Protein AF-0000000075100095 (afdb_homodimer)

Nearest PDB structures (foldseek):
  2hsz-assembly2_B  TM=7.706E-01  e=5.942E-11  Histophilus somni 129PT
  7ocp-assembly1_A  TM=7.260E-01  e=8.546E-11  Acinetobacter baumannii ATCC 19606 = CIP 70.34 = JCM 6841
  7ocs-assembly1_D  TM=7.547E-01  e=2.871E-10  Acinetobacter baumannii ATCC 19606 = CIP 70.34 = JCM 6841
  4rn3-assembly1_A  TM=6.891E-01  e=2.120E-10  Geobacter sulfurreducens PCA
  1z4o-assembly1_A  TM=7.631E-01  e=2.119E-08  Lactococcus lactis

Foldseek 3Di:
DPPPQAFAQEEEEEPDLAFKDDVQALVVLLQVLLVVLPHGDDSVNLVVVQLVDPCQAPLVVSVVRNVVVVRDDDSVSSVVSSCCQQPHDPVGHHSLVVMDTFADPVLLVQLQQLHNLAYAYEGAADPVSVVVVCVVNVNCVRHVYYQYNPNDDHFLALVSVVVRCVVSVHQQSNYEYEEAGLRRLNSSVVSVHAYEHEHGPVQVVVCVVVVHDRPSFVSSVVSPHPYYYYTNRSCVPVRNDHDPPPPPPPPPPPPPVPPPDDFPFDWDWDDDPFWTKTWTWRDDVPRDTDIDIDIDTD/DPPPQAFAQEEEEEPDLAFKDDVQALVVLLQVLLVVLPHGDDSVNLVVVQLVDPCQAPLVVSVVRNVVVVRDDDSVSSVVSSCCQQPHDPVGHHSLVVMDTFADPVLLVQLQQLHNLAYAYEGAADPVSVVVVCVVNVNCVRHVYYQYNPNDDHFVALVSVVVRCVVSVHQQSNYEYEEAGLRRLNSSVVSVHAYEHEHGPVQVVVCVVVVHDRPSFVSSVVSPHPYYYYTNRSCVPVRNDHDPPPPPPPPPVPPPVCPPPDQPFDWDWDDDPFWTKTWTWRDDVPRDTDIDIDIDTD

Sequence (596 aa):
MSTTKTSLKALLWDMDGVLAEVSRSYRSAIIDTAASFGVTVTHVDIDTAKLAGNANNDWVLTHRLISASAVEVTLEQVTVAFEEIYQGTDSTPGLYRLETLLPSKGLLEELNRRLPNGMAVVTGRPKKDCVKFLKDFNLEALFPVTICMEDGPPKPSPVPIILALNALGVTADEAAMIGDTVDDIVAAVRANVTAYGVLTPQVHAMSILENTSPALTPILLASGAVQVLRPGCDELLDVITAPSVAGPAKEDDTSHYFTGANARVSCVTRKTKETSIQVQLNLDGSGLCEVRGRVTGYMSTTKTSLKALLWDMDGVLAEVSRSYRSAIIDTAASFGVTVTHVDIDTAKLAGNANNDWVLTHRLISASAVEVTLEQVTVAFEEIYQGTDSTPGLYRLETLLPSKGLLEELNRRLPNGMAVVTGRPKKDCVKFLKDFNLEALFPVTICMEDGPPKPSPVPIILALNALGVTADEAAMIGDTVDDIVAAVRANVTAYGVLTPQVHAMSILENTSPALTPILLASGAVQVLRPGCDELLDVITAPSVAGPAKEDDTSHYFTGANARVSCVTRKTKETSIQVQLNLDGSGLCEVRGRVTGY

Organism: Aphanomyces astaci (NCBI:txid112090)

Structure (mmCIF, N/CA/C/O backbone):
data_AF-0000000075100095-model_v1
#
loop_
_entity.id
_entity.type
_entity.pdbx_description
1 polymer 'Uncharacterized protein'
#
loop_
_atom_site.group_PDB
_atom_site.id
_atom_site.type_symbol
_atom_site.label_atom_id
_atom_site.label_alt_id
_atom_site.label_comp_id
_atom_site.label_asym_id
_atom_site.label_entity_id
_atom_site.label_seq_id
_atom_site.pdbx_PDB_ins_code
_atom_site.Cartn_x
_atom_site.Cartn_y
_atom_site.Cartn_z
_atom_site.occupancy
_atom_site.B_iso_or_equiv
_atom_site.auth_seq_id
_atom_site.auth_comp_id
_atom_site.auth_asym_id
_atom_site.auth_atom_id
_atom_site.pdbx_PDB_model_num
ATOM 1 N N . MET A 1 1 ? -24.984 2.172 -27.422 1 27.23 1 MET A N 1
ATOM 2 C CA . MET A 1 1 ? -25.203 1.076 -26.484 1 27.23 1 MET A CA 1
ATOM 3 C C . MET A 1 1 ? -24.375 1.255 -25.234 1 27.23 1 MET A C 1
ATOM 5 O O . MET A 1 1 ? -23.156 1.379 -25.297 1 27.23 1 MET A O 1
ATOM 9 N N . SER A 1 2 ? -24.812 1.896 -24.25 1 33.81 2 SER A N 1
ATOM 10 C CA . SER A 1 2 ? -24.141 2.162 -22.984 1 33.81 2 SER A CA 1
ATOM 11 C C . SER A 1 2 ? -23.516 0.894 -22.406 1 33.81 2 SER A C 1
ATOM 13 O O . SER A 1 2 ? -24.219 -0.081 -22.125 1 33.81 2 SER A O 1
ATOM 15 N N . THR A 1 3 ? -22.531 0.356 -22.953 1 38.75 3 THR A N 1
ATOM 16 C CA . THR A 1 3 ? -21.922 -0.878 -22.469 1 38.75 3 THR A CA 1
ATOM 17 C C . THR A 1 3 ? -21.953 -0.933 -20.938 1 38.75 3 THR A C 1
ATOM 19 O O . THR A 1 3 ? -21.281 -0.139 -20.266 1 38.75 3 THR A O 1
ATOM 22 N N . THR A 1 4 ? -23.031 -1.136 -20.438 1 42.44 4 THR A N 1
ATOM 23 C CA . THR A 1 4 ? -23.234 -1.334 -19 1 42.44 4 THR A CA 1
ATOM 24 C C . THR A 1 4 ? -22.078 -2.125 -18.391 1 42.44 4 THR A C 1
ATOM 26 O O . THR A 1 4 ? -21.844 -3.277 -18.766 1 42.44 4 THR A O 1
ATOM 29 N N . LYS A 1 5 ? -21.109 -1.519 -18.125 1 51.03 5 LYS A N 1
ATOM 30 C CA . LYS A 1 5 ? -19.969 -2.199 -17.516 1 51.03 5 LYS A CA 1
ATOM 31 C C . LYS A 1 5 ? -20.422 -3.211 -16.469 1 51.03 5 LYS A C 1
ATOM 33 O O . LYS A 1 5 ? -21.047 -2.842 -15.469 1 51.03 5 LYS A O 1
ATOM 38 N N . THR A 1 6 ? -20.625 -4.523 -16.844 1 65 6 THR A N 1
ATOM 39 C CA . THR A 1 6 ? -21.016 -5.609 -15.953 1 65 6 THR A CA 1
ATOM 40 C C . THR A 1 6 ? -20.219 -5.57 -14.656 1 65 6 THR A C 1
ATOM 42 O O . THR A 1 6 ? -19 -5.344 -14.68 1 65 6 THR A O 1
ATOM 45 N N . SER A 1 7 ? -20.859 -5.523 -13.484 1 86.06 7 SER A N 1
ATOM 46 C CA . SER A 1 7 ? -20.281 -5.504 -12.148 1 86.06 7 SER A CA 1
ATOM 47 C C . SER A 1 7 ? -19.531 -6.797 -11.852 1 86.06 7 SER A C 1
ATOM 49 O O . SER A 1 7 ? -20 -7.887 -12.172 1 86.06 7 SER A O 1
ATOM 51 N N . LEU A 1 8 ? -18.344 -6.754 -11.555 1 95.5 8 LEU A N 1
ATOM 52 C CA . LEU A 1 8 ? -17.531 -7.906 -11.203 1 95.5 8 LEU A CA 1
ATOM 53 C C . LEU A 1 8 ? -18.203 -8.734 -10.109 1 95.5 8 LEU A C 1
ATOM 55 O O . LEU A 1 8 ? -18.766 -8.188 -9.164 1 95.5 8 LEU A O 1
ATOM 59 N N . LYS A 1 9 ? -18.141 -10.055 -10.328 1 97.38 9 LYS A N 1
ATOM 60 C CA . LYS A 1 9 ? -18.734 -10.969 -9.352 1 97.38 9 LYS A CA 1
ATOM 61 C C . LYS A 1 9 ? -17.656 -11.805 -8.664 1 97.38 9 LYS A C 1
ATOM 63 O O . LYS A 1 9 ? -17.906 -12.422 -7.629 1 97.38 9 LYS A O 1
ATOM 68 N N . ALA A 1 10 ? -16.484 -11.844 -9.227 1 98.5 10 ALA A N 1
ATOM 69 C CA . ALA A 1 10 ? -15.414 -12.664 -8.68 1 98.5 10 ALA A CA 1
ATOM 70 C C . ALA A 1 10 ? -14.047 -12.07 -8.992 1 98.5 10 ALA A C 1
ATOM 72 O O . ALA A 1 10 ? -13.891 -11.32 -9.961 1 98.5 10 ALA A O 1
ATOM 73 N N . LEU A 1 11 ? -13.102 -12.391 -8.156 1 98.88 11 LEU A N 1
ATOM 74 C CA . LEU A 1 11 ? -11.703 -12.031 -8.375 1 98.88 11 LEU A CA 1
ATOM 75 C C . LEU A 1 11 ? -10.82 -13.273 -8.352 1 98.88 11 LEU A C 1
ATOM 77 O O . LEU A 1 11 ? -10.969 -14.133 -7.48 1 98.88 11 LEU A O 1
ATOM 81 N N . LEU A 1 12 ? -9.984 -13.391 -9.305 1 98.94 12 LEU A N 1
ATOM 82 C CA . LEU A 1 12 ? -8.945 -14.414 -9.367 1 98.94 12 LEU A CA 1
ATOM 83 C C . LEU A 1 12 ? -7.582 -13.82 -9.016 1 98.94 12 LEU A C 1
ATOM 85 O O . LEU A 1 12 ? -7.148 -12.844 -9.641 1 98.94 12 LEU A O 1
ATOM 89 N N . TRP A 1 13 ? -6.918 -14.398 -8.023 1 98.94 13 TRP A N 1
ATOM 90 C CA . TRP A 1 13 ? -5.672 -13.836 -7.5 1 98.94 13 TRP A CA 1
ATOM 91 C C . TRP A 1 13 ? -4.492 -14.75 -7.82 1 98.94 13 TRP A C 1
ATOM 93 O O . TRP A 1 13 ? -4.512 -15.938 -7.5 1 98.94 13 TRP A O 1
ATOM 103 N N . ASP A 1 14 ? -3.449 -14.195 -8.461 1 98.56 14 ASP A N 1
ATOM 104 C CA . ASP A 1 14 ? -2.146 -14.836 -8.328 1 98.56 14 ASP A CA 1
ATOM 105 C C . ASP A 1 14 ? -1.648 -14.781 -6.887 1 98.56 14 ASP A C 1
ATOM 107 O O . ASP A 1 14 ? -2.123 -13.969 -6.09 1 98.56 14 ASP A O 1
ATOM 111 N N . MET A 1 15 ? -0.725 -15.656 -6.582 1 98.38 15 MET A N 1
ATOM 112 C CA . MET A 1 15 ? -0.28 -15.68 -5.191 1 98.38 15 MET A CA 1
ATOM 113 C C . MET A 1 15 ? 1.056 -14.961 -5.035 1 98.38 15 MET A C 1
ATOM 115 O O . MET A 1 15 ? 1.141 -13.938 -4.352 1 98.38 15 MET A O 1
ATOM 119 N N . ASP A 1 16 ? 2.15 -15.43 -5.703 1 96.62 16 ASP A N 1
ATOM 120 C CA . ASP A 1 16 ? 3.5 -14.906 -5.504 1 96.62 16 ASP A CA 1
ATOM 121 C C . ASP A 1 16 ? 3.633 -13.5 -6.086 1 96.62 16 ASP A C 1
ATOM 123 O O . ASP A 1 16 ? 3.453 -13.305 -7.289 1 96.62 16 ASP A O 1
ATOM 127 N N . GLY A 1 17 ? 3.939 -12.547 -5.199 1 96.25 17 GLY A N 1
ATOM 128 C CA . GLY A 1 17 ? 4.098 -11.172 -5.629 1 96.25 17 GLY A CA 1
ATOM 129 C C . GLY A 1 17 ? 2.805 -10.375 -5.574 1 96.25 17 GLY A C 1
ATOM 130 O O . GLY A 1 17 ? 2.809 -9.156 -5.77 1 96.25 17 GLY A O 1
ATOM 131 N N . VAL A 1 18 ? 1.704 -11.086 -5.293 1 98.38 18 VAL A N 1
ATOM 132 C CA . VAL A 1 18 ? 0.39 -10.453 -5.254 1 98.38 18 VAL A CA 1
ATOM 133 C C . VAL A 1 18 ? -0.228 -10.633 -3.867 1 98.38 18 VAL A C 1
ATOM 135 O O . VAL A 1 18 ? -0.362 -9.664 -3.113 1 98.38 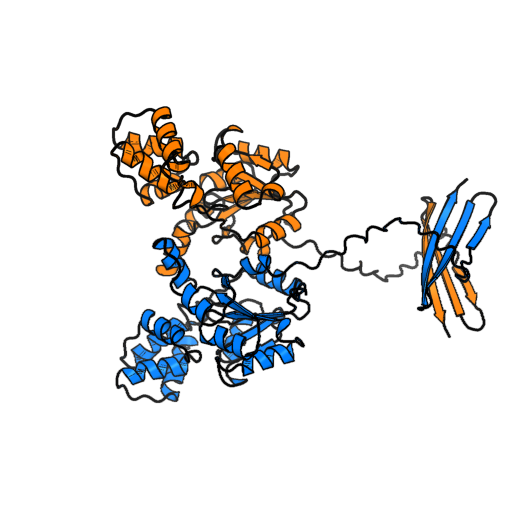18 VAL A O 1
ATOM 138 N N . LEU A 1 19 ? -0.506 -11.875 -3.471 1 98.75 19 LEU A N 1
ATOM 139 C CA . LEU A 1 19 ? -0.948 -12.156 -2.107 1 98.75 19 LEU A CA 1
ATOM 140 C C . LEU A 1 19 ? 0.243 -12.273 -1.163 1 98.75 19 LEU A C 1
ATOM 142 O O . LEU A 1 19 ? 0.195 -11.781 -0.033 1 98.75 19 LEU A O 1
ATOM 146 N N . ALA A 1 20 ? 1.264 -12.891 -1.666 1 98.5 20 ALA A N 1
ATOM 147 C CA . ALA A 1 20 ? 2.422 -13.234 -0.844 1 98.5 20 ALA A CA 1
ATOM 148 C C . ALA A 1 20 ? 3.645 -12.422 -1.257 1 98.5 20 ALA A C 1
ATOM 150 O O . ALA A 1 20 ? 3.984 -12.352 -2.441 1 98.5 20 ALA A O 1
ATOM 151 N N . GLU A 1 21 ? 4.219 -11.789 -0.316 1 97.69 21 GLU A N 1
ATOM 152 C CA . GLU A 1 21 ? 5.562 -11.266 -0.535 1 97.69 21 GLU A CA 1
ATOM 153 C C . GLU A 1 21 ? 6.605 -12.383 -0.5 1 97.69 21 GLU A C 1
ATOM 155 O O . GLU A 1 21 ? 6.809 -13.016 0.538 1 97.69 21 GLU A O 1
ATOM 160 N N . VAL A 1 22 ? 7.344 -12.578 -1.637 1 96.12 22 VAL A N 1
ATOM 161 C CA . VAL A 1 22 ? 8.117 -13.812 -1.743 1 96.12 22 VAL A CA 1
ATOM 162 C C . VAL A 1 22 ? 9.57 -13.484 -2.09 1 96.12 22 VAL A C 1
ATOM 164 O O . VAL A 1 22 ? 10.336 -14.367 -2.465 1 96.12 22 VAL A O 1
ATOM 167 N N . SER A 1 23 ? 9.984 -12.227 -1.988 1 94.94 23 SER A N 1
ATOM 168 C CA . SER A 1 23 ? 11.352 -11.859 -2.346 1 94.94 23 SER A CA 1
ATOM 169 C C . SER A 1 23 ? 12.367 -12.625 -1.509 1 94.94 23 SER A C 1
ATOM 171 O O . SER A 1 23 ? 13.445 -12.984 -2 1 94.94 23 SER A O 1
ATOM 173 N N . ARG A 1 24 ? 11.992 -12.992 -0.318 1 95.5 24 ARG A N 1
ATOM 174 C CA . ARG A 1 24 ? 12.93 -13.656 0.583 1 95.5 24 ARG A CA 1
ATOM 175 C C . ARG A 1 24 ? 12.602 -15.133 0.73 1 95.5 24 ARG A C 1
ATOM 177 O O . ARG A 1 24 ? 13.227 -15.836 1.53 1 95.5 24 ARG A O 1
ATOM 184 N N . SER A 1 25 ? 11.641 -15.555 0.042 1 96.19 25 SER A N 1
ATOM 185 C CA . SER A 1 25 ? 11.273 -16.969 0.112 1 96.19 25 SER A CA 1
ATOM 186 C C . SER A 1 25 ? 11.453 -17.656 -1.238 1 96.19 25 SER A C 1
ATOM 188 O O . SER A 1 25 ? 12.555 -18.094 -1.578 1 96.19 25 SER A O 1
ATOM 190 N N . TYR A 1 26 ? 10.43 -17.547 -2.123 1 94.12 26 TYR A N 1
ATOM 191 C CA . TYR A 1 26 ? 10.508 -18.234 -3.404 1 94.12 26 TYR A CA 1
ATOM 192 C C . TYR A 1 26 ? 11.625 -17.656 -4.27 1 94.12 26 TYR A C 1
ATOM 194 O O . TYR A 1 26 ? 12.391 -18.406 -4.883 1 94.12 26 TYR A O 1
ATOM 202 N N . ARG A 1 27 ? 11.711 -16.406 -4.324 1 94.56 27 ARG A N 1
ATOM 203 C CA . ARG A 1 27 ? 12.742 -15.797 -5.168 1 94.56 27 ARG A CA 1
ATOM 204 C C . ARG A 1 27 ? 14.133 -16.109 -4.637 1 94.56 27 ARG A C 1
ATOM 206 O O . ARG A 1 27 ? 15.047 -16.422 -5.406 1 94.56 27 ARG A O 1
ATOM 213 N N . SER A 1 28 ? 14.281 -16.016 -3.373 1 95.88 28 SER A N 1
ATOM 214 C CA . SER A 1 28 ? 15.562 -16.359 -2.764 1 95.88 28 SER A CA 1
ATOM 215 C C . SER A 1 28 ? 15.883 -17.844 -2.941 1 95.88 28 SER A C 1
ATOM 217 O O . SER A 1 28 ? 17.047 -18.219 -3.064 1 95.88 28 SER A O 1
ATOM 219 N N . ALA A 1 29 ? 14.875 -18.656 -2.934 1 97.31 29 ALA A N 1
ATOM 220 C CA . ALA A 1 29 ? 15.086 -20.078 -3.16 1 97.31 29 ALA A CA 1
ATOM 221 C C . ALA A 1 29 ? 15.664 -20.344 -4.547 1 97.31 29 ALA A C 1
ATOM 223 O O . ALA A 1 29 ? 16.484 -21.234 -4.727 1 97.31 29 ALA A O 1
ATOM 224 N N . ILE A 1 30 ? 15.211 -19.594 -5.527 1 97.5 30 ILE A N 1
ATOM 225 C CA . ILE A 1 30 ? 15.789 -19.688 -6.863 1 97.5 30 ILE A CA 1
ATOM 226 C C . ILE A 1 30 ? 17.281 -19.391 -6.801 1 97.5 30 ILE A C 1
ATOM 228 O O . ILE A 1 30 ? 18.109 -20.172 -7.293 1 97.5 30 ILE A O 1
ATOM 232 N N . ILE A 1 31 ? 17.641 -18.312 -6.152 1 97.69 31 ILE A N 1
ATOM 233 C CA . ILE A 1 31 ? 19.031 -17.844 -6.055 1 97.69 31 ILE A CA 1
ATOM 234 C C . ILE A 1 31 ? 19.875 -18.859 -5.289 1 97.69 31 ILE A C 1
ATOM 236 O O . ILE A 1 31 ? 20.922 -19.266 -5.766 1 97.69 31 ILE A O 1
ATOM 240 N N . ASP A 1 32 ? 19.391 -19.281 -4.168 1 97.88 32 ASP A N 1
ATOM 241 C CA . ASP A 1 32 ? 20.141 -20.172 -3.305 1 97.88 32 ASP A CA 1
ATOM 242 C C . ASP A 1 32 ? 20.297 -21.547 -3.957 1 97.88 32 ASP A C 1
ATOM 244 O O . ASP A 1 32 ? 21.328 -22.203 -3.791 1 97.88 32 ASP A O 1
ATOM 248 N N . THR A 1 33 ? 19.281 -22.016 -4.617 1 98.25 33 THR A N 1
ATOM 249 C CA . THR A 1 33 ? 19.375 -23.281 -5.328 1 98.25 33 THR A CA 1
ATOM 250 C C . THR A 1 33 ? 20.438 -23.203 -6.422 1 98.25 33 THR A C 1
ATOM 252 O O . THR A 1 33 ? 21.281 -24.094 -6.531 1 98.25 33 THR A O 1
ATOM 255 N N . ALA A 1 34 ? 20.375 -22.172 -7.238 1 98.31 34 ALA A N 1
ATOM 256 C CA . ALA A 1 34 ? 21.391 -22 -8.273 1 98.31 34 ALA A CA 1
ATOM 257 C C . ALA A 1 34 ? 22.797 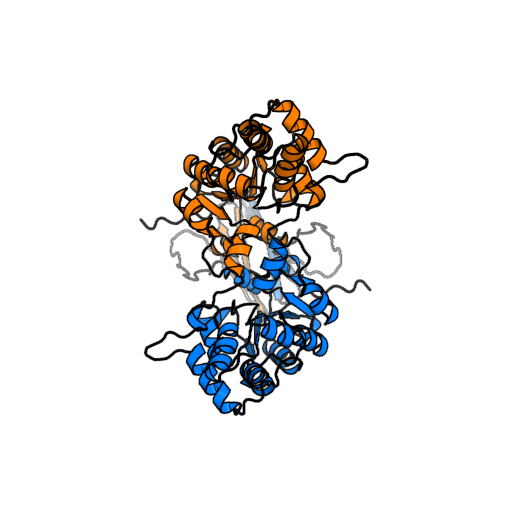-21.984 -7.672 1 98.31 34 ALA A C 1
ATOM 259 O O . ALA A 1 34 ? 23.703 -22.641 -8.195 1 98.31 34 ALA A O 1
ATOM 260 N N . ALA A 1 35 ? 22.938 -21.297 -6.559 1 98.06 35 ALA A N 1
ATOM 261 C CA . ALA A 1 35 ? 24.219 -21.203 -5.875 1 98.06 35 ALA A CA 1
ATOM 262 C C . ALA A 1 35 ? 24.719 -22.562 -5.426 1 98.06 35 ALA A C 1
ATOM 264 O O . ALA A 1 35 ? 25.922 -22.844 -5.461 1 98.06 35 ALA A O 1
ATOM 265 N N . SER A 1 36 ? 23.828 -23.406 -5 1 97.44 36 SER A N 1
ATOM 266 C CA . SER A 1 36 ? 24.203 -24.734 -4.539 1 97.44 36 SER A CA 1
ATOM 267 C C . SER A 1 36 ? 24.781 -25.578 -5.672 1 97.44 36 SER A C 1
ATOM 269 O O . SER A 1 36 ? 25.453 -26.578 -5.43 1 97.44 36 SER A O 1
ATOM 271 N N . PHE A 1 37 ? 24.547 -25.188 -6.867 1 97.56 37 PHE A N 1
ATOM 272 C CA . PHE A 1 37 ? 25.109 -25.859 -8.023 1 97.56 37 PHE A CA 1
ATOM 273 C C . PHE A 1 37 ? 26.25 -25.047 -8.633 1 97.56 37 PHE A C 1
ATOM 275 O O . PHE A 1 37 ? 26.688 -25.328 -9.758 1 97.56 37 PHE A O 1
ATOM 282 N N . GLY A 1 38 ? 26.578 -23.969 -7.945 1 97.19 38 GLY A N 1
ATOM 283 C CA . GLY A 1 38 ? 27.734 -23.188 -8.352 1 97.19 38 GLY A CA 1
ATOM 284 C C . GLY A 1 38 ? 27.406 -22.078 -9.336 1 97.19 38 GLY A C 1
ATOM 285 O O . GLY A 1 38 ? 28.297 -21.547 -10 1 97.19 38 GLY A O 1
ATOM 286 N N . VAL A 1 39 ? 26.156 -21.75 -9.492 1 97.75 39 VAL A N 1
ATOM 287 C CA . VAL A 1 39 ? 25.734 -20.734 -10.445 1 97.75 39 VAL A CA 1
ATOM 288 C C . VAL A 1 39 ? 25.25 -19.5 -9.703 1 97.75 39 VAL A C 1
ATOM 290 O O . VAL A 1 39 ? 24.469 -19.594 -8.758 1 97.75 39 VAL A O 1
ATOM 293 N N . THR A 1 40 ? 25.734 -18.328 -10.133 1 97.56 40 THR A N 1
ATOM 294 C CA . THR A 1 40 ? 25.281 -17.078 -9.539 1 97.56 40 THR A CA 1
ATOM 295 C C . THR A 1 40 ? 24.078 -16.516 -10.289 1 97.56 40 THR A C 1
ATOM 297 O O . THR A 1 40 ? 24.156 -16.266 -11.492 1 97.56 40 THR A O 1
ATOM 300 N N . VAL A 1 41 ? 23.016 -16.391 -9.586 1 96.56 41 VAL A N 1
ATOM 301 C CA . VAL A 1 41 ? 21.766 -15.797 -10.078 1 96.56 41 VAL A CA 1
ATOM 302 C C . VAL A 1 41 ? 21.375 -14.602 -9.203 1 96.56 41 VAL A C 1
ATOM 304 O O . VAL A 1 41 ? 21.516 -14.656 -7.98 1 96.56 41 VAL A O 1
ATOM 307 N N . THR A 1 42 ? 20.922 -13.531 -9.836 1 94.25 42 THR A N 1
ATOM 308 C CA . THR A 1 42 ? 20.516 -12.344 -9.109 1 94.25 42 THR A CA 1
ATOM 309 C C . THR A 1 42 ? 19 -12.141 -9.219 1 94.25 42 THR A C 1
ATOM 311 O O . THR A 1 42 ? 18.344 -12.781 -10.039 1 94.25 42 THR A O 1
ATOM 314 N N . HIS A 1 43 ? 18.5 -11.242 -8.398 1 91.12 43 HIS A N 1
ATOM 315 C CA . HIS A 1 43 ? 17.094 -10.875 -8.492 1 91.12 43 HIS A CA 1
ATOM 316 C C . HIS A 1 43 ? 16.766 -10.273 -9.852 1 91.12 43 HIS A C 1
ATOM 318 O O . HIS A 1 43 ? 15.672 -10.484 -10.383 1 91.12 43 HIS A O 1
ATOM 324 N N . VAL A 1 44 ? 17.641 -9.586 -10.398 1 89.44 44 VAL A N 1
ATOM 325 C CA . VAL A 1 44 ? 17.453 -8.953 -11.703 1 89.44 44 VAL A CA 1
ATOM 326 C C . VAL A 1 44 ? 17.281 -10.031 -12.773 1 89.44 44 VAL A C 1
ATOM 328 O O . VAL A 1 44 ? 16.453 -9.891 -13.672 1 89.44 44 VAL A O 1
ATOM 331 N N . ASP A 1 45 ? 18.078 -11.086 -12.672 1 93.69 45 ASP A N 1
ATOM 332 C CA . ASP A 1 45 ? 17.938 -12.211 -13.594 1 93.69 45 ASP A CA 1
ATOM 333 C C . ASP A 1 45 ? 16.531 -12.797 -13.547 1 93.69 45 ASP A C 1
ATOM 335 O O . ASP A 1 45 ? 15.945 -13.086 -14.586 1 93.69 45 ASP A O 1
ATOM 339 N N . ILE A 1 46 ? 16.094 -12.953 -12.375 1 93.25 46 ILE A N 1
ATOM 340 C CA . ILE A 1 46 ? 14.773 -13.555 -12.156 1 93.25 46 ILE A CA 1
ATOM 341 C C . ILE A 1 46 ? 13.688 -12.633 -12.719 1 93.25 46 ILE A C 1
ATOM 343 O O . ILE A 1 46 ? 12.812 -13.086 -13.453 1 93.25 46 ILE A O 1
ATOM 347 N N . ASP A 1 47 ? 13.758 -11.359 -12.414 1 88.81 47 ASP A N 1
ATOM 348 C CA . ASP A 1 47 ? 12.781 -10.383 -12.891 1 88.81 47 ASP A CA 1
ATOM 349 C C . ASP A 1 47 ? 12.758 -10.328 -14.414 1 88.81 47 ASP A C 1
ATOM 351 O O . ASP A 1 47 ? 11.688 -10.266 -15.023 1 88.81 47 ASP A O 1
ATOM 355 N N . THR A 1 48 ? 13.93 -10.359 -14.969 1 89.81 48 THR A N 1
ATOM 356 C CA . THR A 1 48 ? 14.039 -10.344 -16.422 1 89.81 48 THR A CA 1
ATOM 357 C C . THR A 1 48 ? 13.352 -11.562 -17.031 1 89.81 48 THR A C 1
ATOM 359 O O . THR A 1 48 ? 12.617 -11.438 -18.016 1 89.81 48 THR A O 1
ATOM 362 N N . ALA A 1 49 ? 13.594 -12.68 -16.469 1 90.44 49 ALA A N 1
ATOM 363 C CA . ALA A 1 49 ? 12.977 -13.914 -16.953 1 90.44 49 ALA A CA 1
ATOM 364 C C . ALA A 1 49 ? 11.461 -13.859 -16.828 1 90.44 49 ALA A C 1
ATOM 366 O O . ALA A 1 49 ? 10.734 -14.258 -17.734 1 90.44 49 ALA A O 1
ATOM 367 N N . LYS A 1 50 ? 11.031 -13.406 -15.727 1 87.75 50 LYS A N 1
ATOM 368 C CA . LYS A 1 50 ? 9.594 -13.336 -15.469 1 87.75 50 LYS A CA 1
ATOM 369 C C . LYS A 1 50 ? 8.922 -12.336 -16.406 1 87.75 50 LYS A C 1
ATOM 371 O O . LYS A 1 50 ? 7.789 -12.562 -16.844 1 87.75 50 LYS A O 1
ATOM 376 N N . LEU A 1 51 ? 9.523 -11.273 -16.734 1 86.56 51 LEU A N 1
ATOM 377 C CA . LEU A 1 51 ? 8.992 -10.25 -17.641 1 86.56 51 LEU A CA 1
ATOM 378 C C . LEU A 1 51 ? 8.961 -10.766 -19.078 1 86.56 51 LEU A C 1
ATOM 380 O O . LEU A 1 51 ? 8.125 -10.336 -19.875 1 86.56 51 LEU A O 1
ATOM 384 N N . ALA A 1 52 ? 9.891 -11.648 -19.328 1 87.25 52 ALA A N 1
ATOM 385 C CA . ALA A 1 52 ? 9.938 -12.227 -20.672 1 87.25 52 ALA A CA 1
ATOM 386 C C . ALA A 1 52 ? 8.836 -13.258 -20.875 1 87.25 52 ALA A C 1
ATOM 388 O O . ALA A 1 52 ? 8.453 -13.555 -22 1 87.25 52 ALA A O 1
ATOM 389 N N . GLY A 1 53 ? 8.414 -13.812 -19.812 1 86.19 53 GLY A N 1
ATOM 390 C CA . GLY A 1 53 ? 7.352 -14.797 -19.891 1 86.19 53 GLY A CA 1
ATOM 391 C C . GLY A 1 53 ? 7.852 -16.219 -19.797 1 86.19 53 GLY A C 1
ATOM 392 O O . GLY A 1 53 ? 9.062 -16.469 -19.734 1 86.19 53 GLY A O 1
ATOM 393 N N . ASN A 1 54 ? 6.891 -17.125 -19.594 1 88.19 54 ASN A N 1
ATOM 394 C CA . ASN A 1 54 ? 7.152 -18.562 -19.484 1 88.19 54 ASN A CA 1
ATOM 395 C C . ASN A 1 54 ? 8.031 -18.875 -18.266 1 88.19 54 ASN A C 1
ATOM 397 O O . ASN A 1 54 ? 8.984 -19.656 -18.375 1 88.19 54 ASN A O 1
ATOM 401 N N . ALA A 1 55 ? 7.797 -18.234 -17.234 1 87.56 55 ALA A N 1
ATOM 402 C CA . ALA A 1 55 ? 8.609 -18.375 -16.031 1 87.56 55 ALA A CA 1
ATOM 403 C C . ALA A 1 55 ? 7.73 -18.531 -14.789 1 87.56 55 ALA A C 1
ATOM 405 O O . ALA A 1 55 ? 8.109 -18.094 -13.695 1 87.56 55 ALA A O 1
ATOM 406 N N . ASN A 1 56 ? 6.629 -19.109 -14.977 1 87.25 56 ASN A N 1
ATOM 407 C CA . ASN A 1 56 ? 5.668 -19.219 -13.883 1 87.25 56 ASN A CA 1
ATOM 408 C C . ASN A 1 56 ? 5.965 -20.422 -12.984 1 87.25 56 ASN A C 1
ATOM 410 O O . ASN A 1 56 ? 5.492 -20.484 -11.852 1 87.25 56 ASN A O 1
ATOM 414 N N . ASN A 1 57 ? 6.637 -21.344 -13.516 1 88.38 57 ASN A N 1
ATOM 415 C CA . ASN A 1 57 ? 7.148 -22.453 -12.711 1 88.38 57 ASN A CA 1
ATOM 416 C C . ASN A 1 57 ? 8.57 -22.188 -12.227 1 88.38 57 ASN A C 1
ATOM 418 O O . ASN A 1 57 ? 9.523 -22.281 -13.008 1 88.38 57 ASN A O 1
ATOM 422 N N . ASP A 1 58 ? 8.703 -22.047 -10.945 1 93.19 58 ASP A N 1
ATOM 423 C CA . ASP A 1 58 ? 9.977 -21.562 -10.422 1 93.19 58 ASP A CA 1
ATOM 424 C C . ASP A 1 58 ? 11.031 -22.672 -10.445 1 93.19 58 ASP A C 1
ATOM 426 O O . ASP A 1 58 ? 12.234 -22.391 -10.5 1 93.19 58 ASP A O 1
ATOM 430 N N . TRP A 1 59 ? 10.625 -23.953 -10.406 1 95.56 59 TRP A N 1
ATOM 431 C CA . TRP A 1 59 ? 11.578 -25.047 -10.57 1 95.56 59 TRP A CA 1
ATOM 432 C C . TRP A 1 59 ? 12.172 -25.047 -11.977 1 95.56 59 TRP A C 1
ATOM 434 O O . TRP A 1 59 ? 13.391 -25.172 -12.133 1 95.56 59 TRP A O 1
ATOM 444 N N . VAL A 1 60 ? 11.305 -24.844 -12.883 1 94.12 60 VAL A N 1
ATOM 445 C CA . VAL A 1 60 ? 11.727 -24.844 -14.281 1 94.12 60 VAL A CA 1
ATOM 446 C C . VAL A 1 60 ? 12.578 -23.609 -14.555 1 94.12 60 VAL A C 1
ATOM 448 O O . VAL A 1 60 ? 13.594 -23.688 -15.25 1 94.12 60 VAL A O 1
ATOM 451 N N . LEU A 1 61 ? 12.148 -22.516 -14.023 1 94.44 61 LEU A N 1
ATOM 452 C CA . LEU A 1 61 ? 12.93 -21.297 -14.188 1 94.44 61 LEU A CA 1
ATOM 453 C C . LEU A 1 61 ? 14.328 -21.469 -13.594 1 94.44 61 LEU A C 1
ATOM 455 O O . LEU A 1 61 ? 15.32 -21.094 -14.219 1 94.44 61 LEU A O 1
ATOM 459 N N . THR A 1 62 ? 14.383 -22.047 -12.422 1 97.12 62 THR A N 1
ATOM 460 C CA . THR A 1 62 ? 15.664 -22.281 -11.781 1 97.12 62 THR A CA 1
ATOM 461 C C . THR A 1 62 ? 16.547 -23.172 -12.641 1 97.12 62 THR A C 1
ATOM 463 O O . THR A 1 62 ? 17.719 -22.875 -12.859 1 97.12 62 THR A O 1
ATOM 466 N N . HIS A 1 63 ? 15.984 -24.203 -13.117 1 97.56 63 HIS A N 1
ATOM 467 C CA . HIS A 1 63 ? 16.703 -25.141 -13.984 1 97.56 63 HIS A CA 1
ATOM 468 C C . HIS A 1 63 ? 17.25 -24.422 -15.219 1 97.56 63 HIS A C 1
ATOM 470 O O . HIS A 1 63 ? 18.391 -24.625 -15.609 1 97.56 63 HIS A O 1
ATOM 476 N N . ARG A 1 64 ? 16.422 -23.609 -15.797 1 96.44 64 ARG A N 1
ATOM 477 C CA . ARG A 1 64 ? 16.797 -22.844 -16.984 1 96.44 64 ARG A CA 1
ATOM 478 C C . ARG A 1 64 ? 17.969 -21.922 -16.703 1 96.44 64 ARG A C 1
ATOM 480 O O . ARG A 1 64 ? 18.906 -21.844 -17.484 1 96.44 64 ARG A O 1
ATOM 487 N N . LEU A 1 65 ? 17.906 -21.266 -15.602 1 96 65 LEU A N 1
ATOM 488 C CA . LEU A 1 65 ? 18.953 -20.312 -15.227 1 96 65 LEU A CA 1
ATOM 489 C C . LEU A 1 65 ? 20.266 -21.047 -14.961 1 96 65 LEU A C 1
ATOM 491 O O . LEU A 1 65 ? 21.328 -20.562 -15.344 1 96 65 LEU A O 1
ATOM 495 N N . ILE A 1 66 ? 20.203 -22.188 -14.383 1 96.81 66 ILE A N 1
ATOM 496 C CA . ILE A 1 66 ? 21.391 -23 -14.109 1 96.81 66 ILE A CA 1
ATOM 497 C C . ILE A 1 66 ? 21.953 -23.547 -15.422 1 96.81 66 ILE A C 1
ATOM 499 O O . ILE A 1 66 ? 23.156 -23.438 -15.672 1 96.81 66 ILE A O 1
ATOM 503 N N . SER A 1 67 ? 21.109 -24.047 -16.234 1 96.06 67 SER A N 1
ATOM 504 C CA . SER A 1 67 ? 21.516 -24.656 -17.5 1 96.06 67 SER A CA 1
ATOM 505 C C . SER A 1 67 ? 22.141 -23.609 -18.422 1 96.06 67 SER A C 1
ATOM 507 O O . SER A 1 67 ? 23.047 -23.938 -19.203 1 96.06 67 SER A O 1
ATOM 509 N N . ALA A 1 68 ? 21.672 -22.453 -18.359 1 94.19 68 ALA A N 1
ATOM 510 C CA . ALA A 1 68 ? 22.203 -21.375 -19.172 1 94.19 68 ALA A CA 1
ATOM 511 C C . ALA A 1 68 ? 23.672 -21.109 -18.828 1 94.19 68 ALA A C 1
ATOM 513 O O . ALA A 1 68 ? 24.406 -20.516 -19.625 1 94.19 68 ALA A O 1
ATOM 514 N N . SER A 1 69 ? 24.094 -21.562 -17.688 1 92.88 69 SER A N 1
ATOM 515 C CA . SER A 1 69 ? 25.484 -21.406 -17.266 1 92.88 69 SER A CA 1
ATOM 516 C C . SER A 1 69 ? 26.297 -22.656 -17.562 1 92.88 69 SER A C 1
ATOM 518 O O . SER A 1 69 ? 27.391 -22.844 -17.016 1 92.88 69 SER A O 1
ATOM 520 N N . ALA A 1 70 ? 25.797 -23.641 -18.297 1 91.69 70 ALA A N 1
ATOM 521 C CA . ALA A 1 70 ? 26.469 -24.828 -18.797 1 91.69 70 ALA A CA 1
ATOM 522 C C . ALA A 1 70 ? 26.703 -25.844 -17.672 1 91.69 70 ALA A C 1
ATOM 524 O O . ALA A 1 70 ? 27.703 -26.578 -17.688 1 91.69 70 ALA A O 1
ATOM 525 N N . VAL A 1 71 ? 25.922 -25.672 -16.719 1 94.25 71 VAL A N 1
ATOM 526 C CA . VAL A 1 71 ? 25.922 -26.672 -15.664 1 94.25 71 VAL A CA 1
ATOM 527 C C . VAL A 1 71 ? 24.859 -27.734 -15.953 1 94.25 71 VAL A C 1
ATOM 529 O O . VAL A 1 71 ? 23.703 -27.391 -16.203 1 94.25 71 VAL A O 1
ATOM 532 N N . GLU A 1 72 ? 25.312 -29 -15.938 1 94 72 GLU A N 1
ATOM 533 C CA . GLU A 1 72 ? 24.391 -30.094 -16.25 1 94 72 GLU A CA 1
ATOM 534 C C . GLU A 1 72 ? 23.719 -30.625 -14.992 1 94 72 GLU A C 1
ATOM 536 O O . GLU A 1 72 ? 24.375 -31.266 -14.164 1 94 72 GLU A O 1
ATOM 541 N N . VAL A 1 73 ? 22.5 -30.312 -14.852 1 96.75 73 VAL A N 1
ATOM 542 C CA . VAL A 1 73 ? 21.672 -30.828 -13.766 1 96.75 73 VAL A CA 1
ATOM 543 C C . VAL A 1 73 ? 20.281 -31.156 -14.297 1 96.75 73 VAL A C 1
ATOM 545 O O . VAL A 1 73 ? 19.844 -30.594 -15.305 1 96.75 73 VAL A O 1
ATOM 548 N N . THR A 1 74 ? 19.641 -32.156 -13.656 1 97.56 74 THR A N 1
ATOM 549 C CA . THR A 1 74 ? 18.281 -32.5 -14.062 1 97.56 74 THR A CA 1
ATOM 550 C C . THR A 1 74 ? 17.266 -31.609 -13.336 1 97.56 74 THR A C 1
ATOM 552 O O . THR A 1 74 ? 17.562 -31.047 -12.281 1 97.56 74 THR A O 1
ATOM 555 N N . LEU A 1 75 ? 16.125 -31.469 -13.93 1 97.38 75 LEU A N 1
ATOM 556 C CA . LEU A 1 75 ? 15.031 -30.75 -13.281 1 97.38 75 LEU A CA 1
ATOM 557 C C . LEU A 1 75 ? 14.711 -31.359 -11.914 1 97.38 75 LEU A C 1
ATOM 559 O O . LEU A 1 75 ? 14.406 -30.641 -10.961 1 97.38 75 LEU A O 1
ATOM 563 N N . GLU A 1 76 ? 14.82 -32.656 -11.836 1 97.75 76 GLU A N 1
ATOM 564 C CA . GLU A 1 76 ? 14.562 -33.344 -10.578 1 97.75 76 GLU A CA 1
ATOM 565 C C . GLU A 1 76 ? 15.547 -32.938 -9.492 1 97.75 76 GLU A C 1
ATOM 567 O O . GLU A 1 76 ? 15.156 -32.688 -8.352 1 97.75 76 GLU A O 1
ATOM 572 N N . GLN A 1 77 ? 16.766 -32.875 -9.859 1 97.81 77 GLN A N 1
ATOM 573 C CA . GLN A 1 77 ? 17.797 -32.438 -8.914 1 97.81 77 GLN A CA 1
ATOM 574 C C . GLN A 1 77 ? 17.547 -31.016 -8.438 1 97.81 77 GLN A C 1
ATOM 576 O O . GLN A 1 77 ? 17.672 -30.734 -7.246 1 97.81 77 GLN A O 1
ATOM 581 N N . VAL A 1 78 ? 17.219 -30.188 -9.352 1 98 78 VAL A N 1
ATOM 582 C CA . VAL A 1 78 ? 16.938 -28.781 -9.047 1 98 78 VAL A CA 1
ATOM 583 C C . VAL A 1 78 ? 15.742 -28.688 -8.109 1 98 78 VAL A C 1
ATOM 585 O O . VAL A 1 78 ? 15.773 -27.969 -7.121 1 98 78 VAL A O 1
ATOM 588 N N . THR A 1 79 ? 14.758 -29.438 -8.406 1 97.69 79 THR A N 1
ATOM 589 C CA . THR A 1 79 ? 13.523 -29.406 -7.621 1 97.69 79 THR A CA 1
ATOM 590 C C . THR A 1 79 ? 13.789 -29.859 -6.188 1 97.69 79 THR A C 1
ATOM 592 O O . THR A 1 79 ? 13.305 -29.234 -5.238 1 97.69 79 THR A O 1
ATOM 595 N N . VAL A 1 80 ? 14.555 -30.859 -6.023 1 97.44 80 VAL A N 1
ATOM 596 C CA . VAL A 1 80 ? 14.883 -31.391 -4.703 1 97.44 80 VAL A CA 1
ATOM 597 C C . VAL A 1 80 ? 15.641 -30.328 -3.902 1 97.44 80 VAL A C 1
ATOM 599 O O . VAL A 1 80 ? 15.305 -30.062 -2.744 1 97.44 80 VAL A O 1
ATOM 602 N N . ALA A 1 81 ? 16.625 -29.766 -4.531 1 97.62 81 ALA A N 1
ATOM 603 C CA . ALA A 1 81 ? 17.422 -28.734 -3.863 1 97.62 81 ALA A CA 1
ATOM 604 C C . ALA A 1 81 ? 16.562 -27.531 -3.496 1 97.62 81 ALA A C 1
ATOM 606 O O . ALA A 1 81 ? 16.688 -26.984 -2.396 1 97.62 81 ALA A O 1
ATOM 607 N N . PHE A 1 82 ? 15.727 -27.156 -4.441 1 97.88 82 PHE A N 1
ATOM 608 C CA . PHE A 1 82 ? 14.812 -26.031 -4.23 1 97.88 82 PHE A CA 1
ATOM 609 C C . PHE A 1 82 ? 13.906 -26.297 -3.031 1 97.88 82 PHE A C 1
ATOM 611 O O . PHE A 1 82 ? 13.781 -25.453 -2.143 1 97.88 82 PHE A O 1
ATOM 618 N N . GLU A 1 83 ? 13.367 -27.422 -2.988 1 96.88 83 GLU A N 1
ATOM 619 C CA . GLU A 1 83 ? 12.414 -27.781 -1.938 1 96.88 83 GLU A CA 1
ATOM 620 C C . GLU A 1 83 ? 13.102 -27.844 -0.577 1 96.88 83 GLU A C 1
ATOM 622 O O . GLU A 1 83 ? 12.516 -27.484 0.442 1 96.88 83 GLU A O 1
ATOM 627 N N . GLU A 1 84 ? 14.266 -28.359 -0.543 1 97.12 84 GLU A N 1
ATOM 628 C CA . GLU A 1 84 ? 15.023 -28.406 0.708 1 97.12 84 GLU A CA 1
ATOM 629 C C . GLU A 1 84 ? 15.234 -27 1.278 1 97.12 84 GLU A C 1
ATOM 631 O O . GLU A 1 84 ? 15.102 -26.797 2.486 1 97.12 84 GLU A O 1
ATOM 636 N N . ILE A 1 85 ? 15.523 -26.125 0.425 1 97.44 85 ILE A N 1
ATOM 637 C CA . ILE A 1 85 ? 15.797 -24.75 0.821 1 97.44 85 ILE A CA 1
ATOM 638 C C . ILE A 1 85 ? 14.5 -24.062 1.22 1 97.44 85 ILE A C 1
ATOM 640 O O . ILE A 1 85 ? 14.43 -23.406 2.266 1 97.44 85 ILE A O 1
ATOM 644 N N . TYR A 1 86 ? 13.523 -24.25 0.474 1 97.88 86 TYR A N 1
ATOM 645 C CA . TYR A 1 86 ? 12.242 -23.562 0.686 1 97.88 86 TYR A CA 1
ATOM 646 C C . TYR A 1 86 ? 11.531 -24.125 1.91 1 97.88 86 TYR A C 1
ATOM 648 O O . TYR A 1 86 ? 11.039 -23.359 2.748 1 97.88 86 TYR A O 1
ATOM 656 N N . GLN A 1 87 ? 11.531 -25.391 2.041 1 96.94 87 GLN A N 1
ATOM 657 C CA . GLN A 1 87 ? 10.812 -26.047 3.129 1 96.94 87 GLN A CA 1
ATOM 658 C C . GLN A 1 87 ? 11.648 -26.094 4.398 1 96.94 87 GLN A C 1
ATOM 660 O O . GLN A 1 87 ? 11.109 -26.125 5.508 1 96.94 87 GLN A O 1
ATOM 665 N N . GLY A 1 88 ? 12.852 -26.094 4.234 1 96.12 88 GLY A N 1
ATOM 666 C CA . GLY A 1 88 ? 13.758 -26.266 5.359 1 96.12 88 GLY A CA 1
ATOM 667 C C . GLY A 1 88 ? 14.07 -27.719 5.66 1 96.12 88 GLY A C 1
ATOM 668 O O . GLY A 1 88 ? 13.641 -28.609 4.93 1 96.12 88 GLY A O 1
ATOM 669 N N . THR A 1 89 ? 15.016 -27.797 6.559 1 93.5 89 THR A N 1
ATOM 670 C CA . THR A 1 89 ? 15.398 -29.078 7.109 1 93.5 89 THR A CA 1
ATOM 671 C C . THR A 1 89 ? 15.172 -29.125 8.617 1 93.5 89 THR A C 1
ATOM 673 O O . THR A 1 89 ? 14.625 -28.172 9.195 1 93.5 89 THR A O 1
ATOM 676 N N . ASP A 1 90 ? 15.508 -30.234 9.203 1 91.81 90 ASP A N 1
ATOM 677 C CA . ASP A 1 90 ? 15.359 -30.359 10.656 1 91.81 90 ASP A CA 1
ATOM 678 C C . ASP A 1 90 ? 16.172 -29.312 11.383 1 91.81 90 ASP A C 1
ATOM 680 O O . ASP A 1 90 ? 15.797 -28.859 12.469 1 91.81 90 ASP A O 1
ATOM 684 N N . SER A 1 91 ? 17.203 -28.875 10.859 1 93.25 91 SER A N 1
ATOM 685 C CA . SER A 1 91 ? 18.141 -27.984 11.547 1 93.25 91 SER A CA 1
ATOM 686 C C . SER A 1 91 ? 18.031 -26.562 11.016 1 93.25 91 SER A C 1
ATOM 688 O O . SER A 1 91 ? 18.562 -25.625 11.625 1 93.25 91 SER A O 1
ATOM 690 N N . THR A 1 92 ? 17.391 -26.422 9.836 1 94.38 92 THR A N 1
ATOM 691 C CA . THR A 1 92 ? 17.328 -25.109 9.211 1 94.38 92 THR A CA 1
ATOM 692 C C . THR A 1 92 ? 15.898 -24.734 8.852 1 94.38 92 THR A C 1
ATOM 694 O O . THR A 1 92 ? 15.25 -25.438 8.07 1 94.38 92 THR A O 1
ATOM 697 N N . PRO A 1 93 ? 15.406 -23.641 9.375 1 96.25 93 PRO A N 1
ATOM 698 C CA . PRO A 1 93 ? 14.047 -23.234 9.016 1 96.25 93 PRO A CA 1
ATOM 699 C C . PRO A 1 93 ? 13.891 -22.922 7.527 1 96.25 93 PRO A C 1
ATOM 701 O O . PRO A 1 93 ? 14.812 -22.391 6.906 1 96.25 93 PRO A O 1
ATOM 704 N N . GLY A 1 94 ? 12.805 -23.297 6.973 1 97.44 94 GLY A N 1
ATOM 705 C CA . GLY A 1 94 ? 12.523 -23.047 5.57 1 97.44 94 GLY A CA 1
ATOM 706 C C . GLY A 1 94 ? 12.289 -21.578 5.266 1 97.44 94 GLY A C 1
ATOM 707 O O . GLY A 1 94 ? 11.82 -20.828 6.125 1 97.44 94 GLY A O 1
ATOM 708 N N . LEU A 1 95 ? 12.516 -21.234 4.02 1 97.75 95 LEU A N 1
ATOM 709 C CA . LEU A 1 95 ? 12.383 -19.859 3.592 1 97.75 95 LEU A CA 1
ATOM 710 C C . LEU A 1 95 ? 10.922 -19.438 3.541 1 97.75 95 LEU A C 1
ATOM 712 O O . LEU A 1 95 ? 10.609 -18.25 3.559 1 97.75 95 LEU A O 1
ATOM 716 N N . TYR A 1 96 ? 10.008 -20.438 3.461 1 97.44 96 TYR A N 1
ATOM 717 C CA . TYR A 1 96 ? 8.586 -20.109 3.412 1 97.44 96 TYR A CA 1
ATOM 718 C C . TYR A 1 96 ? 8.164 -19.328 4.648 1 97.44 96 TYR A C 1
ATOM 720 O O . TYR A 1 96 ? 7.195 -18.562 4.605 1 97.44 96 TYR A O 1
ATOM 728 N N . ARG A 1 97 ? 8.898 -19.391 5.754 1 96.88 97 ARG A N 1
ATOM 729 C CA . ARG A 1 97 ? 8.57 -18.75 7.02 1 96.88 97 ARG A CA 1
ATOM 730 C C . ARG A 1 97 ? 8.766 -17.234 6.926 1 96.88 97 ARG A C 1
ATOM 732 O O . ARG A 1 97 ? 8.289 -16.484 7.781 1 96.88 97 ARG A O 1
ATOM 739 N N . LEU A 1 98 ? 9.445 -16.828 5.906 1 96.69 98 LEU A N 1
ATOM 740 C CA . LEU A 1 98 ? 9.766 -15.406 5.762 1 96.69 98 LEU A CA 1
ATOM 741 C C . LEU A 1 98 ? 8.711 -14.695 4.918 1 96.69 98 LEU A C 1
ATOM 743 O O . LEU A 1 98 ? 8.781 -13.477 4.727 1 96.69 98 LEU A O 1
ATOM 747 N N . GLU A 1 99 ? 7.719 -15.406 4.473 1 97.5 99 GLU A N 1
ATOM 748 C CA . GLU A 1 99 ? 6.672 -14.812 3.648 1 97.5 99 GLU A CA 1
ATOM 749 C C . GLU A 1 99 ? 5.723 -13.969 4.488 1 97.5 99 GLU A C 1
ATOM 751 O O . GLU A 1 99 ? 5.469 -14.281 5.656 1 97.5 99 GLU A O 1
ATOM 756 N N . THR A 1 100 ? 5.254 -12.867 3.879 1 97.12 100 THR A N 1
ATOM 757 C CA . THR A 1 100 ? 4.254 -12.016 4.508 1 97.12 100 THR A CA 1
ATOM 758 C C . THR A 1 100 ? 3.094 -11.75 3.553 1 97.12 100 THR A C 1
ATOM 760 O O . THR A 1 100 ? 3.225 -11.93 2.342 1 97.12 100 THR A O 1
ATOM 763 N N . LEU A 1 101 ? 1.991 -11.438 4.109 1 98.44 101 LEU A N 1
ATOM 764 C CA . LEU A 1 101 ? 0.797 -11.117 3.336 1 98.44 101 LEU A CA 1
ATOM 765 C C . LEU A 1 101 ? 0.843 -9.672 2.84 1 98.44 101 LEU A C 1
ATOM 767 O O . LEU A 1 101 ? 1.078 -8.75 3.623 1 98.44 101 LEU A O 1
ATOM 771 N N . LEU A 1 102 ? 0.584 -9.5 1.568 1 98.5 102 LEU A N 1
ATOM 772 C CA . LEU A 1 102 ? 0.711 -8.172 0.988 1 98.5 102 LEU A CA 1
ATOM 773 C C . LEU A 1 102 ? -0.569 -7.367 1.188 1 98.5 102 LEU A C 1
ATOM 775 O O . LEU A 1 102 ? -0.532 -6.25 1.713 1 98.5 102 LEU A O 1
ATOM 779 N N . PRO A 1 103 ? -1.754 -7.816 0.761 1 98.56 103 PRO A N 1
ATOM 780 C CA . PRO A 1 103 ? -2.971 -7.102 1.156 1 98.56 103 PRO A CA 1
ATOM 781 C C . PRO A 1 103 ? -3.332 -7.32 2.623 1 98.56 103 PRO A C 1
ATOM 783 O O . PRO A 1 103 ? -3.066 -8.391 3.176 1 98.56 103 PRO A O 1
ATOM 786 N N . SER A 1 104 ? -3.908 -6.324 3.248 1 97.88 104 SER A N 1
ATOM 787 C CA . SER A 1 104 ? -4.41 -6.594 4.59 1 97.88 104 SER A CA 1
ATOM 788 C C . SER A 1 104 ? -5.551 -7.605 4.562 1 97.88 104 SER A C 1
ATOM 790 O O . SER A 1 104 ? -6.254 -7.73 3.557 1 97.88 104 SER A O 1
ATOM 792 N N . LYS A 1 105 ? -5.645 -8.344 5.652 1 97.62 105 LYS A N 1
ATOM 793 C CA . LYS A 1 105 ? -6.746 -9.297 5.742 1 97.62 105 LYS A CA 1
ATOM 794 C C . LYS A 1 105 ? -8.094 -8.586 5.652 1 97.62 105 LYS A C 1
ATOM 796 O O . LYS A 1 105 ? -9.023 -9.078 5.004 1 97.62 105 LYS A O 1
ATOM 801 N N . GLY A 1 106 ? -8.195 -7.422 6.266 1 97.19 106 GLY A N 1
ATOM 802 C CA . GLY A 1 106 ? -9.414 -6.641 6.215 1 97.19 106 GLY A CA 1
ATOM 803 C C . GLY A 1 106 ? -9.812 -6.254 4.801 1 97.19 106 GLY A C 1
ATOM 804 O O . GLY A 1 106 ? -11 -6.23 4.473 1 97.19 106 GLY A O 1
ATOM 805 N N . LEU A 1 107 ? -8.852 -5.969 4.008 1 97.94 107 LEU A N 1
ATOM 806 C CA . LEU A 1 107 ? -9.141 -5.645 2.617 1 97.94 107 LEU A CA 1
ATOM 807 C C . LEU A 1 107 ? -9.703 -6.855 1.88 1 97.94 107 LEU A C 1
ATOM 809 O O . LEU A 1 107 ? -10.695 -6.738 1.153 1 97.94 107 LEU A O 1
ATOM 813 N N . LEU A 1 108 ? -9.047 -7.996 2.061 1 98.56 108 LEU A N 1
ATOM 814 C CA . LEU A 1 108 ? -9.5 -9.211 1.399 1 98.56 108 LEU A CA 1
ATOM 815 C C . LEU A 1 108 ? -10.914 -9.57 1.838 1 98.56 108 LEU A C 1
ATOM 817 O O . LEU A 1 108 ? -11.742 -9.977 1.015 1 98.56 108 LEU A O 1
ATOM 821 N N . GLU A 1 109 ? -11.164 -9.391 3.102 1 97.25 109 GLU A N 1
ATOM 822 C CA . GLU A 1 109 ? -12.5 -9.672 3.621 1 97.25 109 GLU A CA 1
ATOM 823 C C . GLU A 1 109 ? -13.531 -8.727 3.014 1 97.25 109 GLU A C 1
ATOM 825 O O . GLU A 1 109 ? -14.633 -9.148 2.654 1 97.25 109 GLU A O 1
ATOM 830 N N . GLU A 1 110 ? -13.18 -7.492 2.912 1 96.75 110 GLU A N 1
ATOM 831 C CA . GLU A 1 110 ? -14.094 -6.516 2.324 1 96.75 110 GLU A CA 1
ATOM 832 C C . GLU A 1 110 ? -14.367 -6.824 0.855 1 96.75 110 GLU A C 1
ATOM 834 O O . GLU A 1 110 ? -15.508 -6.77 0.403 1 96.75 110 GLU A O 1
ATOM 839 N N . LEU A 1 111 ? -13.336 -7.168 0.115 1 97.56 111 LEU A N 1
ATOM 840 C CA . LEU A 1 111 ? -13.508 -7.52 -1.29 1 97.56 111 LEU A CA 1
ATOM 841 C C . LEU A 1 111 ? -14.398 -8.75 -1.435 1 97.56 111 LEU A C 1
ATOM 843 O O . LEU A 1 111 ? -15.281 -8.789 -2.291 1 97.56 111 LEU A O 1
ATOM 847 N N . ASN A 1 112 ? -14.117 -9.703 -0.625 1 97.31 112 ASN A N 1
ATOM 848 C CA . ASN A 1 112 ? -14.945 -10.906 -0.653 1 97.31 112 ASN A CA 1
ATOM 849 C C . ASN A 1 112 ? -16.406 -10.586 -0.385 1 97.31 112 ASN A C 1
ATOM 851 O O . ASN A 1 112 ? -17.297 -11.148 -1.027 1 97.31 112 ASN A O 1
ATOM 855 N N . ARG A 1 113 ? -16.672 -9.688 0.545 1 94.94 113 ARG A N 1
ATOM 856 C CA . ARG A 1 113 ? -18.031 -9.273 0.885 1 94.94 113 ARG A CA 1
ATOM 857 C C . ARG A 1 113 ? -18.719 -8.625 -0.308 1 94.94 113 ARG A C 1
ATOM 859 O O . ARG A 1 113 ? -19.922 -8.773 -0.49 1 94.94 113 ARG A O 1
ATOM 866 N N . ARG A 1 114 ? -17.984 -8.008 -1.14 1 95.06 114 ARG A N 1
ATOM 867 C CA . ARG A 1 114 ? -18.547 -7.262 -2.262 1 95.06 114 ARG A CA 1
ATOM 868 C C . ARG A 1 114 ? -18.766 -8.164 -3.469 1 95.06 114 ARG A C 1
ATOM 870 O O . ARG A 1 114 ? -19.453 -7.781 -4.422 1 95.06 114 ARG A O 1
ATOM 877 N N . LEU A 1 115 ? -18.25 -9.383 -3.445 1 97.12 115 LEU A N 1
ATOM 878 C CA . LEU A 1 115 ? -18.25 -10.266 -4.605 1 97.12 115 LEU A CA 1
ATOM 879 C C . LEU A 1 115 ? -19.203 -11.438 -4.387 1 97.12 115 LEU A C 1
ATOM 881 O O . LEU A 1 115 ? -18.875 -12.367 -3.645 1 97.12 115 LEU A O 1
ATOM 885 N N . PRO A 1 116 ? -20.281 -11.508 -5.172 1 96.38 116 PRO A N 1
ATOM 886 C CA . PRO A 1 116 ? -21.266 -12.555 -4.938 1 96.38 116 PRO A CA 1
ATOM 887 C C . PRO A 1 116 ? -20.719 -13.961 -5.168 1 96.38 116 PRO A C 1
ATOM 889 O O . PRO A 1 116 ? -21.172 -14.922 -4.543 1 96.38 116 PRO A O 1
ATOM 892 N N . ASN A 1 117 ? -19.75 -14.07 -6.066 1 97.88 117 ASN A N 1
ATOM 893 C CA . ASN A 1 117 ? -19.219 -15.398 -6.367 1 97.88 117 ASN A CA 1
ATOM 894 C C . ASN A 1 117 ? -17.844 -15.609 -5.738 1 97.88 117 ASN A C 1
ATOM 896 O O . ASN A 1 117 ? -17.203 -16.641 -5.965 1 97.88 117 ASN A O 1
ATOM 900 N N . GLY A 1 118 ? -17.391 -14.625 -5.012 1 98.06 118 GLY A N 1
ATOM 901 C CA . GLY A 1 118 ? -16.219 -14.773 -4.156 1 98.06 118 GLY A CA 1
ATOM 902 C C . GLY A 1 118 ? -14.906 -14.664 -4.91 1 98.06 118 GLY A C 1
ATOM 903 O O . GLY A 1 118 ? -14.797 -13.898 -5.871 1 98.06 118 GLY A O 1
ATOM 904 N N . MET A 1 119 ? -13.852 -15.367 -4.34 1 98.88 119 MET A N 1
ATOM 905 C CA . MET A 1 119 ? -12.484 -15.219 -4.828 1 98.88 119 MET A CA 1
ATOM 906 C C . MET A 1 119 ? -11.82 -16.578 -4.992 1 98.88 119 MET A C 1
ATOM 908 O O . MET A 1 119 ? -12.211 -17.547 -4.344 1 98.88 119 MET A O 1
ATOM 912 N N . ALA A 1 120 ? -10.836 -16.656 -5.887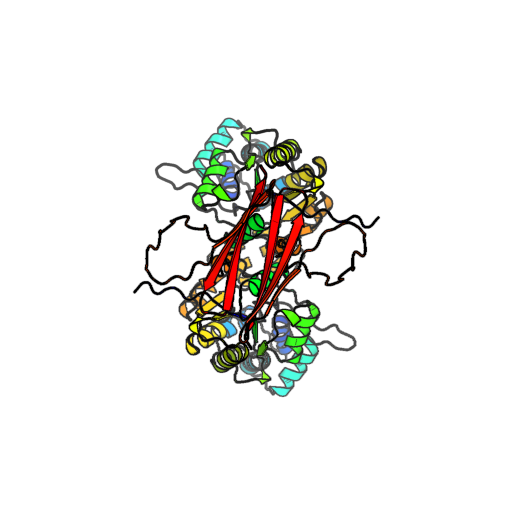 1 98.94 120 ALA A N 1
ATOM 913 C CA . ALA A 1 120 ? -10.031 -17.859 -6.125 1 98.94 120 ALA A CA 1
ATOM 914 C C . ALA A 1 120 ? -8.547 -17.5 -6.254 1 98.94 120 ALA A C 1
ATOM 916 O O . ALA A 1 120 ? -8.203 -16.344 -6.555 1 98.94 120 ALA A O 1
ATOM 917 N N . VAL A 1 121 ? -7.73 -18.484 -5.961 1 98.94 121 VAL A N 1
ATOM 918 C CA . VAL A 1 121 ? -6.305 -18.375 -6.246 1 98.94 121 VAL A CA 1
ATOM 919 C C . VAL A 1 121 ? -5.977 -19.125 -7.539 1 98.94 121 VAL A C 1
ATOM 921 O O . VAL A 1 121 ? -6.469 -20.234 -7.762 1 98.94 121 VAL A O 1
ATOM 924 N N . VAL A 1 122 ? -5.246 -18.484 -8.43 1 98.81 122 VAL A N 1
ATOM 925 C CA . VAL A 1 122 ? -4.668 -19.109 -9.617 1 98.81 122 VAL A CA 1
ATOM 926 C C . VAL A 1 122 ? -3.154 -18.922 -9.617 1 98.81 122 VAL A C 1
ATOM 928 O O . VAL A 1 122 ? -2.656 -17.844 -9.914 1 98.81 122 VAL A O 1
ATOM 931 N N . THR A 1 123 ? -2.436 -19.984 -9.289 1 98.12 123 THR A N 1
ATOM 932 C CA . THR A 1 123 ? -1.013 -19.828 -9.008 1 98.12 123 THR A CA 1
ATOM 933 C C . THR A 1 123 ? -0.21 -20.969 -9.609 1 98.12 123 THR A C 1
ATOM 935 O O . THR A 1 123 ? -0.747 -22.062 -9.836 1 98.12 123 THR A O 1
ATOM 938 N N . GLY A 1 124 ? 1.034 -20.656 -9.898 1 94.81 124 GLY A N 1
ATOM 939 C CA . GLY A 1 124 ? 1.956 -21.703 -10.336 1 94.81 124 GLY A CA 1
ATOM 940 C C . GLY A 1 124 ? 2.576 -22.469 -9.188 1 94.81 124 GLY A C 1
ATOM 941 O O . GLY A 1 124 ? 3.387 -23.375 -9.398 1 94.81 124 GLY A O 1
ATOM 942 N N . ARG A 1 125 ? 2.166 -22.203 -7.984 1 95.25 125 ARG A N 1
ATOM 943 C CA . ARG A 1 125 ? 2.645 -22.922 -6.809 1 95.25 125 ARG A CA 1
ATOM 944 C C . ARG A 1 125 ? 2.08 -24.344 -6.766 1 95.25 125 ARG A C 1
ATOM 946 O O . ARG A 1 125 ? 0.947 -24.578 -7.188 1 95.25 125 ARG A O 1
ATOM 953 N N . PRO A 1 126 ? 2.963 -25.266 -6.184 1 96.12 126 PRO A N 1
ATOM 954 C CA . PRO A 1 126 ? 2.352 -26.547 -5.824 1 96.12 126 PRO A CA 1
ATOM 955 C C . PRO A 1 126 ? 1.2 -26.391 -4.832 1 96.12 126 PRO A C 1
ATOM 957 O O . PRO A 1 126 ? 1.242 -25.516 -3.959 1 96.12 126 PRO A O 1
ATOM 960 N N . LYS A 1 127 ? 0.251 -27.281 -4.93 1 97.75 127 LYS A N 1
ATOM 961 C CA . LYS A 1 127 ? -0.949 -27.234 -4.098 1 97.75 127 LYS A CA 1
ATOM 962 C C . LYS A 1 127 ? -0.591 -27.203 -2.615 1 97.75 127 LYS A C 1
ATOM 964 O O . LYS A 1 127 ? -1.164 -26.422 -1.848 1 97.75 127 LYS A O 1
ATOM 969 N N . LYS A 1 128 ? 0.339 -27.953 -2.213 1 97 128 LYS A N 1
ATOM 970 C CA . LYS A 1 128 ? 0.732 -28.031 -0.809 1 97 128 LYS A CA 1
ATOM 971 C C . LYS A 1 128 ? 1.208 -26.688 -0.297 1 97 128 LYS A C 1
ATOM 973 O O . LYS A 1 128 ? 0.877 -26.281 0.822 1 97 128 LYS A O 1
ATOM 978 N N . ASP A 1 129 ? 1.971 -25.953 -1.088 1 97.44 129 ASP A N 1
ATOM 979 C CA . ASP A 1 129 ? 2.516 -24.672 -0.682 1 97.44 129 ASP A CA 1
ATOM 980 C C . ASP A 1 129 ? 1.435 -23.594 -0.68 1 97.44 129 ASP A C 1
ATOM 982 O O . ASP A 1 129 ? 1.431 -22.703 0.18 1 97.44 129 ASP A O 1
ATOM 986 N N . CYS A 1 130 ? 0.561 -23.703 -1.672 1 98.19 130 CYS A N 1
ATOM 987 C CA . CYS A 1 130 ? -0.574 -22.781 -1.732 1 98.19 130 CYS A CA 1
ATOM 988 C C . CYS A 1 130 ? -1.441 -22.906 -0.485 1 98.19 130 CYS A C 1
ATOM 990 O O . CYS A 1 130 ? -1.711 -21.922 0.191 1 98.19 130 CYS A O 1
ATOM 992 N N . VAL A 1 131 ? -1.787 -24.109 -0.151 1 98.12 131 VAL A N 1
ATOM 993 C CA . VAL A 1 131 ? -2.652 -24.391 0.989 1 98.12 131 VAL A CA 1
ATOM 994 C C . VAL A 1 131 ? -1.956 -23.969 2.283 1 98.12 131 VAL A C 1
ATOM 996 O O . VAL A 1 131 ? -2.58 -23.391 3.168 1 98.12 131 VAL A O 1
ATOM 999 N N . LYS A 1 132 ? -0.704 -24.234 2.393 1 97.62 132 LYS A N 1
ATOM 1000 C CA . LYS A 1 132 ? 0.057 -23.859 3.582 1 97.62 132 LYS A CA 1
ATOM 1001 C C . LYS A 1 132 ? 0.044 -22.359 3.799 1 97.62 132 LYS A C 1
ATOM 1003 O O . LYS A 1 132 ? -0.168 -21.891 4.918 1 97.62 132 LYS A O 1
ATOM 1008 N N . PHE A 1 133 ? 0.261 -21.656 2.744 1 98.5 133 PHE A N 1
ATOM 1009 C CA . PHE A 1 133 ? 0.26 -20.203 2.852 1 98.5 133 PHE A CA 1
ATOM 1010 C C . PHE A 1 133 ? -1.096 -19.703 3.328 1 98.5 133 PHE A C 1
ATOM 1012 O O . PHE A 1 133 ? -1.171 -18.875 4.242 1 98.5 133 PHE A O 1
ATOM 1019 N N . LEU A 1 134 ? -2.148 -20.156 2.693 1 98.75 134 LEU A N 1
ATOM 1020 C CA . LEU A 1 134 ? -3.494 -19.719 3.064 1 98.75 134 LEU A CA 1
ATOM 1021 C C . LEU A 1 134 ? -3.783 -20.047 4.527 1 98.75 134 LEU A C 1
ATOM 1023 O O . LEU A 1 134 ? -4.391 -19.25 5.238 1 98.75 134 LEU A O 1
ATOM 1027 N N . LYS A 1 135 ? -3.354 -21.188 4.969 1 98.31 135 LYS A N 1
ATOM 1028 C CA . LYS A 1 135 ? -3.539 -21.594 6.355 1 98.31 135 LYS A CA 1
ATOM 1029 C C . LYS A 1 135 ? -2.742 -20.703 7.301 1 98.31 135 LYS A C 1
ATOM 1031 O O . LYS A 1 135 ? -3.268 -20.234 8.312 1 98.31 135 LYS A O 1
ATOM 1036 N N . ASP A 1 136 ? -1.487 -20.453 6.984 1 97.69 136 ASP A N 1
ATOM 1037 C CA . ASP A 1 136 ? -0.596 -19.672 7.832 1 97.69 136 ASP A CA 1
ATOM 1038 C C . ASP A 1 136 ? -1.161 -18.266 8.078 1 97.69 136 ASP A C 1
ATOM 1040 O O . ASP A 1 136 ? -0.935 -17.688 9.133 1 97.69 136 ASP A O 1
ATOM 1044 N N . PHE A 1 137 ? -1.928 -17.75 7.141 1 98.12 137 PHE A N 1
ATOM 1045 C CA . PHE A 1 137 ? -2.438 -16.391 7.258 1 98.12 137 PHE A CA 1
ATOM 1046 C C . PHE A 1 137 ? -3.945 -16.391 7.48 1 98.12 137 PHE A C 1
ATOM 1048 O O . PHE A 1 137 ? -4.598 -15.359 7.359 1 98.12 137 PHE A O 1
ATOM 1055 N N . ASN A 1 138 ? -4.52 -17.578 7.738 1 97.88 138 ASN A N 1
ATOM 1056 C CA . ASN A 1 138 ? -5.938 -17.75 8.039 1 97.88 138 ASN A CA 1
ATOM 1057 C C . ASN A 1 138 ? -6.816 -17.188 6.926 1 97.88 138 ASN A C 1
ATOM 1059 O O . ASN A 1 138 ? -7.758 -16.438 7.191 1 97.88 138 ASN A O 1
ATOM 1063 N N . LEU A 1 139 ? -6.539 -17.641 5.668 1 98.56 139 LEU A N 1
ATOM 1064 C CA . LEU A 1 139 ? -7.234 -17.109 4.504 1 98.56 139 LEU A CA 1
ATOM 1065 C C . LEU A 1 139 ? -8.062 -18.188 3.82 1 98.56 139 LEU A C 1
ATOM 1067 O O . LEU A 1 139 ? -8.703 -17.922 2.801 1 98.56 139 LEU A O 1
ATOM 1071 N N . GLU A 1 140 ? -8.133 -19.344 4.34 1 98.12 140 GLU A N 1
ATOM 1072 C CA . GLU A 1 140 ? -8.742 -20.5 3.676 1 98.12 140 GLU A CA 1
ATOM 1073 C C . GLU A 1 140 ? -10.203 -20.219 3.314 1 98.12 140 GLU A C 1
ATOM 1075 O O . GLU A 1 140 ? -10.648 -20.562 2.221 1 98.12 140 GLU A O 1
ATOM 1080 N N . ALA A 1 141 ? -10.898 -19.547 4.184 1 97.81 141 ALA A N 1
ATOM 1081 C CA . ALA A 1 141 ? -12.328 -19.281 3.984 1 97.81 141 ALA A CA 1
ATOM 1082 C C . ALA A 1 141 ? -12.555 -18.281 2.855 1 97.81 141 ALA A C 1
ATOM 1084 O O . ALA A 1 141 ? -13.602 -18.297 2.213 1 97.81 141 ALA A O 1
ATOM 1085 N N . LEU A 1 142 ? -11.586 -17.469 2.574 1 98.56 142 LEU A N 1
ATOM 1086 C CA . LEU A 1 142 ? -11.711 -16.438 1.558 1 98.56 142 LEU A CA 1
ATOM 1087 C C . LEU A 1 142 ? -11.414 -17 0.17 1 98.56 142 LEU A C 1
ATOM 1089 O O . LEU A 1 142 ? -11.758 -16.375 -0.839 1 98.56 142 LEU A O 1
ATOM 1093 N N . PHE A 1 143 ? -10.766 -18.172 0.157 1 98.81 143 PHE A N 1
ATOM 1094 C CA . PHE A 1 143 ? -10.344 -18.75 -1.115 1 98.81 143 PHE A CA 1
ATOM 1095 C C . PHE A 1 143 ? -10.727 -20.219 -1.19 1 98.81 143 PHE A C 1
ATOM 1097 O O . PHE A 1 143 ? -9.859 -21.094 -1.259 1 98.81 143 PHE A O 1
ATOM 1104 N N . PRO A 1 144 ? -11.969 -20.453 -1.374 1 98.19 144 PRO A N 1
ATOM 1105 C CA . PRO A 1 144 ? -12.422 -21.844 -1.445 1 98.19 144 PRO A CA 1
ATOM 1106 C C . PRO A 1 144 ? -11.953 -22.547 -2.717 1 98.19 144 PRO A C 1
ATOM 1108 O O . PRO A 1 144 ? -11.984 -23.781 -2.791 1 98.19 144 PRO A O 1
ATOM 1111 N N . VAL A 1 145 ? -11.594 -21.828 -3.709 1 98.75 145 VAL A N 1
ATOM 1112 C CA . VAL A 1 145 ? -11.125 -22.375 -4.977 1 98.75 145 VAL A CA 1
ATOM 1113 C C . VAL A 1 145 ? -9.648 -22.016 -5.176 1 98.75 145 VAL A C 1
ATOM 1115 O O . VAL A 1 145 ? -9.281 -20.844 -5.109 1 98.75 145 VAL A O 1
ATOM 1118 N N . THR A 1 146 ? -8.867 -23.016 -5.355 1 98.88 146 THR A N 1
ATOM 1119 C CA . THR A 1 146 ? -7.457 -22.828 -5.668 1 98.88 146 THR A CA 1
ATOM 1120 C C . THR A 1 146 ? -7.059 -23.672 -6.879 1 98.88 146 THR A C 1
ATOM 1122 O O . THR A 1 146 ? -7.289 -24.875 -6.906 1 98.88 146 THR A O 1
ATOM 1125 N N . ILE A 1 147 ? -6.551 -23 -7.914 1 98.88 147 ILE A N 1
ATOM 1126 C CA . ILE A 1 147 ? -5.961 -23.672 -9.07 1 98.88 147 ILE A CA 1
ATOM 1127 C C . ILE A 1 147 ? -4.438 -23.578 -9 1 98.88 147 ILE A C 1
ATOM 1129 O O . ILE A 1 147 ? -3.875 -22.484 -9.047 1 98.88 147 ILE A O 1
ATOM 1133 N N . CYS A 1 148 ? -3.812 -24.75 -8.875 1 98.31 148 CYS A N 1
ATOM 1134 C CA . CYS A 1 148 ? -2.381 -24.812 -8.602 1 98.31 148 CYS A CA 1
ATOM 1135 C C . CYS A 1 148 ? -1.645 -25.562 -9.711 1 98.31 148 CYS A C 1
ATOM 1137 O O . CYS A 1 148 ? -2.223 -25.844 -10.758 1 98.31 148 CYS A O 1
ATOM 1139 N N . MET A 1 149 ? -0.378 -25.781 -9.492 1 96.38 149 MET A N 1
ATOM 1140 C CA . MET A 1 149 ? 0.545 -26.344 -10.477 1 96.38 149 MET A CA 1
ATOM 1141 C C . MET A 1 149 ? 0.022 -27.672 -11.023 1 96.38 149 MET A C 1
ATOM 1143 O O . MET A 1 149 ? 0.132 -27.938 -12.219 1 96.38 149 MET A O 1
ATOM 1147 N N . GLU A 1 150 ? -0.621 -28.422 -10.227 1 96.38 150 GLU A N 1
ATOM 1148 C CA . GLU A 1 150 ? -1.011 -29.781 -10.57 1 96.38 150 GLU A CA 1
ATOM 1149 C C . GLU A 1 150 ? -2.311 -29.797 -11.367 1 96.38 150 GLU A C 1
ATOM 1151 O O . GLU A 1 150 ? -2.676 -30.828 -11.953 1 96.38 150 GLU A O 1
ATOM 1156 N N . ASP A 1 151 ? -2.955 -28.688 -11.445 1 97.38 151 ASP A N 1
ATOM 1157 C CA . ASP A 1 151 ? -4.328 -28.688 -11.938 1 97.38 151 ASP A CA 1
ATOM 1158 C C . ASP A 1 151 ? -4.371 -28.453 -13.445 1 97.38 151 ASP A C 1
ATOM 1160 O O . ASP A 1 151 ? -5.402 -28.672 -14.086 1 97.38 151 ASP A O 1
ATOM 1164 N N . GLY A 1 152 ? -3.262 -28.062 -14.047 1 94.81 152 GLY A N 1
ATOM 1165 C CA . GLY A 1 152 ? -3.248 -27.797 -15.477 1 94.81 152 GLY A CA 1
ATOM 1166 C C . GLY A 1 152 ? -1.953 -27.156 -15.953 1 94.81 152 GLY A C 1
ATOM 1167 O O . GLY A 1 152 ? -1.003 -27.016 -15.18 1 94.81 152 GLY A O 1
ATOM 1168 N N . PRO A 1 153 ? -1.936 -26.938 -17.297 1 95.81 153 PRO A N 1
ATOM 1169 C CA . PRO A 1 153 ? -0.749 -26.234 -17.797 1 95.81 153 PRO A CA 1
ATOM 1170 C C . PRO A 1 153 ? -0.565 -24.859 -17.141 1 95.81 153 PRO A C 1
ATOM 1172 O O . PRO A 1 153 ? -1.545 -24.219 -16.75 1 95.81 153 PRO A O 1
ATOM 1175 N N . PRO A 1 154 ? 0.622 -24.469 -17.047 1 94.81 154 PRO A N 1
ATOM 1176 C CA . PRO A 1 154 ? 0.885 -23.172 -16.391 1 94.81 154 PRO A CA 1
ATOM 1177 C C . PRO A 1 154 ? 0.47 -21.984 -17.25 1 94.81 154 PRO A C 1
ATOM 1179 O O . PRO A 1 154 ? 0.412 -22.094 -18.469 1 94.81 154 PRO A O 1
ATOM 1182 N N . LYS A 1 155 ? 0.181 -20.938 -16.453 1 96.5 155 LYS A N 1
ATOM 1183 C CA . LYS A 1 155 ? 0.117 -19.656 -17.172 1 96.5 155 LYS A CA 1
ATOM 1184 C C . LYS A 1 155 ? 1.393 -19.406 -17.969 1 96.5 155 LYS A C 1
ATOM 1186 O O . LYS A 1 155 ? 2.486 -19.766 -17.531 1 96.5 155 LYS A O 1
ATOM 1191 N N . PRO A 1 156 ? 1.163 -19 -19.328 1 96.44 156 PRO A N 1
ATOM 1192 C CA . PRO A 1 156 ? 0.095 -18.141 -19.859 1 96.44 156 PRO A CA 1
ATOM 1193 C C . PRO A 1 156 ? -1.037 -18.953 -20.5 1 96.44 156 PRO A C 1
ATOM 1195 O O . PRO A 1 156 ? -1.87 -18.391 -21.219 1 96.44 156 PRO A O 1
ATOM 1198 N N . SER A 1 157 ? -0.998 -20.25 -20.359 1 97.88 157 SER A N 1
ATOM 1199 C CA . SER A 1 157 ? -2.207 -20.984 -20.734 1 97.88 157 SER A CA 1
ATOM 1200 C C . SER A 1 157 ? -3.436 -20.406 -20.031 1 97.88 157 SER A C 1
ATOM 1202 O O . SER A 1 157 ? -3.385 -20.078 -18.844 1 97.88 157 SER A O 1
ATOM 1204 N N . PRO A 1 158 ? -4.508 -20.281 -20.719 1 98.62 158 PRO A N 1
ATOM 1205 C CA . PRO A 1 158 ? -5.723 -19.766 -20.094 1 98.62 158 PRO A CA 1
ATOM 1206 C C . PRO A 1 158 ? -6.441 -20.812 -19.25 1 98.62 158 PRO A C 1
ATOM 1208 O O . PRO A 1 158 ? -7.367 -20.484 -18.5 1 98.62 158 PRO A O 1
ATOM 1211 N N . VAL A 1 159 ? -6.023 -22.016 -19.297 1 98.69 159 VAL A N 1
ATOM 1212 C CA . VAL A 1 159 ? -6.738 -23.156 -18.734 1 98.69 159 VAL A CA 1
ATOM 1213 C C . VAL A 1 159 ? -6.93 -22.953 -17.234 1 98.69 159 VAL A C 1
ATOM 1215 O O . VAL A 1 159 ? -8.039 -23.109 -16.719 1 98.69 159 VAL A O 1
ATOM 1218 N N . PRO A 1 160 ? -5.887 -22.531 -16.547 1 98.62 160 PRO A N 1
ATOM 1219 C CA . PRO A 1 160 ? -6.094 -22.375 -15.102 1 98.62 160 PRO A CA 1
ATOM 1220 C C . PRO A 1 160 ? -7.16 -21.328 -14.781 1 98.62 160 PRO A C 1
ATOM 1222 O O . PRO A 1 160 ? -7.91 -21.484 -13.812 1 98.62 160 PRO A O 1
ATOM 1225 N N . ILE A 1 161 ? -7.199 -20.312 -15.555 1 98.88 161 ILE A N 1
ATOM 1226 C CA . ILE A 1 161 ? -8.195 -19.266 -15.344 1 98.88 161 ILE A CA 1
ATOM 1227 C C . ILE A 1 161 ? -9.586 -19.797 -15.672 1 98.88 161 ILE A C 1
ATOM 1229 O O . ILE A 1 161 ? -10.539 -19.578 -14.914 1 98.88 161 ILE A O 1
ATOM 1233 N N . ILE A 1 162 ? -9.703 -20.547 -16.734 1 98.88 162 ILE A N 1
ATOM 1234 C CA . ILE A 1 162 ? -10.977 -21.141 -17.141 1 98.88 162 ILE A CA 1
ATOM 1235 C C . ILE A 1 162 ? -11.469 -22.094 -16.062 1 98.88 162 ILE A C 1
ATOM 1237 O O . ILE A 1 162 ? -12.656 -22.109 -15.719 1 98.88 162 ILE A O 1
ATOM 1241 N N . LEU A 1 163 ? -10.555 -22.844 -15.484 1 98.88 163 LEU A N 1
ATOM 1242 C CA . LEU A 1 163 ? -10.906 -23.75 -14.398 1 98.88 163 LEU A CA 1
ATOM 1243 C C . LEU A 1 163 ? -11.453 -22.984 -13.195 1 98.88 163 LEU A C 1
ATOM 1245 O O . LEU A 1 163 ? -12.438 -23.406 -12.586 1 98.88 163 LEU A O 1
ATOM 1249 N N . ALA A 1 164 ? -10.867 -21.875 -12.875 1 98.88 164 ALA A N 1
ATOM 1250 C CA . ALA A 1 164 ? -11.312 -21.062 -11.75 1 98.88 164 ALA A CA 1
ATOM 1251 C C . ALA A 1 164 ? -12.695 -20.469 -12.008 1 98.88 164 ALA A C 1
ATOM 1253 O O . ALA A 1 164 ? -13.547 -20.453 -11.125 1 98.88 164 ALA A O 1
ATOM 1254 N N . LEU A 1 165 ? -12.914 -20 -13.234 1 98.81 165 LEU A N 1
ATOM 1255 C CA . LEU A 1 165 ? -14.211 -19.469 -13.617 1 98.81 165 LEU A CA 1
ATOM 1256 C C . LEU A 1 165 ? -15.312 -20.516 -13.438 1 98.81 165 LEU A C 1
ATOM 1258 O O . LEU A 1 165 ? -16.359 -20.219 -12.844 1 98.81 165 LEU A O 1
ATOM 1262 N N . ASN A 1 166 ? -15.023 -21.672 -13.922 1 98.81 166 ASN A N 1
ATOM 1263 C CA . ASN A 1 166 ? -15.984 -22.766 -13.828 1 98.81 166 ASN A CA 1
ATOM 1264 C C . ASN A 1 166 ? -16.281 -23.125 -12.375 1 98.81 166 ASN A C 1
ATOM 1266 O O . ASN A 1 166 ? -17.438 -23.312 -12 1 98.81 166 ASN A O 1
ATOM 1270 N N . ALA A 1 167 ? -15.297 -23.172 -11.586 1 98.81 167 ALA A N 1
ATOM 1271 C CA . ALA A 1 167 ? -15.445 -23.547 -10.18 1 98.81 167 ALA A CA 1
ATOM 1272 C C . ALA A 1 167 ? -16.25 -22.516 -9.406 1 98.81 167 ALA A C 1
ATOM 1274 O O . ALA A 1 167 ? -17.016 -22.859 -8.508 1 98.81 167 ALA A O 1
ATOM 1275 N N . LEU A 1 168 ? -16.078 -21.25 -9.789 1 98.56 168 LEU A N 1
ATOM 1276 C CA . LEU A 1 168 ? -16.781 -20.172 -9.094 1 98.56 168 LEU A CA 1
ATOM 1277 C C . LEU A 1 168 ? -18.156 -19.938 -9.688 1 98.56 168 LEU A C 1
ATOM 1279 O O . LEU A 1 168 ? -18.969 -19.219 -9.109 1 98.56 168 LEU A O 1
ATOM 1283 N N . GLY A 1 169 ? -18.391 -20.438 -10.828 1 98.5 169 GLY A N 1
ATOM 1284 C CA . GLY A 1 169 ? -19.688 -20.297 -11.484 1 98.5 169 GLY A CA 1
ATOM 1285 C C . GLY A 1 169 ? -19.906 -18.922 -12.086 1 98.5 169 GLY A C 1
ATOM 1286 O O . GLY A 1 169 ? -20.984 -18.359 -11.969 1 98.5 169 GLY A O 1
ATOM 1287 N N . VAL A 1 170 ? -18.844 -18.391 -12.727 1 98.31 170 VAL A N 1
ATOM 1288 C CA . VAL A 1 170 ? -18.969 -17.062 -13.328 1 98.31 170 VAL A CA 1
ATOM 1289 C C . VAL A 1 170 ? -18.484 -17.109 -14.781 1 98.31 170 VAL A C 1
ATOM 1291 O O . VAL A 1 170 ? -17.703 -18 -15.148 1 98.31 170 VAL A O 1
ATOM 1294 N N . THR A 1 171 ? -18.953 -16.172 -15.57 1 98.19 171 THR A N 1
ATOM 1295 C CA . THR A 1 171 ? -18.469 -15.992 -16.938 1 98.19 171 THR A CA 1
ATOM 1296 C C . THR A 1 171 ? -17.25 -15.07 -16.953 1 98.19 171 THR A C 1
ATOM 1298 O O . THR A 1 171 ? -16.938 -14.414 -15.961 1 98.19 171 THR A O 1
ATOM 1301 N N . ALA A 1 172 ? -16.562 -15.086 -18.047 1 98.5 172 ALA A N 1
ATOM 1302 C CA . ALA A 1 172 ? -15.328 -14.328 -18.172 1 98.5 172 ALA A CA 1
ATOM 1303 C C . ALA A 1 172 ? -15.562 -12.844 -17.922 1 98.5 172 ALA A C 1
ATOM 1305 O O . ALA A 1 172 ? -14.734 -12.18 -17.281 1 98.5 172 ALA A O 1
ATOM 1306 N N . ASP A 1 173 ? -16.641 -12.297 -18.312 1 97.25 173 ASP A N 1
ATOM 1307 C CA . ASP A 1 173 ? -16.906 -10.867 -18.219 1 97.25 173 ASP A CA 1
ATOM 1308 C C . ASP A 1 173 ? -17.312 -10.477 -16.797 1 97.25 173 ASP A C 1
ATOM 1310 O O . ASP A 1 173 ? -17.359 -9.297 -16.453 1 97.25 173 ASP A O 1
ATOM 1314 N N . GLU A 1 174 ? -17.453 -11.492 -15.938 1 97.38 174 GLU A N 1
ATOM 1315 C CA . GLU A 1 174 ? -17.891 -11.266 -14.555 1 97.38 174 GLU A CA 1
ATOM 1316 C C . GLU A 1 174 ? -16.719 -11.383 -13.586 1 97.38 174 GLU A C 1
ATOM 1318 O O . GLU A 1 174 ? -16.891 -11.234 -12.375 1 97.38 174 GLU A O 1
ATOM 1323 N N . ALA A 1 175 ? -15.516 -11.602 -14.109 1 98.38 175 ALA A N 1
ATOM 1324 C CA . ALA A 1 175 ? -14.359 -11.836 -13.242 1 98.38 175 ALA A CA 1
ATOM 1325 C C . ALA A 1 175 ? -13.164 -10.992 -13.695 1 98.38 175 ALA A C 1
ATOM 1327 O O . ALA A 1 175 ? -13.141 -10.484 -14.82 1 98.38 175 ALA A O 1
ATOM 1328 N N . ALA A 1 176 ? -12.266 -10.805 -12.781 1 98.75 176 ALA A N 1
ATOM 1329 C CA . ALA A 1 176 ? -10.977 -10.188 -13.094 1 98.75 176 ALA A CA 1
ATOM 1330 C C . ALA A 1 176 ? -9.82 -10.984 -12.5 1 98.75 176 ALA A C 1
ATOM 1332 O O . ALA A 1 176 ? -9.961 -11.578 -11.43 1 98.75 176 ALA A O 1
ATOM 1333 N N . MET A 1 177 ? -8.773 -11 -13.211 1 98.88 177 MET A N 1
ATOM 1334 C CA . MET A 1 177 ? -7.527 -11.617 -12.773 1 98.88 177 MET A CA 1
ATOM 1335 C C . MET A 1 177 ? -6.551 -10.555 -12.266 1 98.88 177 MET A C 1
ATOM 1337 O O . MET A 1 177 ? -6.336 -9.539 -12.922 1 98.88 177 MET A O 1
ATOM 1341 N N . ILE A 1 178 ? -6.004 -10.758 -11.062 1 98.88 178 ILE A N 1
ATOM 1342 C CA . ILE A 1 178 ? -4.977 -9.898 -10.484 1 98.88 178 ILE A CA 1
ATOM 1343 C C . ILE A 1 178 ? -3.625 -10.609 -10.531 1 98.88 178 ILE A C 1
ATOM 1345 O O . ILE A 1 178 ? -3.445 -11.664 -9.93 1 98.88 178 ILE A O 1
ATOM 1349 N N . GLY A 1 179 ? -2.645 -10.031 -11.234 1 98.19 179 GLY A N 1
ATOM 1350 C CA . GLY A 1 179 ? -1.354 -10.68 -11.375 1 98.19 179 GLY A CA 1
ATOM 1351 C C . GLY A 1 179 ? -0.209 -9.703 -11.555 1 98.19 179 GLY A C 1
ATOM 1352 O O . GLY A 1 179 ? -0.423 -8.555 -11.945 1 98.19 179 GLY A O 1
ATOM 1353 N N . ASP A 1 180 ? 1.071 -10.203 -11.312 1 96.62 180 ASP A N 1
ATOM 1354 C CA . ASP A 1 180 ? 2.225 -9.312 -11.375 1 96.62 180 ASP A CA 1
ATOM 1355 C C . ASP A 1 180 ? 3.184 -9.727 -12.484 1 96.62 180 ASP A C 1
ATOM 1357 O O . ASP A 1 180 ? 4.309 -9.234 -12.562 1 96.62 180 ASP A O 1
ATOM 1361 N N . THR A 1 181 ? 2.76 -10.695 -13.336 1 95.5 181 THR A N 1
ATOM 1362 C CA . THR A 1 181 ? 3.633 -11.133 -14.422 1 95.5 181 THR A CA 1
ATOM 1363 C C . THR A 1 181 ? 2.92 -11.039 -15.766 1 95.5 181 THR A C 1
ATOM 1365 O O . THR A 1 181 ? 1.69 -10.977 -15.82 1 95.5 181 THR A O 1
ATOM 1368 N N . VAL A 1 182 ? 3.725 -11.039 -16.844 1 96.56 182 VAL A N 1
ATOM 1369 C CA . VAL A 1 182 ? 3.209 -11.078 -18.203 1 96.56 182 VAL A CA 1
ATOM 1370 C C . VAL A 1 182 ? 2.35 -12.32 -18.406 1 96.56 182 VAL A C 1
ATOM 1372 O O . VAL A 1 182 ? 1.275 -12.258 -19 1 96.56 182 VAL A O 1
ATOM 1375 N N . ASP A 1 183 ? 2.752 -13.422 -17.812 1 97.06 183 ASP A N 1
ATOM 1376 C CA . ASP A 1 183 ? 2.023 -14.68 -17.953 1 97.06 183 ASP A CA 1
ATOM 1377 C C . ASP A 1 183 ? 0.632 -14.578 -17.344 1 97.06 183 ASP A C 1
ATOM 1379 O O . ASP A 1 183 ? -0.333 -15.125 -17.875 1 97.06 183 ASP A O 1
ATOM 1383 N N . ASP A 1 184 ? 0.526 -13.898 -16.219 1 97.88 184 ASP A N 1
ATOM 1384 C CA . ASP A 1 184 ? -0.774 -13.688 -15.586 1 97.88 184 ASP A CA 1
ATOM 1385 C C . ASP A 1 184 ? -1.717 -12.922 -16.516 1 97.88 184 ASP A C 1
ATOM 1387 O O . ASP A 1 184 ? -2.869 -13.32 -16.703 1 97.88 184 ASP A O 1
ATOM 1391 N N . ILE A 1 185 ? -1.218 -11.82 -17.062 1 98.5 185 ILE A N 1
ATOM 1392 C CA . ILE A 1 185 ? -2.027 -10.906 -17.859 1 98.5 185 ILE A CA 1
ATOM 1393 C C . ILE A 1 185 ? -2.416 -11.578 -19.188 1 98.5 185 ILE A C 1
ATOM 1395 O O . ILE A 1 185 ? -3.586 -11.57 -19.562 1 98.5 185 ILE A O 1
ATOM 1399 N N . VAL A 1 186 ? -1.491 -12.258 -19.812 1 98.31 186 VAL A N 1
ATOM 1400 C CA . VAL A 1 186 ? -1.741 -12.914 -21.094 1 98.31 186 VAL A CA 1
ATOM 1401 C C . VAL A 1 186 ? -2.742 -14.055 -20.906 1 98.31 186 VAL A C 1
ATOM 1403 O O . VAL A 1 186 ? -3.641 -14.242 -21.719 1 98.31 186 VAL A O 1
ATOM 1406 N N . ALA A 1 187 ? -2.582 -14.797 -19.844 1 98.62 187 ALA A N 1
ATOM 1407 C CA . ALA A 1 187 ? -3.537 -15.859 -19.547 1 98.62 187 ALA A CA 1
ATOM 1408 C C . ALA A 1 187 ? -4.953 -15.305 -19.406 1 98.62 187 ALA A C 1
ATOM 1410 O O . ALA A 1 187 ? -5.91 -15.898 -19.906 1 98.62 187 ALA A O 1
ATOM 1411 N N . ALA A 1 188 ? -5.066 -14.195 -18.734 1 98.88 188 ALA A N 1
ATOM 1412 C CA . ALA A 1 188 ? -6.367 -13.547 -18.547 1 98.88 188 ALA A CA 1
ATOM 1413 C C . ALA A 1 188 ? -6.941 -13.102 -19.891 1 98.88 188 ALA A C 1
ATOM 1415 O O . ALA A 1 188 ? -8.109 -13.352 -20.188 1 98.88 188 ALA A O 1
ATOM 1416 N N . VAL A 1 189 ? -6.137 -12.492 -20.703 1 98.69 189 VAL A N 1
ATOM 1417 C CA . VAL A 1 189 ? -6.555 -12.008 -22.016 1 98.69 189 VAL A CA 1
ATOM 1418 C C . VAL A 1 189 ? -7.02 -13.18 -22.875 1 98.69 189 VAL A C 1
ATOM 1420 O O . VAL A 1 189 ? -8.078 -13.109 -23.5 1 98.69 189 VAL A O 1
ATOM 1423 N N . ARG A 1 190 ? -6.258 -14.234 -22.812 1 98.69 190 ARG A N 1
ATOM 1424 C CA . ARG A 1 190 ? -6.586 -15.422 -23.594 1 98.69 190 ARG A CA 1
ATOM 1425 C C . ARG A 1 190 ? -7.883 -16.062 -23.109 1 98.69 190 ARG A C 1
ATOM 1427 O O . ARG A 1 190 ? -8.602 -16.688 -23.891 1 98.69 190 ARG A O 1
ATOM 1434 N N . ALA A 1 191 ? -8.195 -15.898 -21.891 1 98.81 191 ALA A N 1
ATOM 1435 C CA . ALA A 1 191 ? -9.422 -16.438 -21.297 1 98.81 191 ALA A CA 1
ATOM 1436 C C . ALA A 1 191 ? -10.57 -15.43 -21.422 1 98.81 191 ALA A C 1
ATOM 1438 O O . ALA A 1 191 ? -11.672 -15.68 -20.938 1 98.81 191 ALA A O 1
ATOM 1439 N N . ASN A 1 192 ? -10.258 -14.211 -22.016 1 98.5 192 ASN A N 1
ATOM 1440 C CA . ASN A 1 192 ? -11.203 -13.117 -22.172 1 98.5 192 ASN A CA 1
ATOM 1441 C C . ASN A 1 192 ? -11.633 -12.547 -20.812 1 98.5 192 ASN A C 1
ATOM 1443 O O . ASN A 1 192 ? -12.797 -12.18 -20.625 1 98.5 192 ASN A O 1
ATOM 1447 N N . VAL A 1 193 ? -10.797 -12.609 -19.844 1 98.69 193 VAL A N 1
ATOM 1448 C CA . VAL A 1 193 ? -11.016 -12.086 -18.5 1 98.69 193 VAL A CA 1
ATOM 1449 C C . VAL A 1 193 ? -10.273 -10.758 -18.328 1 98.69 193 VAL A C 1
ATOM 1451 O O . VAL A 1 193 ? -9.148 -10.602 -18.812 1 98.69 193 VAL A O 1
ATOM 1454 N N . THR A 1 194 ? -10.93 -9.75 -17.703 1 98.44 194 THR A N 1
ATOM 1455 C CA . THR A 1 194 ? -10.25 -8.5 -17.375 1 98.44 194 THR A CA 1
ATOM 1456 C C . THR A 1 194 ? -9.023 -8.758 -16.516 1 98.44 194 THR A C 1
ATOM 1458 O O . THR A 1 194 ? -9.062 -9.562 -15.586 1 98.44 194 THR A O 1
ATOM 1461 N N . ALA A 1 195 ? -7.93 -8.086 -16.891 1 98.81 195 ALA A N 1
ATOM 1462 C CA . ALA A 1 195 ? -6.691 -8.273 -16.141 1 98.81 195 ALA A CA 1
ATOM 1463 C C . ALA A 1 195 ? -6.27 -6.98 -15.445 1 98.81 195 ALA A C 1
ATOM 1465 O O . ALA A 1 195 ? -6.223 -5.922 -16.062 1 98.81 195 ALA A O 1
ATOM 1466 N N . TYR A 1 196 ? -6.023 -7.055 -14.164 1 98.81 196 TYR A N 1
ATOM 1467 C CA . TYR A 1 196 ? -5.344 -6.008 -13.414 1 98.81 196 TYR A CA 1
ATOM 1468 C C . TYR A 1 196 ? -3.916 -6.422 -13.078 1 98.81 196 TYR A C 1
ATOM 1470 O O . TYR A 1 196 ? -3.695 -7.48 -12.484 1 98.81 196 TYR A O 1
ATOM 1478 N N . GLY A 1 197 ? -2.979 -5.605 -13.516 1 98.62 197 GLY A N 1
ATOM 1479 C CA . GLY A 1 197 ? -1.604 -5.812 -13.086 1 98.62 197 GLY A CA 1
ATOM 1480 C C . GLY A 1 197 ? -1.335 -5.305 -11.68 1 98.62 197 GLY A C 1
ATOM 1481 O O . GLY A 1 197 ? -2.055 -4.438 -11.18 1 98.62 197 GLY A O 1
ATOM 1482 N N . VAL A 1 198 ? -0.3 -5.844 -11.055 1 98.38 198 VAL A N 1
ATOM 1483 C CA . VAL A 1 198 ? 0.123 -5.379 -9.742 1 98.38 198 VAL A CA 1
ATOM 1484 C C . VAL A 1 198 ? 1.643 -5.23 -9.703 1 98.38 198 VAL A C 1
ATOM 1486 O O . VAL A 1 198 ? 2.367 -6.086 -10.219 1 98.38 198 VAL A O 1
ATOM 1489 N N . LEU A 1 199 ? 2.035 -4.125 -9.109 1 97.81 199 LEU A N 1
ATOM 1490 C CA . LEU A 1 199 ? 3.467 -3.945 -8.898 1 97.81 199 LEU A CA 1
ATOM 1491 C C . LEU A 1 199 ? 3.959 -4.828 -7.75 1 97.81 199 LEU A C 1
ATOM 1493 O O . LEU A 1 199 ? 3.27 -4.98 -6.742 1 97.81 199 LEU A O 1
ATOM 1497 N N . THR A 1 200 ? 5.121 -5.383 -7.941 1 95.5 200 THR A N 1
ATOM 1498 C CA . THR A 1 200 ? 5.754 -6.008 -6.781 1 95.5 200 THR A CA 1
ATOM 1499 C C . THR A 1 200 ? 6.242 -4.945 -5.801 1 95.5 200 THR A C 1
ATOM 1501 O O . THR A 1 200 ? 6.496 -3.805 -6.188 1 95.5 200 THR A O 1
ATOM 1504 N N . PRO A 1 201 ? 6.395 -5.348 -4.543 1 96.88 201 PRO A N 1
ATOM 1505 C CA . PRO A 1 201 ? 6.883 -4.379 -3.561 1 96.88 201 PRO A CA 1
ATOM 1506 C C . PRO A 1 201 ? 8.234 -3.779 -3.943 1 96.88 201 PRO A C 1
ATOM 1508 O O . PRO A 1 201 ? 8.445 -2.574 -3.781 1 96.88 201 PRO A O 1
ATOM 1511 N N . GLN A 1 202 ? 9.117 -4.543 -4.516 1 95.62 202 GLN A N 1
ATOM 1512 C CA . GLN A 1 202 ? 10.461 -4.078 -4.848 1 95.62 202 GLN A CA 1
ATOM 1513 C C . GLN A 1 202 ? 10.43 -3.064 -5.984 1 95.62 202 GLN A C 1
ATOM 1515 O O . GLN A 1 202 ? 11.078 -2.02 -5.914 1 95.62 202 GLN A O 1
ATOM 1520 N N . VAL A 1 203 ? 9.68 -3.385 -7.008 1 95.44 203 VAL A N 1
ATOM 1521 C CA . VAL A 1 203 ? 9.586 -2.496 -8.164 1 95.44 203 VAL A CA 1
ATOM 1522 C C . VAL A 1 203 ? 8.93 -1.18 -7.746 1 95.44 203 VAL A C 1
ATOM 1524 O O . VAL A 1 203 ? 9.383 -0.104 -8.141 1 95.44 203 VAL A O 1
ATOM 1527 N N . HIS A 1 204 ? 7.914 -1.289 -6.953 1 97.75 204 HIS A N 1
ATOM 1528 C CA . HIS A 1 204 ? 7.25 -0.091 -6.453 1 97.75 204 HIS A CA 1
ATOM 1529 C C . HIS A 1 204 ? 8.188 0.734 -5.578 1 97.75 204 HIS A C 1
ATOM 1531 O O . HIS A 1 204 ? 8.266 1.956 -5.727 1 97.75 204 HIS A O 1
ATOM 1537 N N . ALA A 1 205 ? 8.883 0.086 -4.691 1 97.62 205 ALA A N 1
ATOM 1538 C CA . ALA A 1 205 ? 9.82 0.761 -3.797 1 97.62 205 ALA A CA 1
ATOM 1539 C C . ALA A 1 205 ? 10.891 1.511 -4.586 1 97.62 205 ALA A C 1
ATOM 1541 O O . ALA A 1 205 ? 11.211 2.66 -4.277 1 97.62 205 ALA A O 1
ATOM 1542 N N . MET A 1 206 ? 11.398 0.876 -5.57 1 96.38 206 MET A N 1
ATOM 1543 C CA . MET A 1 206 ? 12.414 1.512 -6.406 1 96.38 206 MET A CA 1
ATOM 1544 C C . MET A 1 206 ? 11.852 2.76 -7.082 1 96.38 206 MET A C 1
ATOM 1546 O O . MET A 1 206 ? 12.523 3.795 -7.133 1 96.38 206 MET A O 1
ATOM 1550 N N . SER A 1 207 ? 10.656 2.646 -7.582 1 97.31 207 SER A N 1
ATOM 1551 C CA . SER A 1 207 ? 10.047 3.777 -8.273 1 97.31 207 SER A CA 1
ATOM 1552 C C . SER A 1 207 ? 9.844 4.957 -7.328 1 97.31 207 SER A C 1
ATOM 1554 O O . SER A 1 207 ? 9.969 6.113 -7.734 1 97.31 207 SER A O 1
ATOM 1556 N N . ILE A 1 208 ? 9.5 4.688 -6.082 1 96.94 208 ILE A N 1
ATOM 1557 C CA . ILE A 1 208 ? 9.312 5.727 -5.074 1 96.94 208 ILE A CA 1
ATOM 1558 C C . ILE A 1 208 ? 10.641 6.438 -4.812 1 96.94 208 ILE A C 1
ATOM 1560 O O . ILE A 1 208 ? 10.711 7.668 -4.836 1 96.94 208 ILE A O 1
ATOM 1564 N N . LEU A 1 209 ? 11.695 5.691 -4.594 1 94.81 209 LEU A N 1
ATOM 1565 C CA . LEU A 1 209 ? 12.977 6.254 -4.203 1 94.81 209 LEU A CA 1
ATOM 1566 C C . LEU A 1 209 ? 13.625 6.988 -5.375 1 94.81 209 LEU A C 1
ATOM 1568 O O . LEU A 1 209 ? 14.336 7.98 -5.176 1 94.81 209 LEU A O 1
ATOM 1572 N N . GLU A 1 210 ? 13.312 6.523 -6.574 1 95.19 210 GLU A N 1
ATOM 1573 C CA . GLU A 1 210 ? 13.914 7.129 -7.758 1 95.19 210 GLU A CA 1
ATOM 1574 C C . GLU A 1 210 ? 13.008 8.211 -8.344 1 95.19 210 GLU A C 1
ATOM 1576 O O . GLU A 1 210 ? 13.406 8.922 -9.273 1 95.19 210 GLU A O 1
ATOM 1581 N N . ASN A 1 211 ? 11.828 8.367 -7.836 1 92.5 211 ASN A N 1
ATOM 1582 C CA . ASN A 1 211 ? 10.836 9.305 -8.352 1 92.5 211 ASN A CA 1
ATOM 1583 C C . ASN A 1 211 ? 10.609 9.109 -9.852 1 92.5 211 ASN A C 1
ATOM 1585 O O . ASN A 1 211 ? 10.68 10.062 -10.625 1 92.5 211 ASN A O 1
ATOM 1589 N N . THR A 1 212 ? 10.375 7.832 -10.227 1 94.69 212 THR A N 1
ATOM 1590 C CA . THR A 1 212 ? 10.117 7.461 -11.617 1 94.69 212 THR A CA 1
ATOM 1591 C C . THR A 1 212 ? 8.891 6.555 -11.711 1 94.69 212 THR A C 1
ATOM 1593 O O . THR A 1 212 ? 8.414 6.039 -10.695 1 94.69 212 THR A O 1
ATOM 1596 N N . SER A 1 213 ? 8.367 6.453 -12.898 1 94.94 213 SER A N 1
ATOM 1597 C CA . SER A 1 213 ? 7.312 5.469 -13.133 1 94.94 213 SER A CA 1
ATOM 1598 C C . SER A 1 213 ? 7.852 4.047 -13.008 1 94.94 213 SER A C 1
ATOM 1600 O O . SER A 1 213 ? 8.961 3.756 -13.469 1 94.94 213 SER A O 1
ATOM 1602 N N . PRO A 1 214 ? 7.059 3.215 -12.406 1 95.94 214 PRO A N 1
ATOM 1603 C CA . PRO A 1 214 ? 7.535 1.835 -12.289 1 95.94 214 PRO A CA 1
ATOM 1604 C C . PRO A 1 214 ? 7.766 1.174 -13.648 1 95.94 214 PRO A C 1
ATOM 1606 O O . PRO A 1 214 ? 6.902 1.234 -14.523 1 95.94 214 PRO A O 1
ATOM 1609 N N . ALA A 1 215 ? 8.875 0.431 -13.766 1 91.62 215 ALA A N 1
ATOM 1610 C CA . ALA A 1 215 ? 9.273 -0.176 -15.039 1 91.62 215 ALA A CA 1
ATOM 1611 C C . ALA A 1 215 ? 8.297 -1.271 -15.453 1 91.62 215 ALA A C 1
ATOM 1613 O O . ALA A 1 215 ? 8.125 -1.535 -16.641 1 91.62 215 ALA A O 1
ATOM 1614 N N . LEU A 1 216 ? 7.641 -1.844 -14.523 1 94.88 216 LEU A N 1
ATOM 1615 C CA . LEU A 1 216 ? 6.742 -2.969 -14.758 1 94.88 216 LEU A CA 1
ATOM 1616 C C . LEU A 1 216 ? 5.422 -2.492 -15.359 1 94.88 216 LEU A C 1
ATOM 1618 O O . LEU A 1 216 ? 4.746 -3.248 -16.062 1 94.88 216 LEU A O 1
ATOM 1622 N N . THR A 1 217 ? 5.078 -1.267 -15.211 1 97.62 217 THR A N 1
ATOM 1623 C CA . THR A 1 217 ? 3.766 -0.745 -15.578 1 97.62 217 THR A CA 1
ATOM 1624 C C . THR A 1 217 ? 3.543 -0.833 -17.078 1 97.62 217 THR A C 1
ATOM 1626 O O . THR A 1 217 ? 2.586 -1.461 -17.547 1 97.62 217 THR A O 1
ATOM 1629 N N . PRO A 1 218 ? 4.441 -0.272 -17.906 1 97.44 218 PRO A N 1
ATOM 1630 C CA . PRO A 1 218 ? 4.195 -0.34 -19.344 1 97.44 218 PRO A CA 1
ATOM 1631 C C . PRO A 1 218 ? 4.184 -1.772 -19.875 1 97.44 218 PRO A C 1
ATOM 1633 O O . PRO A 1 218 ? 3.475 -2.072 -20.844 1 97.44 218 PRO A O 1
ATOM 1636 N N . ILE A 1 219 ? 4.895 -2.641 -19.25 1 96.44 219 ILE A N 1
ATOM 1637 C CA . ILE A 1 219 ? 4.988 -4.027 -19.688 1 96.44 219 ILE A CA 1
ATOM 1638 C C . ILE A 1 219 ? 3.658 -4.738 -19.453 1 96.44 219 ILE A C 1
ATOM 1640 O O . ILE A 1 219 ? 3.135 -5.398 -20.359 1 96.44 219 ILE A O 1
ATOM 1644 N N . LEU A 1 220 ? 3.113 -4.566 -18.297 1 97.75 220 LEU A N 1
ATOM 1645 C CA . LEU A 1 220 ? 1.853 -5.227 -17.984 1 97.75 220 LEU A CA 1
ATOM 1646 C C . LEU A 1 220 ? 0.707 -4.625 -18.781 1 97.75 220 LEU A C 1
ATOM 1648 O O . LEU A 1 220 ? -0.182 -5.348 -19.25 1 97.75 220 LEU A O 1
ATOM 1652 N N . LEU A 1 221 ? 0.723 -3.322 -19 1 98.56 221 LEU A N 1
ATOM 1653 C CA . LEU A 1 221 ? -0.288 -2.684 -19.828 1 98.56 221 LEU A CA 1
ATOM 1654 C C . LEU A 1 221 ? -0.209 -3.193 -21.266 1 98.56 221 LEU A C 1
ATOM 1656 O O . LEU A 1 221 ? -1.233 -3.508 -21.875 1 98.56 221 LEU A O 1
ATOM 1660 N N . ALA A 1 222 ? 0.992 -3.318 -21.75 1 97.94 222 ALA A N 1
ATOM 1661 C CA . ALA A 1 222 ? 1.199 -3.795 -23.125 1 97.94 222 ALA A CA 1
ATOM 1662 C C . ALA A 1 222 ? 0.742 -5.242 -23.266 1 97.94 222 ALA A C 1
ATOM 1664 O O . ALA A 1 222 ? 0.383 -5.676 -24.375 1 97.94 222 ALA A O 1
ATOM 1665 N N . SER A 1 223 ? 0.75 -5.98 -22.156 1 97.5 223 SER A N 1
ATOM 1666 C CA . SER A 1 223 ? 0.34 -7.379 -22.188 1 97.5 223 SER A CA 1
ATOM 1667 C C . SER A 1 223 ? -1.177 -7.512 -22.094 1 97.5 223 SER A C 1
ATOM 1669 O O . SER A 1 223 ? -1.718 -8.609 -22.234 1 97.5 223 SER A O 1
ATOM 1671 N N . GLY A 1 224 ? -1.858 -6.41 -21.75 1 98.56 224 GLY A N 1
ATOM 1672 C CA . GLY A 1 224 ? -3.311 -6.453 -21.797 1 98.56 224 GLY A CA 1
ATOM 1673 C C . GLY A 1 224 ? -3.969 -6.035 -20.5 1 98.56 224 GLY A C 1
ATOM 1674 O O . GLY A 1 224 ? -5.199 -6.016 -20.391 1 98.56 224 GLY A O 1
ATOM 1675 N N . ALA A 1 225 ? -3.197 -5.668 -19.484 1 98.75 225 ALA A N 1
ATOM 1676 C CA . ALA A 1 225 ? -3.793 -5.195 -18.25 1 98.75 225 ALA A CA 1
ATOM 1677 C C . ALA A 1 225 ? -4.539 -3.883 -18.453 1 98.75 225 ALA A C 1
ATOM 1679 O O . ALA A 1 225 ? -4.062 -3 -19.172 1 98.75 225 ALA A O 1
ATOM 1680 N N . VAL A 1 226 ? -5.672 -3.695 -17.766 1 98.56 226 VAL A N 1
ATOM 1681 C CA . VAL A 1 226 ? -6.461 -2.482 -17.953 1 98.56 226 VAL A CA 1
ATOM 1682 C C . VAL A 1 226 ? -5.965 -1.398 -17 1 98.56 226 VAL A C 1
ATOM 1684 O O . VAL A 1 226 ? -6.215 -0.211 -17.203 1 98.56 226 VAL A O 1
ATOM 1687 N N . GLN A 1 227 ? -5.316 -1.811 -15.953 1 98.5 227 GLN A N 1
ATOM 1688 C CA . GLN A 1 227 ? -4.738 -0.96 -14.914 1 98.5 227 GLN A CA 1
ATOM 1689 C C . GLN A 1 227 ? -3.648 -1.697 -14.141 1 98.5 227 GLN A C 1
ATOM 1691 O O . GLN A 1 227 ? -3.684 -2.924 -14.031 1 98.5 227 GLN A O 1
ATOM 1696 N N . VAL A 1 228 ? -2.66 -0.995 -13.727 1 98.75 228 VAL A N 1
ATOM 1697 C CA . VAL A 1 228 ? -1.634 -1.568 -12.859 1 98.75 228 VAL A CA 1
ATOM 1698 C C . VAL A 1 228 ? -1.753 -0.979 -11.453 1 98.75 228 VAL A C 1
ATOM 1700 O O . VAL A 1 228 ? -1.686 0.24 -11.281 1 98.75 228 VAL A O 1
ATOM 1703 N N . LEU A 1 229 ? -1.916 -1.828 -10.5 1 98.56 229 LEU A N 1
ATOM 1704 C CA . LEU A 1 229 ? -2.178 -1.45 -9.109 1 98.56 229 LEU A CA 1
ATOM 1705 C C . LEU A 1 229 ? -0.884 -1.415 -8.305 1 98.56 229 LEU A C 1
ATOM 1707 O O . LEU A 1 229 ? 0.114 -2.023 -8.695 1 98.56 229 LEU A O 1
ATOM 1711 N N . ARG A 1 230 ? -0.981 -0.691 -7.207 1 98.06 230 ARG A N 1
ATOM 1712 C CA . ARG A 1 230 ? 0.094 -0.729 -6.219 1 98.06 230 ARG A CA 1
ATOM 1713 C C . ARG A 1 230 ? 0.059 -2.027 -5.422 1 98.06 230 ARG A C 1
ATOM 1715 O O . ARG A 1 230 ? -0.975 -2.695 -5.359 1 98.06 230 ARG A O 1
ATOM 1722 N N . PRO A 1 231 ? 1.232 -2.371 -4.793 1 98.25 231 PRO A N 1
ATOM 1723 C CA . PRO A 1 231 ? 1.201 -3.547 -3.918 1 98.25 231 PRO A CA 1
ATOM 1724 C C . PRO A 1 231 ? 0.121 -3.453 -2.842 1 98.25 231 PRO A C 1
ATOM 1726 O O . PRO A 1 231 ? -0.096 -2.383 -2.271 1 98.25 231 PRO A O 1
ATOM 1729 N N . GLY A 1 232 ? -0.532 -4.566 -2.611 1 97.56 232 GLY A N 1
ATOM 1730 C CA . GLY A 1 232 ? -1.599 -4.586 -1.622 1 97.56 232 GLY A CA 1
ATOM 1731 C C . GLY A 1 232 ? -2.98 -4.457 -2.232 1 97.56 232 GLY A C 1
ATOM 1732 O O . GLY A 1 232 ? -3.961 -4.953 -1.674 1 97.56 232 GLY A O 1
ATOM 1733 N N . CYS A 1 233 ? -3.139 -3.688 -3.354 1 98.38 233 CYS A N 1
ATOM 1734 C CA . CYS A 1 233 ? -4.293 -3.723 -4.242 1 98.38 233 CYS A CA 1
ATOM 1735 C C . CYS A 1 233 ? -5.496 -3.035 -3.605 1 98.38 233 CYS A C 1
ATOM 1737 O O . CYS A 1 233 ? -6.641 -3.428 -3.844 1 98.38 233 CYS A O 1
ATOM 1739 N N . ASP A 1 234 ? -5.297 -2.053 -2.695 1 97.81 234 ASP A N 1
ATOM 1740 C CA . ASP A 1 234 ? -6.43 -1.372 -2.08 1 97.81 234 ASP A CA 1
ATOM 1741 C C . ASP A 1 234 ? -7.234 -0.593 -3.119 1 97.81 234 ASP A C 1
ATOM 1743 O O . ASP A 1 234 ? -8.406 -0.29 -2.904 1 97.81 234 ASP A O 1
ATOM 1747 N N . GLU A 1 235 ? -6.629 -0.324 -4.293 1 98 235 GLU A N 1
ATOM 1748 C CA . GLU A 1 235 ? -7.277 0.387 -5.395 1 98 235 GLU A CA 1
ATOM 1749 C C . GLU A 1 235 ? -8.438 -0.422 -5.969 1 98 235 GLU A C 1
ATOM 1751 O O . GLU A 1 235 ? -9.281 0.118 -6.688 1 98 235 GLU A O 1
ATOM 1756 N N . LEU A 1 236 ? -8.477 -1.698 -5.68 1 98.19 236 LEU A N 1
ATOM 1757 C CA . LEU A 1 236 ? -9.594 -2.527 -6.121 1 98.19 236 LEU A CA 1
ATOM 1758 C C . LEU A 1 236 ? -10.914 -2.031 -5.527 1 98.19 236 LEU A C 1
ATOM 1760 O O . LEU A 1 236 ? -11.984 -2.281 -6.086 1 98.19 236 LEU A O 1
ATOM 1764 N N . LEU A 1 237 ? -10.844 -1.314 -4.41 1 97.31 237 LEU A N 1
ATOM 1765 C CA . LEU A 1 237 ? -12.047 -0.765 -3.789 1 97.31 237 LEU A CA 1
ATOM 1766 C C . LEU A 1 237 ? -12.617 0.376 -4.625 1 97.31 237 LEU A C 1
ATOM 1768 O O . LEU A 1 237 ? -13.766 0.775 -4.434 1 97.31 237 LEU A O 1
ATOM 1772 N N . ASP A 1 238 ? -11.82 0.904 -5.488 1 96.19 238 ASP A N 1
ATOM 1773 C CA . ASP A 1 238 ? -12.305 1.947 -6.387 1 96.19 238 ASP A CA 1
ATOM 1774 C C . ASP A 1 238 ? -13.148 1.353 -7.512 1 96.19 238 ASP A C 1
ATOM 1776 O O . ASP A 1 238 ? -13.992 2.041 -8.094 1 96.19 238 ASP A O 1
ATOM 1780 N N . VAL A 1 239 ? -12.891 0.032 -7.766 1 93.75 239 VAL A N 1
ATOM 1781 C CA . VAL A 1 239 ? -13.492 -0.527 -8.969 1 93.75 239 VAL A CA 1
ATOM 1782 C C . VAL A 1 239 ? -14.602 -1.502 -8.594 1 93.75 239 VAL A C 1
ATOM 1784 O O . VAL A 1 239 ? -15.562 -1.691 -9.352 1 93.75 239 VAL A O 1
ATOM 1787 N N . ILE A 1 240 ? -14.438 -2.109 -7.48 1 94.62 240 ILE A N 1
ATOM 1788 C CA . ILE A 1 240 ? -15.438 -3.066 -7.02 1 94.62 240 ILE A CA 1
ATOM 1789 C C . ILE A 1 240 ? -16.406 -2.379 -6.055 1 94.62 240 ILE A C 1
ATOM 1791 O O . ILE A 1 240 ? -16.047 -2.09 -4.91 1 94.62 240 ILE A O 1
ATOM 1795 N N . THR A 1 241 ? -17.562 -2.082 -6.465 1 84.5 241 THR A N 1
ATOM 1796 C CA . THR A 1 241 ? -18.516 -1.284 -5.703 1 84.5 241 THR A CA 1
ATOM 1797 C C . THR A 1 241 ? -19.188 -2.133 -4.633 1 84.5 241 THR A C 1
ATOM 1799 O O . THR A 1 241 ? -19.438 -3.32 -4.844 1 84.5 241 THR A O 1
ATOM 1802 N N . ALA A 1 242 ? -19.422 -1.503 -3.473 1 79 242 ALA A N 1
ATOM 1803 C CA . ALA A 1 242 ? -20.156 -2.182 -2.402 1 79 242 ALA A CA 1
ATOM 1804 C C . ALA A 1 242 ? -21.609 -2.389 -2.779 1 79 242 ALA A C 1
ATOM 1806 O O . ALA A 1 242 ? -22.203 -1.574 -3.496 1 79 242 ALA A O 1
ATOM 1807 N N . PRO A 1 243 ? -22.078 -3.535 -2.428 1 65.5 243 PRO A N 1
ATOM 1808 C CA . PRO A 1 243 ? -23.5 -3.729 -2.723 1 65.5 243 PRO A CA 1
ATOM 1809 C C . PRO A 1 243 ? -24.391 -2.658 -2.086 1 65.5 243 PRO A C 1
ATOM 1811 O O . PRO A 1 243 ? -24.062 -2.131 -1.021 1 65.5 243 PRO A O 1
ATOM 1814 N N . SER A 1 244 ? -24.984 -1.82 -2.902 1 56.66 244 SER A N 1
ATOM 1815 C CA . SER A 1 244 ? -25.891 -0.79 -2.416 1 56.66 244 SER A CA 1
ATOM 1816 C C . SER A 1 244 ? -26.734 -1.307 -1.261 1 56.66 244 SER A C 1
ATOM 1818 O O . SER A 1 244 ? -27.234 -2.436 -1.304 1 56.66 244 SER A O 1
ATOM 1820 N N . VAL A 1 245 ? -26.344 -0.905 -0.084 1 45.91 245 VAL A N 1
ATOM 1821 C CA . VAL A 1 245 ? -27.391 -1.183 0.909 1 45.91 245 VAL A CA 1
ATOM 1822 C C . VAL A 1 245 ? -28.75 -0.8 0.351 1 45.91 245 VAL A C 1
ATOM 1824 O O . VAL A 1 245 ? -28.938 0.308 -0.159 1 45.91 245 VAL A O 1
ATOM 1827 N N . ALA A 1 246 ? -29.516 -1.568 -0.269 1 37.47 246 ALA A N 1
ATOM 1828 C CA . ALA A 1 246 ? -30.875 -1.193 -0.637 1 37.47 246 ALA A CA 1
ATOM 1829 C C . ALA A 1 246 ? -31.453 -0.196 0.36 1 37.47 246 ALA A C 1
ATOM 1831 O O . ALA A 1 246 ? -31.656 -0.522 1.533 1 37.47 246 ALA A O 1
ATOM 1832 N N . GLY A 1 247 ? -30.906 1.035 0.343 1 35.81 247 GLY A N 1
ATOM 1833 C CA . GLY A 1 247 ? -31.75 1.941 1.115 1 35.81 247 GLY A CA 1
ATOM 1834 C C . GLY A 1 247 ? -33.219 1.629 1.005 1 35.81 247 GLY A C 1
ATOM 1835 O O . GLY A 1 247 ? -33.656 0.929 0.084 1 35.81 247 GLY A O 1
ATOM 1836 N N . PRO A 1 248 ? -34 1.803 2.039 1 31.97 248 PRO A N 1
ATOM 1837 C CA . PRO A 1 248 ? -35.438 1.606 1.774 1 31.97 248 PRO A CA 1
ATOM 1838 C C . PRO A 1 248 ? -35.875 2.275 0.48 1 31.97 248 PRO A C 1
ATOM 1840 O O . PRO A 1 248 ? -35.406 3.363 0.142 1 31.97 248 PRO A O 1
ATOM 1843 N N . ALA A 1 249 ? -36.156 1.492 -0.542 1 30.11 249 ALA A N 1
ATOM 1844 C CA . ALA A 1 249 ? -36.844 2.016 -1.715 1 30.11 249 ALA A CA 1
ATOM 1845 C C . ALA A 1 249 ? -37.656 3.254 -1.36 1 30.11 249 ALA A C 1
ATOM 1847 O O . ALA A 1 249 ? -38.469 3.225 -0.434 1 30.11 249 ALA A O 1
ATOM 1848 N N . LYS A 1 250 ? -37.125 4.324 -1.585 1 30.22 250 LYS A N 1
ATOM 1849 C CA . LYS A 1 250 ? -38.031 5.449 -1.564 1 30.22 250 LYS A CA 1
ATOM 1850 C C . LYS A 1 250 ? -39.375 5.062 -2.17 1 30.22 250 LYS A C 1
ATOM 1852 O O . LYS A 1 250 ? -39.469 4.621 -3.32 1 30.22 250 LYS A O 1
ATOM 1857 N N . GLU A 1 251 ? -40.344 4.68 -1.351 1 29.89 251 GLU A N 1
ATOM 1858 C CA . GLU A 1 251 ? -41.719 4.605 -1.821 1 29.89 251 GLU A CA 1
ATOM 1859 C C . GLU A 1 251 ? -42.062 5.816 -2.682 1 29.89 251 GLU A C 1
ATOM 1861 O O . GLU A 1 251 ? -42.031 6.953 -2.209 1 29.89 251 GLU A O 1
ATOM 1866 N N . ASP A 1 252 ? -41.438 5.922 -3.785 1 28.17 252 ASP A N 1
ATOM 1867 C CA . ASP A 1 252 ? -42.125 6.836 -4.695 1 28.17 252 ASP A CA 1
ATOM 1868 C C . ASP A 1 252 ? -43.625 6.863 -4.418 1 28.17 252 ASP A C 1
ATOM 1870 O O . ASP A 1 252 ? -44.312 5.855 -4.59 1 28.17 252 ASP A O 1
ATOM 1874 N N . ASP A 1 253 ? -43.969 7.605 -3.4 1 27.89 253 ASP A N 1
ATOM 1875 C CA . ASP A 1 253 ? -45.344 7.953 -3.115 1 27.89 253 ASP A CA 1
ATOM 1876 C C . ASP A 1 253 ? -46.094 8.344 -4.395 1 27.89 253 ASP A C 1
ATOM 1878 O O . ASP A 1 253 ? -46.469 9.5 -4.562 1 27.89 253 ASP A O 1
ATOM 1882 N N . THR A 1 254 ? -45.5 8.172 -5.52 1 27.22 254 THR A N 1
ATOM 1883 C CA . THR A 1 254 ? -46.469 8.383 -6.586 1 27.22 254 THR A CA 1
ATOM 1884 C C . THR A 1 254 ? -47.656 7.418 -6.445 1 27.22 254 THR A C 1
ATOM 1886 O O . THR A 1 254 ? -47.5 6.211 -6.652 1 27.22 254 THR A O 1
ATOM 1889 N N . SER A 1 255 ? -48.594 7.754 -5.48 1 26.69 255 SER A N 1
ATOM 1890 C CA . SER A 1 255 ? -50 7.297 -5.445 1 26.69 255 SER A CA 1
ATOM 1891 C C . SER A 1 255 ? -50.562 7.184 -6.852 1 26.69 255 SER A C 1
ATOM 1893 O O . SER A 1 255 ? -51 8.18 -7.441 1 26.69 255 SER A O 1
ATOM 1895 N N . HIS A 1 256 ? -49.844 6.672 -7.719 1 25.84 256 HIS A N 1
ATOM 1896 C CA . HIS A 1 256 ? -50.656 6.367 -8.898 1 25.84 256 HIS A CA 1
ATOM 1897 C C . HIS A 1 256 ? -51.875 5.523 -8.531 1 25.84 256 HIS A C 1
ATOM 1899 O O . HIS A 1 256 ? -51.75 4.449 -7.945 1 25.84 256 HIS A O 1
ATOM 1905 N N . TYR A 1 257 ? -53.031 6.262 -8.18 1 25.06 257 TYR A N 1
ATOM 1906 C CA . TYR A 1 257 ? -54.406 5.777 -8.195 1 25.06 257 TYR A CA 1
ATOM 1907 C C . TYR A 1 257 ? -54.656 4.859 -9.383 1 25.06 257 TYR A C 1
ATOM 1909 O O . TYR A 1 257 ? -54.594 5.293 -10.531 1 25.06 257 TYR A O 1
ATOM 1917 N N . PHE A 1 258 ? -53.969 3.803 -9.391 1 23.33 258 PHE A N 1
ATOM 1918 C CA . PHE A 1 258 ? -54.406 2.834 -10.391 1 23.33 258 PHE A CA 1
ATOM 1919 C C . PHE A 1 258 ? -55.906 2.535 -10.242 1 23.33 258 PHE A C 1
ATOM 1921 O O . PHE A 1 258 ? -56.344 2.012 -9.219 1 23.33 258 PHE A O 1
ATOM 1928 N N . THR A 1 259 ? -56.75 3.461 -10.766 1 26.75 259 THR A N 1
ATOM 1929 C CA . THR A 1 259 ? -58.188 3.248 -11.023 1 26.75 259 THR A CA 1
ATOM 1930 C C . THR A 1 259 ? -58.406 1.994 -11.859 1 26.75 259 THR A C 1
ATOM 1932 O O . THR A 1 259 ? -59.5 1.752 -12.352 1 26.75 259 THR A O 1
ATOM 1935 N N . GLY A 1 260 ? -57.312 1.263 -12.156 1 25.86 260 GLY A N 1
ATOM 1936 C CA . GLY A 1 260 ? -57.844 0.223 -13.023 1 25.86 260 GLY A CA 1
ATOM 1937 C C . GLY A 1 260 ? -58.781 -0.725 -12.32 1 25.86 260 GLY A C 1
ATOM 1938 O O . GLY A 1 260 ? -58.781 -0.797 -11.086 1 25.86 260 GLY A O 1
ATOM 1939 N N . ALA A 1 261 ? -59.688 -1.348 -13.055 1 27.44 261 ALA A N 1
ATOM 1940 C CA . ALA A 1 261 ? -60.906 -2.094 -12.758 1 27.44 261 ALA A CA 1
ATOM 1941 C C . ALA A 1 261 ? -60.656 -3.172 -11.703 1 27.44 261 ALA A C 1
ATOM 1943 O O . ALA A 1 261 ? -61.438 -3.338 -10.766 1 27.44 261 ALA A O 1
ATOM 1944 N N . ASN A 1 262 ? -59.812 -4.238 -12.008 1 28.77 262 ASN A N 1
ATOM 1945 C CA . ASN A 1 262 ? -60.094 -5.531 -11.398 1 28.77 262 ASN A CA 1
ATOM 1946 C C . ASN A 1 262 ? -59.375 -5.699 -10.062 1 28.77 262 ASN A C 1
ATOM 1948 O O . ASN A 1 262 ? -58.969 -6.809 -9.703 1 28.77 262 ASN A O 1
ATOM 1952 N N . ALA A 1 263 ? -58.656 -4.793 -9.492 1 30.33 263 ALA A N 1
ATOM 1953 C CA . ALA A 1 263 ? -57.906 -5.102 -8.273 1 30.33 263 ALA A CA 1
ATOM 1954 C C . ALA A 1 263 ? -58.844 -5.324 -7.094 1 30.33 263 ALA A C 1
ATOM 1956 O O . ALA A 1 263 ? -59.688 -4.473 -6.789 1 30.33 263 ALA A O 1
ATOM 1957 N N . ARG A 1 264 ? -58.969 -6.633 -6.797 1 34.19 264 ARG A N 1
ATOM 1958 C CA . ARG A 1 264 ? -59.906 -6.973 -5.723 1 34.19 264 ARG A CA 1
ATOM 1959 C C . ARG A 1 264 ? -59.375 -6.504 -4.371 1 34.19 264 ARG A C 1
ATOM 1961 O O . ARG A 1 264 ? -58.312 -6.969 -3.92 1 34.19 264 ARG A O 1
ATOM 1968 N N . VAL A 1 265 ? -59.406 -5.211 -4.086 1 34.12 265 VAL A N 1
ATOM 1969 C CA . VAL A 1 265 ? -59.062 -4.621 -2.793 1 34.12 265 VAL A CA 1
ATOM 1970 C C . VAL A 1 265 ? -60.156 -4.918 -1.786 1 34.12 265 VAL A C 1
ATOM 1972 O O . VAL A 1 265 ? -61.344 -4.672 -2.059 1 34.12 265 VAL A O 1
ATOM 1975 N N . SER A 1 266 ? -59.969 -5.98 -1.013 1 36.06 266 SER A N 1
ATOM 1976 C CA . SER A 1 266 ? -60.969 -6.191 0.019 1 36.06 266 SER A CA 1
ATOM 1977 C C . SER A 1 266 ? -60.625 -5.426 1.293 1 36.06 266 SER A C 1
ATOM 1979 O O . SER A 1 266 ? -59.469 -5.367 1.693 1 36.06 266 SER A O 1
ATOM 1981 N N . CYS A 1 267 ? -61.25 -4.332 1.562 1 35.06 267 CYS A N 1
ATOM 1982 C CA . CYS A 1 267 ? -61.094 -3.521 2.766 1 35.06 267 CYS A CA 1
ATOM 1983 C C . CYS A 1 267 ? -62 -4.039 3.879 1 35.06 267 CYS A C 1
ATOM 1985 O O . CYS A 1 267 ? -63.188 -4.281 3.66 1 35.06 267 CYS A O 1
ATOM 1987 N N . VAL A 1 268 ? -61.406 -4.715 4.871 1 39.19 268 VAL A N 1
ATOM 1988 C CA . VAL A 1 268 ? -62.219 -5.082 6.012 1 39.19 268 VAL A CA 1
ATOM 1989 C C . VAL A 1 268 ? -62.156 -3.998 7.082 1 39.19 268 VAL A C 1
ATOM 1991 O O . VAL A 1 268 ? -61.062 -3.529 7.422 1 39.19 268 VAL A O 1
ATOM 1994 N N . THR A 1 269 ? -63.188 -3.184 7.172 1 43.47 269 THR A N 1
ATOM 1995 C CA . THR A 1 269 ? -63.312 -2.145 8.188 1 43.47 269 THR A CA 1
ATOM 1996 C C . THR A 1 269 ? -64.125 -2.641 9.383 1 43.47 269 THR A C 1
ATOM 1998 O O . THR A 1 269 ? -65.188 -3.252 9.211 1 43.47 269 THR A O 1
ATOM 2001 N N . ARG A 1 270 ? -63.469 -2.967 10.562 1 43.12 270 ARG A N 1
ATOM 2002 C CA . ARG A 1 270 ? -64.25 -3.236 11.766 1 43.12 270 ARG A CA 1
ATOM 2003 C C . ARG A 1 270 ? -64.25 -2.027 12.695 1 43.12 270 ARG A C 1
ATOM 2005 O O . ARG A 1 270 ? -63.188 -1.508 13.047 1 43.12 270 ARG A O 1
ATOM 2012 N N . LYS A 1 271 ? -65.438 -1.396 12.82 1 45.5 271 LYS A N 1
ATOM 2013 C CA . LYS A 1 271 ? -65.688 -0.282 13.727 1 45.5 271 LYS A CA 1
ATOM 2014 C C . LYS A 1 271 ? -66.25 -0.778 15.055 1 45.5 271 LYS A C 1
ATOM 2016 O O . LYS A 1 271 ? -67.188 -1.566 15.086 1 45.5 271 LYS A O 1
ATOM 2021 N N . THR A 1 272 ? -65.312 -0.753 16.141 1 48.03 272 THR A N 1
ATOM 2022 C CA . THR A 1 272 ? -65.938 -0.889 17.453 1 48.03 272 THR A CA 1
ATOM 2023 C C . THR A 1 272 ? -66.25 0.481 18.047 1 48.03 272 THR A C 1
ATOM 2025 O O . THR A 1 272 ? -65.938 1.511 17.453 1 48.03 272 THR A O 1
ATOM 2028 N N . LYS A 1 273 ? -66.75 0.663 19.094 1 56.41 273 LYS A N 1
ATOM 2029 C CA . LYS A 1 273 ? -67.125 1.904 19.766 1 56.41 273 LYS A CA 1
ATOM 2030 C C . LYS A 1 273 ? -65.938 2.805 19.969 1 56.41 273 LYS A C 1
ATOM 2032 O O . LYS A 1 273 ? -66.062 4.023 20.094 1 56.41 273 LYS A O 1
ATOM 2037 N N . GLU A 1 274 ? -64.688 2.332 20.047 1 54.75 274 GLU A N 1
ATOM 2038 C CA . GLU A 1 274 ? -63.469 3.062 20.453 1 54.75 274 GLU A CA 1
ATOM 2039 C C . GLU A 1 274 ? -62.375 3.014 19.375 1 54.75 274 GLU A C 1
ATOM 2041 O O . GLU A 1 274 ? -61.469 3.816 19.375 1 54.75 274 GLU A O 1
ATOM 2046 N N . THR A 1 275 ? -62.344 1.97 18.672 1 44.84 275 THR A N 1
ATOM 2047 C CA . THR A 1 275 ? -61.25 1.841 17.719 1 44.84 275 THR A CA 1
ATOM 2048 C C . THR A 1 275 ? -61.781 1.431 16.344 1 44.84 275 THR A C 1
ATOM 2050 O O . THR A 1 275 ? -62.719 0.635 16.234 1 44.84 275 THR A O 1
ATOM 2053 N N . SER A 1 276 ? -61.5 2.158 15.227 1 52.66 276 SER A N 1
ATOM 2054 C CA . SER A 1 276 ? -61.75 1.751 13.844 1 52.66 276 SER A CA 1
ATOM 2055 C C . SER A 1 276 ? -60.5 1.126 13.219 1 52.66 276 SER A C 1
ATOM 2057 O O . SER A 1 276 ? -59.406 1.67 13.328 1 52.66 276 SER A O 1
ATOM 2059 N N . ILE A 1 277 ? -60.5 -0.185 13 1 46.31 277 ILE A N 1
ATOM 2060 C CA . ILE A 1 277 ? -59.406 -0.897 12.352 1 46.31 277 ILE A CA 1
ATOM 2061 C C . ILE A 1 277 ? -59.719 -1.093 10.875 1 46.31 277 ILE A C 1
ATOM 2063 O O . ILE A 1 277 ? -60.812 -1.58 10.523 1 46.31 277 ILE A O 1
ATOM 2067 N N . GLN A 1 278 ? -59 -0.385 9.93 1 50.66 278 GLN A N 1
ATOM 2068 C CA . GLN A 1 278 ? -59.094 -0.613 8.492 1 50.66 278 GLN A CA 1
ATOM 2069 C C . GLN A 1 278 ? -57.875 -1.378 7.98 1 50.66 278 GLN A C 1
ATOM 2071 O O . GLN A 1 278 ? -56.75 -1.003 8.258 1 50.66 278 GLN A O 1
ATOM 2076 N N . VAL A 1 279 ? -58.094 -2.66 7.695 1 50.94 279 VAL A N 1
ATOM 2077 C CA . VAL A 1 279 ? -57.031 -3.484 7.109 1 50.94 279 VAL A CA 1
ATOM 2078 C C . VAL A 1 279 ? -57.281 -3.625 5.605 1 50.94 279 VAL A C 1
ATOM 2080 O O . VAL A 1 279 ? -58.375 -3.924 5.168 1 50.94 279 VAL A O 1
ATOM 2083 N N . GLN A 1 280 ? -56.344 -3.057 4.746 1 47.12 280 GLN A N 1
ATOM 2084 C CA . GLN A 1 280 ? -56.375 -3.24 3.299 1 47.12 280 GLN A CA 1
ATOM 2085 C C . GLN A 1 280 ? -55.406 -4.363 2.873 1 47.12 280 GLN A C 1
ATOM 2087 O O . GLN A 1 280 ? -54.25 -4.395 3.285 1 47.12 280 GLN A O 1
ATOM 2092 N N . LEU A 1 281 ? -56.031 -5.473 2.432 1 45.22 281 LEU A N 1
ATOM 2093 C CA . LEU A 1 281 ? -55.312 -6.637 1.887 1 45.22 281 LEU A CA 1
ATOM 2094 C C . LEU A 1 281 ? -55.125 -6.5 0.38 1 45.22 281 LEU A C 1
ATOM 2096 O O . LEU A 1 281 ? -56.094 -6.27 -0.353 1 45.22 281 LEU A O 1
ATOM 2100 N N . ASN A 1 282 ? -53.906 -6.148 -0.07 1 44.5 282 ASN A N 1
ATOM 2101 C CA . ASN A 1 282 ? -53.594 -6.176 -1.496 1 44.5 282 ASN A CA 1
ATOM 2102 C C . ASN A 1 282 ? -52.969 -7.5 -1.908 1 44.5 282 ASN A C 1
ATOM 2104 O O . ASN A 1 282 ? -51.938 -7.895 -1.363 1 44.5 282 ASN A O 1
ATOM 2108 N N . LEU A 1 283 ? -53.656 -8.461 -2.348 1 41 283 LEU A N 1
ATOM 2109 C CA . LEU A 1 283 ? -53.219 -9.75 -2.865 1 41 283 LEU A CA 1
ATOM 2110 C C . LEU A 1 283 ? -52.5 -9.578 -4.203 1 41 283 LEU A C 1
ATOM 2112 O O . LEU A 1 283 ? -53.062 -8.977 -5.129 1 41 283 LEU A O 1
ATOM 2116 N N . ASP A 1 284 ? -51.219 -9.625 -4.117 1 44.34 284 ASP A N 1
ATOM 2117 C CA . ASP A 1 284 ? -50.531 -9.617 -5.406 1 44.34 284 ASP A CA 1
ATOM 2118 C C . ASP A 1 284 ? -50.438 -11.023 -5.996 1 44.34 284 ASP A C 1
ATOM 2120 O O . ASP A 1 284 ? -50.125 -11.977 -5.289 1 44.34 284 ASP A O 1
ATOM 2124 N N . GLY A 1 285 ? -51.219 -11.461 -6.73 1 45.91 285 GLY A N 1
ATOM 2125 C CA . GLY A 1 285 ? -51.312 -12.703 -7.48 1 45.91 285 GLY A CA 1
ATOM 2126 C C . GLY A 1 285 ? -50.25 -13.711 -7.062 1 45.91 285 GLY A C 1
ATOM 2127 O O . GLY A 1 285 ? -50.312 -14.875 -7.453 1 45.91 285 GLY A O 1
ATOM 2128 N N . SER A 1 286 ? -49.188 -13.406 -6.629 1 47.53 286 SER A N 1
ATOM 2129 C CA . SER A 1 286 ? -48.062 -14.344 -6.434 1 47.53 286 SER A CA 1
ATOM 2130 C C . SER A 1 286 ? -48.094 -14.938 -5.027 1 47.53 286 SER A C 1
ATOM 2132 O O . SER A 1 286 ? -47.188 -15.648 -4.633 1 47.53 286 SER A O 1
ATOM 2134 N N . GLY A 1 287 ? -49.094 -14.906 -4.188 1 44.81 287 GLY A N 1
ATOM 2135 C CA . GLY A 1 287 ? -49.25 -15.484 -2.867 1 44.81 287 GLY A CA 1
ATOM 2136 C C . GLY A 1 287 ? -48.781 -14.578 -1.747 1 44.81 287 GLY A C 1
ATOM 2137 O O . GLY A 1 287 ? -49 -14.883 -0.569 1 44.81 287 GLY A O 1
ATOM 2138 N N . LEU A 1 288 ? -47.844 -13.633 -2.012 1 42.62 288 LEU A N 1
ATOM 2139 C CA . LEU A 1 288 ? -47.375 -12.742 -0.949 1 42.62 288 LEU A CA 1
ATOM 2140 C C . LEU A 1 288 ? -48.312 -11.547 -0.8 1 42.62 288 LEU A C 1
ATOM 2142 O O . LEU A 1 288 ? -48.812 -11.008 -1.795 1 42.62 288 LEU A O 1
ATOM 2146 N N . CYS A 1 289 ? -49 -11.438 0.277 1 39.28 289 CYS A N 1
ATOM 2147 C CA . CYS A 1 289 ? -49.969 -10.375 0.579 1 39.28 289 CYS A CA 1
ATOM 2148 C C . CYS A 1 289 ? -49.312 -9.289 1.438 1 39.28 289 CYS A C 1
ATOM 2150 O O . CYS A 1 289 ? -48.562 -9.594 2.348 1 39.28 289 CYS A O 1
ATOM 2152 N N . GLU A 1 290 ? -49.281 -8.133 0.907 1 46.34 290 GLU A N 1
ATOM 2153 C CA . GLU A 1 290 ? -48.969 -6.988 1.751 1 46.34 290 GLU A CA 1
ATOM 2154 C C . GLU A 1 290 ? -50.188 -6.477 2.482 1 46.34 290 GLU A C 1
ATOM 2156 O O . GLU A 1 290 ? -51.25 -6.293 1.875 1 46.34 290 GLU A O 1
ATOM 2161 N N . VAL A 1 291 ? -50.281 -6.707 3.865 1 42.06 291 VAL A N 1
ATOM 2162 C CA . VAL A 1 291 ? -51.344 -6.23 4.742 1 42.06 291 VAL A CA 1
ATOM 2163 C C . VAL A 1 291 ? -50.938 -4.895 5.367 1 42.06 291 VAL A C 1
ATOM 2165 O O . VAL A 1 291 ? -49.844 -4.77 5.914 1 42.06 291 VAL A O 1
ATOM 2168 N N . ARG A 1 292 ? -51.656 -3.816 5.07 1 47.44 292 ARG A N 1
ATOM 2169 C CA . ARG A 1 292 ? -51.469 -2.531 5.738 1 47.44 292 ARG A CA 1
ATOM 2170 C C . ARG A 1 292 ? -52.656 -2.211 6.625 1 47.44 292 ARG A C 1
ATOM 2172 O O . ARG A 1 292 ? -53.812 -2.438 6.234 1 47.44 292 ARG A O 1
ATOM 2179 N N . GLY A 1 293 ? -52.438 -2.229 8.055 1 42.5 293 GLY A N 1
ATOM 2180 C CA . GLY A 1 293 ? -53.5 -1.891 8.969 1 42.5 293 GLY A CA 1
ATOM 2181 C C . GLY A 1 293 ? -53.281 -0.592 9.719 1 42.5 293 GLY A C 1
ATOM 2182 O O . GLY A 1 293 ? -52.125 -0.172 9.891 1 42.5 293 GLY A O 1
ATOM 2183 N N . ARG A 1 294 ? -54.125 0.31 9.547 1 42.81 294 ARG A N 1
ATOM 2184 C CA . ARG A 1 294 ? -54.156 1.523 10.359 1 42.81 294 ARG A CA 1
ATOM 2185 C C . ARG A 1 294 ? -55.188 1.418 11.477 1 42.81 294 ARG A C 1
ATOM 2187 O O . ARG A 1 294 ? -56.312 0.97 11.242 1 42.81 294 ARG A O 1
ATOM 2194 N N . VAL A 1 295 ? -54.656 1.451 12.789 1 39.44 295 VAL A N 1
ATOM 2195 C CA . VAL A 1 295 ? -55.562 1.592 13.93 1 39.44 295 VAL A CA 1
ATOM 2196 C C . VAL A 1 295 ? -55.688 3.064 14.312 1 39.44 295 VAL A C 1
ATOM 2198 O O . VAL A 1 295 ? -54.656 3.754 14.477 1 39.44 295 VAL A O 1
ATOM 2201 N N . THR A 1 296 ? -56.719 3.662 13.969 1 39.62 296 THR A N 1
ATOM 2202 C CA . THR A 1 296 ? -57 5.012 14.445 1 39.62 296 THR A CA 1
ATOM 2203 C C . THR A 1 296 ? -57.875 4.965 15.711 1 39.62 296 THR A C 1
ATOM 2205 O O . THR A 1 296 ? -58.844 4.238 15.766 1 39.62 296 THR A O 1
ATOM 2208 N N . GLY A 1 297 ? -57.312 5.234 16.859 1 33.88 297 GLY A N 1
ATOM 2209 C CA . GLY A 1 297 ? -58.062 5.445 18.078 1 33.88 297 GLY A CA 1
ATOM 2210 C C . GLY A 1 297 ? -58.844 6.754 18.094 1 33.88 297 GLY A C 1
ATOM 2211 O O . GLY A 1 297 ? -58.375 7.742 17.5 1 33.88 297 GLY A O 1
ATOM 2212 N N . TYR A 1 298 ? -60.125 6.648 18.375 1 36.91 298 TYR A N 1
ATOM 2213 C CA . TYR A 1 298 ? -60.844 7.84 18.781 1 36.91 298 TYR A CA 1
ATOM 2214 C C . TYR A 1 298 ? -60.562 8.188 20.234 1 36.91 298 TYR A C 1
ATOM 2216 O O . TYR A 1 298 ? -60.312 7.297 21.047 1 36.91 298 TYR A O 1
ATOM 2224 N N . MET B 1 1 ? -13.07 -7.496 34.094 1 27.23 1 MET B N 1
ATOM 2225 C CA . MET B 1 1 ? -13.859 -6.539 33.344 1 27.23 1 MET B CA 1
ATOM 2226 C C . MET B 1 1 ? -13.453 -6.551 31.859 1 27.23 1 MET B C 1
ATOM 2228 O O . MET B 1 1 ? -12.281 -6.352 31.531 1 27.23 1 MET B O 1
ATOM 2232 N N . SER B 1 2 ? -13.984 -7.324 31.047 1 34.09 2 SER B N 1
ATOM 2233 C CA . SER B 1 2 ? -13.719 -7.465 29.625 1 34.09 2 SER B CA 1
ATOM 2234 C C . SER B 1 2 ? -13.656 -6.105 28.938 1 34.09 2 SER B C 1
ATOM 2236 O O . SER B 1 2 ? -14.633 -5.355 28.938 1 34.09 2 SER B O 1
ATOM 2238 N N . THR B 1 3 ? -12.719 -5.312 29.141 1 38.97 3 THR B N 1
ATOM 2239 C CA . THR B 1 3 ? -12.633 -3.982 28.547 1 38.97 3 THR B CA 1
ATOM 2240 C C . THR B 1 3 ? -13.164 -3.988 27.109 1 38.97 3 THR B C 1
ATOM 2242 O O . THR B 1 3 ? -12.57 -4.598 26.219 1 38.97 3 THR B O 1
ATOM 2245 N N . THR B 1 4 ? -14.367 -4.098 27 1 42.5 4 THR B N 1
ATOM 2246 C CA . THR B 1 4 ? -15.062 -4.012 25.719 1 42.5 4 THR B CA 1
ATOM 2247 C C . THR B 1 4 ? -14.406 -2.973 24.812 1 42.5 4 THR B C 1
ATOM 2249 O O . THR B 1 4 ? -14.383 -1.785 25.141 1 42.5 4 THR B O 1
ATOM 2252 N N . LYS B 1 5 ? -13.438 -3.307 24.219 1 51.84 5 LYS B N 1
ATOM 2253 C CA . LYS B 1 5 ? -12.773 -2.371 23.312 1 51.84 5 LYS B CA 1
ATOM 2254 C C . LYS B 1 5 ? -13.781 -1.558 22.516 1 51.84 5 LYS B C 1
ATOM 2256 O O . LYS B 1 5 ? -14.602 -2.119 21.781 1 51.84 5 LYS B O 1
ATOM 2261 N N . THR B 1 6 ? -14.18 -0.323 22.984 1 65.06 6 THR B N 1
ATOM 2262 C CA . THR B 1 6 ? -15.109 0.587 22.328 1 65.06 6 THR B CA 1
ATOM 2263 C C . THR B 1 6 ? -14.805 0.696 20.844 1 65.06 6 THR B C 1
ATOM 2265 O O . THR B 1 6 ? -13.641 0.793 20.438 1 65.06 6 THR B O 1
ATOM 2268 N N . SER B 1 7 ? -15.781 0.427 19.953 1 86.06 7 SER B N 1
ATOM 2269 C CA . SER B 1 7 ? -15.703 0.501 18.5 1 86.06 7 SER B CA 1
ATOM 2270 C C . SER B 1 7 ? -15.445 1.929 18.031 1 86.06 7 SER B C 1
ATOM 2272 O O . SER B 1 7 ? -16.047 2.875 18.547 1 86.06 7 SER B O 1
ATOM 2274 N N . LEU B 1 8 ? -14.469 2.162 17.344 1 95.44 8 LEU B N 1
ATOM 2275 C CA . LEU B 1 8 ? -14.141 3.469 16.797 1 95.44 8 LEU B CA 1
ATOM 2276 C C . LEU B 1 8 ? -15.328 4.047 16.031 1 95.44 8 LEU B C 1
ATOM 2278 O O . LEU B 1 8 ? -16.016 3.326 15.297 1 95.44 8 LEU B O 1
ATOM 2282 N N . LYS B 1 9 ? -15.539 5.352 16.266 1 97.38 9 LYS B N 1
ATOM 2283 C CA . LYS B 1 9 ? -16.625 6.043 15.586 1 97.38 9 LYS B CA 1
ATOM 2284 C C . LYS B 1 9 ? -16.094 7.09 14.617 1 97.38 9 LYS B C 1
ATOM 2286 O O . LYS B 1 9 ? -16.828 7.574 13.75 1 97.38 9 LYS B O 1
ATOM 2291 N N . ALA B 1 10 ? -14.859 7.449 14.758 1 98.5 10 ALA B N 1
ATOM 2292 C CA . ALA B 1 10 ? -14.281 8.5 13.922 1 98.5 10 ALA B CA 1
ATOM 2293 C C . ALA B 1 10 ? -12.781 8.281 13.734 1 98.5 10 ALA B C 1
ATOM 2295 O O . ALA B 1 10 ? -12.125 7.652 14.562 1 98.5 10 ALA B O 1
ATOM 2296 N N . LEU B 1 11 ? -12.289 8.797 12.633 1 98.88 11 LEU B N 1
ATOM 2297 C CA . LEU B 1 11 ? -10.859 8.82 12.359 1 98.88 11 LEU B CA 1
ATOM 2298 C C . LEU B 1 11 ? -10.375 10.242 12.094 1 98.88 11 LEU B C 1
ATOM 2300 O O . LEU B 1 11 ? -11.023 10.992 11.367 1 98.88 11 LEU B O 1
ATOM 2304 N N . LEU B 1 12 ? -9.328 10.625 12.727 1 98.94 12 LEU B N 1
ATOM 2305 C CA . LEU B 1 12 ? -8.625 11.875 12.469 1 98.94 12 LEU B CA 1
ATOM 2306 C C . LEU B 1 12 ? -7.355 11.633 11.656 1 98.94 12 LEU B C 1
ATOM 2308 O O . LEU B 1 12 ? -6.508 10.828 12.055 1 98.94 12 LEU B O 1
ATOM 2312 N N . TRP B 1 13 ? -7.23 12.312 10.523 1 98.94 13 TRP B N 1
ATOM 2313 C CA . TRP B 1 13 ? -6.133 12.07 9.594 1 98.94 13 TRP B CA 1
ATOM 2314 C C . TRP B 1 13 ? -5.188 13.273 9.539 1 98.94 13 TRP B C 1
ATOM 2316 O O . TRP B 1 13 ? -5.617 14.398 9.297 1 98.94 13 TRP B O 1
ATOM 2326 N N . ASP B 1 14 ? -3.887 13.023 9.766 1 98.62 14 ASP B N 1
ATOM 2327 C CA . ASP B 1 14 ? -2.918 13.977 9.234 1 98.62 14 ASP B CA 1
ATOM 2328 C C . ASP B 1 14 ? -2.934 13.984 7.703 1 98.62 14 ASP B C 1
ATOM 2330 O O . ASP B 1 14 ? -3.428 13.047 7.078 1 98.62 14 ASP B O 1
ATOM 2334 N N . MET B 1 15 ? -2.422 15.055 7.156 1 98.44 15 MET B N 1
ATOM 2335 C CA . MET B 1 15 ? -2.492 15.125 5.699 1 98.44 15 MET B CA 1
ATOM 2336 C C . MET B 1 15 ? -1.147 14.766 5.074 1 98.44 15 MET B C 1
ATOM 2338 O O . MET B 1 15 ? -1.039 13.773 4.355 1 98.44 15 MET B O 1
ATOM 2342 N N . ASP B 1 16 ? -0.053 15.523 5.352 1 96.75 16 ASP B N 1
ATOM 2343 C CA . ASP B 1 16 ? 1.238 15.359 4.695 1 96.75 16 ASP B CA 1
ATOM 2344 C C . ASP B 1 16 ? 1.913 14.062 5.133 1 96.75 16 ASP B C 1
ATOM 2346 O O . ASP B 1 16 ? 2.203 13.875 6.316 1 96.75 16 ASP B O 1
ATOM 2350 N N . GLY B 1 17 ? 2.133 13.188 4.152 1 96.31 17 GLY B N 1
ATOM 2351 C CA . GLY B 1 17 ? 2.773 11.914 4.441 1 96.31 17 GLY B CA 1
ATOM 2352 C C . GLY B 1 17 ? 1.788 10.812 4.789 1 96.31 17 GLY B C 1
ATOM 2353 O O . GLY B 1 17 ? 2.17 9.648 4.926 1 96.31 17 GLY B O 1
ATOM 2354 N N . VAL B 1 18 ? 0.52 11.195 4.926 1 98.44 18 VAL B N 1
ATOM 2355 C CA . VAL B 1 18 ? -0.522 10.25 5.305 1 98.44 18 VAL B CA 1
ATOM 2356 C C . VAL B 1 18 ? -1.592 10.195 4.215 1 98.44 18 VAL B C 1
ATOM 2358 O O . VAL B 1 18 ? -1.716 9.195 3.508 1 98.44 18 VAL B O 1
ATOM 2361 N N . LEU B 1 19 ? -2.303 11.312 3.99 1 98.75 19 LEU B N 1
ATOM 2362 C CA . LEU B 1 19 ? -3.23 11.398 2.867 1 98.75 19 LEU B CA 1
ATOM 2363 C C . LEU B 1 19 ? -2.494 11.773 1.583 1 98.75 19 LEU B C 1
ATOM 2365 O O . LEU B 1 19 ? -2.789 11.227 0.516 1 98.75 19 LEU B O 1
ATOM 2369 N N . ALA B 1 20 ? -1.561 12.664 1.739 1 98.5 20 ALA B N 1
ATOM 2370 C CA . ALA B 1 20 ? -0.872 13.25 0.591 1 98.5 20 ALA B CA 1
ATOM 2371 C C . ALA B 1 20 ? 0.584 12.797 0.537 1 98.5 20 ALA B C 1
ATOM 2373 O O . ALA B 1 20 ? 1.303 12.875 1.536 1 98.5 20 ALA B O 1
ATOM 2374 N N . GLU B 1 21 ? 0.959 12.297 -0.57 1 97.75 21 GLU B N 1
ATOM 2375 C CA . GLU B 1 21 ? 2.387 12.141 -0.836 1 97.75 21 GLU B CA 1
ATOM 2376 C C . GLU B 1 21 ? 3.033 13.484 -1.165 1 97.75 21 GLU B C 1
ATOM 2378 O O . GLU B 1 21 ? 2.711 14.102 -2.182 1 97.75 21 GLU B O 1
ATOM 2383 N N . VAL B 1 22 ? 4.031 13.922 -0.324 1 96.25 22 VAL B N 1
ATOM 2384 C CA . VAL B 1 22 ? 4.449 15.312 -0.425 1 96.25 22 VAL B CA 1
ATOM 2385 C C . VAL B 1 22 ? 5.965 15.391 -0.6 1 96.25 22 VAL B C 1
ATOM 2387 O O . VAL B 1 22 ? 6.559 16.453 -0.462 1 96.25 22 VAL B O 1
ATOM 2390 N N . SER B 1 23 ? 6.633 14.273 -0.899 1 95.06 23 SER B N 1
ATOM 2391 C CA . SER B 1 23 ? 8.086 14.281 -1.039 1 95.06 23 SER B CA 1
ATOM 2392 C C . SER B 1 23 ? 8.531 15.242 -2.135 1 95.06 23 SER B C 1
ATOM 2394 O O . SER B 1 23 ? 9.57 15.883 -2.018 1 95.06 23 SER B O 1
ATOM 2396 N N . ARG B 1 24 ? 7.699 15.445 -3.109 1 95.62 24 ARG B N 1
ATOM 2397 C CA . ARG B 1 24 ? 8.078 16.281 -4.246 1 95.62 24 ARG B CA 1
ATOM 2398 C C . ARG B 1 24 ? 7.352 17.625 -4.207 1 95.62 24 ARG B C 1
ATOM 2400 O O . ARG B 1 24 ? 7.469 18.422 -5.141 1 95.62 24 ARG B O 1
ATOM 2407 N N . SER B 1 25 ? 6.605 17.812 -3.219 1 96.25 25 SER B N 1
ATOM 2408 C CA . SER B 1 25 ? 5.883 19.062 -3.1 1 96.25 25 SER B CA 1
ATOM 2409 C C . SER B 1 25 ? 6.324 19.844 -1.861 1 96.25 25 SER B C 1
ATOM 2411 O O . SER B 1 25 ? 7.324 20.562 -1.896 1 96.25 25 SER B O 1
ATOM 2413 N N . TYR B 1 26 ? 5.719 19.531 -0.693 1 94.19 26 TYR B N 1
ATOM 2414 C CA . TYR B 1 26 ? 6.043 20.281 0.515 1 94.19 26 TYR B CA 1
ATOM 2415 C C . TYR B 1 26 ? 7.492 20.047 0.928 1 94.19 26 TYR B C 1
ATOM 2417 O O . TYR B 1 26 ? 8.203 20.984 1.282 1 94.19 26 TYR B O 1
ATOM 2425 N N . ARG B 1 27 ? 7.914 18.859 0.897 1 94.69 27 ARG B N 1
ATOM 2426 C CA . ARG B 1 27 ? 9.281 18.578 1.319 1 94.69 27 ARG B CA 1
ATOM 2427 C C . ARG B 1 27 ? 10.289 19.203 0.365 1 94.69 27 ARG B C 1
ATOM 2429 O O . ARG B 1 27 ? 11.289 19.766 0.8 1 94.69 27 ARG B O 1
ATOM 2436 N N . SER B 1 28 ? 10.016 19.094 -0.87 1 95.94 28 SER B N 1
ATOM 2437 C CA . SER B 1 28 ? 10.891 19.719 -1.859 1 95.94 28 SER B CA 1
ATOM 2438 C C . SER B 1 28 ? 10.859 21.25 -1.736 1 95.94 28 SER B C 1
ATOM 2440 O O . SER B 1 28 ? 11.859 21.922 -1.997 1 95.94 28 SER B O 1
ATOM 2442 N N . ALA B 1 29 ? 9.727 21.781 -1.369 1 97.38 29 ALA B N 1
ATOM 2443 C CA . ALA B 1 29 ? 9.633 23.219 -1.165 1 97.38 29 ALA B CA 1
ATOM 2444 C C . ALA B 1 29 ? 10.562 23.688 -0.044 1 97.38 29 ALA B C 1
ATOM 2446 O O . ALA B 1 29 ? 11.141 24.766 -0.115 1 97.38 29 ALA B O 1
ATOM 2447 N N . ILE B 1 30 ? 10.672 22.891 0.994 1 97.56 30 ILE B N 1
ATOM 2448 C CA . ILE B 1 30 ? 11.617 23.188 2.061 1 97.56 30 ILE B CA 1
ATOM 2449 C C . ILE B 1 30 ? 13.031 23.281 1.485 1 97.56 30 ILE B C 1
ATOM 2451 O O . ILE B 1 30 ? 13.734 24.266 1.706 1 97.56 30 ILE B O 1
ATOM 2455 N N . ILE B 1 31 ? 13.414 22.297 0.713 1 97.69 31 ILE B N 1
ATOM 2456 C CA . ILE B 1 31 ? 14.75 22.188 0.139 1 97.69 31 ILE B CA 1
ATOM 2457 C C . ILE B 1 31 ? 15 23.344 -0.821 1 97.69 31 ILE B C 1
ATOM 2459 O O . ILE B 1 31 ? 16.016 24.047 -0.713 1 97.69 31 ILE B O 1
ATOM 2463 N N . ASP B 1 32 ? 14.086 23.578 -1.697 1 97.88 32 ASP B N 1
ATOM 2464 C CA . ASP B 1 32 ? 14.25 24.609 -2.723 1 97.88 32 ASP B CA 1
ATOM 2465 C C . ASP B 1 32 ? 14.266 26 -2.105 1 97.88 32 ASP B C 1
ATOM 2467 O O . ASP B 1 32 ? 14.984 26.891 -2.58 1 97.88 32 ASP B O 1
ATOM 2471 N N . THR B 1 33 ? 13.445 26.219 -1.122 1 98.25 33 THR B N 1
ATOM 2472 C CA . THR B 1 33 ? 13.445 27.5 -0.431 1 98.25 33 THR B CA 1
ATOM 2473 C C . THR B 1 33 ? 14.789 27.75 0.241 1 98.25 33 THR B C 1
ATOM 2475 O O . THR B 1 33 ? 15.375 28.828 0.097 1 98.25 33 THR B O 1
ATOM 2478 N N . ALA B 1 34 ? 15.281 26.781 0.976 1 98.38 34 ALA B N 1
ATOM 2479 C CA . ALA B 1 34 ? 16.594 26.922 1.604 1 98.38 34 ALA B CA 1
ATOM 2480 C C . ALA B 1 34 ? 17.672 27.234 0.566 1 98.38 34 ALA B C 1
ATOM 2482 O O . ALA B 1 34 ? 18.5 28.125 0.778 1 98.38 34 ALA B O 1
ATOM 2483 N N . ALA B 1 35 ? 17.594 26.547 -0.55 1 98.12 35 ALA B N 1
ATOM 2484 C CA . ALA B 1 35 ? 18.562 26.75 -1.629 1 98.12 35 ALA B CA 1
ATOM 2485 C C . ALA B 1 35 ? 18.5 28.172 -2.158 1 98.12 35 ALA B C 1
ATOM 2487 O O . ALA B 1 35 ? 19.531 28.75 -2.516 1 98.12 35 ALA B O 1
ATOM 2488 N N . SER B 1 36 ? 17.359 28.734 -2.232 1 97.5 36 SER B N 1
ATOM 2489 C CA . SER B 1 36 ? 17.188 30.094 -2.732 1 97.5 36 SER B CA 1
ATOM 2490 C C . SER B 1 36 ? 17.891 31.109 -1.826 1 97.5 36 SER B C 1
ATOM 2492 O O . SER B 1 36 ? 18.156 32.219 -2.24 1 97.5 36 SER B O 1
ATOM 2494 N N . PHE B 1 37 ? 18.156 30.734 -0.643 1 97.56 37 PHE B N 1
ATOM 2495 C CA . PHE B 1 37 ? 18.891 31.594 0.284 1 97.56 37 PHE B CA 1
ATOM 2496 C C . PHE B 1 37 ? 20.328 31.125 0.443 1 97.56 37 PHE B C 1
ATOM 2498 O O . PHE B 1 37 ? 21.031 31.547 1.362 1 97.56 37 PHE B O 1
ATOM 2505 N N . GLY B 1 38 ? 20.672 30.125 -0.369 1 97.19 38 GLY B N 1
ATOM 2506 C CA . GLY B 1 38 ? 22.062 29.688 -0.411 1 97.19 38 GLY B CA 1
ATOM 2507 C C . GLY B 1 38 ? 22.359 28.578 0.583 1 97.19 38 GLY B C 1
ATOM 2508 O O . GLY B 1 38 ? 23.531 28.328 0.894 1 97.19 38 GLY B O 1
ATOM 2509 N N . VAL B 1 39 ? 21.359 27.953 1.13 1 97.81 39 VAL B N 1
ATOM 2510 C CA . VAL B 1 39 ? 21.562 26.906 2.131 1 97.81 39 VAL B CA 1
ATOM 2511 C C . VAL B 1 39 ? 21.203 25.547 1.539 1 97.81 39 VAL B C 1
ATOM 2513 O O . VAL B 1 39 ? 20.141 25.406 0.916 1 97.81 39 VAL B O 1
ATOM 2516 N N . THR B 1 40 ? 22.078 24.578 1.733 1 97.62 40 THR B N 1
ATOM 2517 C CA . THR B 1 40 ? 21.797 23.219 1.271 1 97.62 40 THR B CA 1
ATOM 2518 C C . THR B 1 40 ? 21.094 22.406 2.359 1 97.62 40 THR B C 1
ATOM 2520 O O . THR B 1 40 ? 21.625 22.234 3.455 1 97.62 40 THR B O 1
ATOM 2523 N N . VAL B 1 41 ? 19.922 21.969 2.055 1 96.62 41 VAL B N 1
ATOM 2524 C CA . VAL B 1 41 ? 19.109 21.109 2.91 1 96.62 41 VAL B CA 1
ATOM 2525 C C . VAL B 1 41 ? 18.781 19.812 2.166 1 96.62 41 VAL B C 1
ATOM 2527 O O . VAL B 1 41 ? 18.484 19.844 0.968 1 96.62 41 VAL B O 1
ATOM 2530 N N . THR B 1 42 ? 18.844 18.703 2.879 1 94.31 42 THR B N 1
ATOM 2531 C CA . THR B 1 42 ? 18.531 17.406 2.277 1 94.31 42 THR B CA 1
ATOM 2532 C C . THR B 1 42 ? 17.25 16.828 2.877 1 94.31 42 THR B C 1
ATOM 2534 O O . THR B 1 42 ? 16.766 17.328 3.9 1 94.31 42 THR B O 1
ATOM 2537 N N . HIS B 1 43 ? 16.75 15.805 2.232 1 91.38 43 HIS B N 1
ATOM 2538 C CA . HIS B 1 43 ? 15.602 15.094 2.773 1 91.38 43 HIS B CA 1
ATOM 2539 C C . HIS B 1 43 ? 15.914 14.484 4.137 1 91.38 43 HIS B C 1
ATOM 2541 O O . HIS B 1 43 ? 15.047 14.422 5.012 1 91.38 43 HIS B O 1
ATOM 2547 N N . VAL B 1 44 ? 17.062 14.07 4.332 1 89.75 44 VAL B N 1
ATOM 2548 C CA . VAL B 1 44 ? 17.484 13.484 5.594 1 89.75 44 VAL B CA 1
ATOM 2549 C C . VAL B 1 44 ? 17.422 14.523 6.707 1 89.75 44 VAL B C 1
ATOM 2551 O O . VAL B 1 44 ? 17 14.219 7.824 1 89.75 44 VAL B O 1
ATOM 2554 N N . ASP B 1 45 ? 17.844 15.742 6.387 1 93.81 45 ASP B N 1
ATOM 2555 C CA . ASP B 1 45 ? 17.734 16.828 7.352 1 93.81 45 ASP B CA 1
ATOM 2556 C C . ASP B 1 45 ? 16.297 17.031 7.797 1 93.81 45 ASP B C 1
ATOM 2558 O O . ASP B 1 45 ? 16.031 17.203 8.992 1 93.81 45 ASP B O 1
ATOM 2562 N N . ILE B 1 46 ? 15.461 17.016 6.859 1 93.5 46 ILE B N 1
ATOM 2563 C CA . ILE B 1 46 ? 14.039 17.25 7.113 1 93.5 46 ILE B CA 1
ATOM 2564 C C . ILE B 1 46 ? 13.477 16.109 7.961 1 93.5 46 ILE B C 1
ATOM 2566 O O . ILE B 1 46 ? 12.805 16.359 8.969 1 93.5 46 ILE B O 1
ATOM 2570 N N . ASP B 1 47 ? 13.766 14.875 7.59 1 89.25 47 ASP B N 1
ATOM 2571 C CA . ASP B 1 47 ? 13.289 13.711 8.328 1 89.25 47 ASP B CA 1
ATOM 2572 C C . ASP B 1 47 ? 13.789 13.727 9.766 1 89.25 47 ASP B C 1
ATOM 2574 O O . ASP B 1 47 ? 13.039 13.422 10.695 1 89.25 47 ASP B O 1
ATOM 2578 N N . THR B 1 48 ? 15.023 14.078 9.898 1 90.06 48 THR B N 1
ATOM 2579 C CA . THR B 1 48 ? 15.617 14.156 11.234 1 90.06 48 THR B CA 1
ATOM 2580 C C . THR B 1 48 ? 14.883 15.188 12.094 1 90.06 48 THR B C 1
ATOM 2582 O O . THR B 1 48 ? 14.578 14.922 13.258 1 90.06 48 THR B O 1
ATOM 2585 N N . ALA B 1 49 ? 14.625 16.297 11.523 1 90.62 49 ALA B N 1
ATOM 2586 C CA . ALA B 1 49 ? 13.922 17.359 12.25 1 90.62 49 ALA B CA 1
ATOM 2587 C C . ALA B 1 49 ? 12.516 16.906 12.625 1 90.62 49 ALA B C 1
ATOM 2589 O O . ALA B 1 49 ? 12.062 17.141 13.75 1 90.62 49 ALA B O 1
ATOM 2590 N N . LYS B 1 50 ? 11.867 16.312 11.719 1 88.12 50 LYS B N 1
ATOM 2591 C CA . LYS B 1 50 ? 10.5 15.867 11.953 1 88.12 50 LYS B CA 1
ATOM 2592 C C . LYS B 1 50 ? 10.453 14.773 13.008 1 88.12 50 LYS B C 1
ATOM 2594 O O . LYS B 1 50 ? 9.516 14.719 13.812 1 88.12 50 LYS B O 1
ATOM 2599 N N . LEU B 1 51 ? 11.383 13.914 13.07 1 86.88 51 LEU B N 1
ATOM 2600 C CA . LEU B 1 51 ? 11.469 12.836 14.047 1 86.88 51 LEU B CA 1
ATOM 2601 C C . LEU B 1 51 ? 11.797 13.383 15.43 1 86.88 51 LEU B C 1
ATOM 2603 O O . LEU B 1 51 ? 11.414 12.789 16.453 1 86.88 51 LEU B O 1
ATOM 2607 N N . ALA B 1 52 ? 12.492 14.484 15.406 1 87.31 52 ALA B N 1
ATOM 2608 C CA . ALA B 1 52 ? 12.844 15.117 16.672 1 87.31 52 ALA B CA 1
ATOM 2609 C C . ALA B 1 52 ? 11.641 15.836 17.281 1 87.31 52 ALA B C 1
ATOM 2611 O O . ALA B 1 52 ? 11.602 16.078 18.484 1 87.31 52 ALA B O 1
ATOM 2612 N N . GLY B 1 53 ? 10.758 16.219 16.453 1 86.25 53 GLY B N 1
ATOM 2613 C CA . GLY B 1 53 ? 9.57 16.906 16.938 1 86.25 53 GLY B CA 1
ATOM 2614 C C . GLY B 1 53 ? 9.625 18.406 16.75 1 86.25 53 GLY B C 1
ATOM 2615 O O . GLY B 1 53 ? 10.641 18.938 16.297 1 86.25 53 GLY B O 1
ATOM 2616 N N . ASN B 1 54 ? 8.469 19.031 16.906 1 88.19 54 ASN B N 1
ATOM 2617 C CA . ASN B 1 54 ? 8.297 20.469 16.781 1 88.19 54 ASN B CA 1
ATOM 2618 C C . ASN B 1 54 ? 8.617 20.938 15.359 1 88.19 54 ASN B C 1
ATOM 2620 O O . ASN B 1 54 ? 9.312 21.938 15.172 1 88.19 54 ASN B O 1
ATOM 2624 N N . ALA B 1 55 ? 8.211 20.234 14.43 1 87.56 55 ALA B N 1
ATOM 2625 C CA . ALA B 1 55 ? 8.508 20.516 13.031 1 87.56 55 ALA B CA 1
ATOM 2626 C C . ALA B 1 55 ? 7.254 20.375 12.164 1 87.56 55 ALA B C 1
ATOM 2628 O O . ALA B 1 55 ? 7.344 20 10.992 1 87.56 55 ALA B O 1
ATOM 2629 N N . ASN B 1 56 ? 6.172 20.672 12.742 1 87.38 56 ASN B N 1
ATOM 2630 C CA . ASN B 1 56 ? 4.906 20.469 12.039 1 87.38 56 ASN B CA 1
ATOM 2631 C C . ASN B 1 56 ? 4.57 21.656 11.148 1 87.38 56 ASN B C 1
ATOM 2633 O O . ASN B 1 56 ? 3.748 21.547 10.234 1 87.38 56 ASN B O 1
ATOM 2637 N N . ASN B 1 57 ? 5.113 22.766 11.453 1 88.75 57 ASN B N 1
ATOM 2638 C CA . ASN B 1 57 ? 5.023 23.922 10.578 1 88.75 57 ASN B CA 1
ATOM 2639 C C . ASN B 1 57 ? 6.219 24.016 9.633 1 88.75 57 ASN B C 1
ATOM 2641 O O . ASN B 1 57 ? 7.32 24.359 10.055 1 88.75 57 ASN B O 1
ATOM 2645 N N . ASP B 1 58 ? 5.953 23.844 8.375 1 93.38 58 ASP B N 1
ATOM 2646 C CA . ASP B 1 58 ? 7.059 23.672 7.43 1 93.38 58 ASP B CA 1
ATOM 2647 C C . ASP B 1 58 ? 7.734 25.016 7.148 1 93.38 58 ASP B C 1
ATOM 2649 O O . ASP B 1 58 ? 8.914 25.062 6.785 1 93.38 58 ASP B O 1
ATOM 2653 N N . TRP B 1 59 ? 7.023 26.141 7.305 1 95.69 59 TRP B N 1
ATOM 2654 C CA . TRP B 1 59 ? 7.66 27.453 7.188 1 95.69 59 TRP B CA 1
ATOM 2655 C C . TRP B 1 59 ? 8.672 27.672 8.305 1 95.69 59 TRP B C 1
ATOM 2657 O O . TRP B 1 59 ? 9.797 28.109 8.062 1 95.69 59 TRP B O 1
ATOM 2667 N N . VAL B 1 60 ? 8.25 27.297 9.445 1 94.31 60 VAL B N 1
ATOM 2668 C CA . VAL B 1 60 ? 9.094 27.469 10.617 1 94.31 60 VAL B CA 1
ATOM 2669 C C . VAL B 1 60 ? 10.281 26.5 10.547 1 94.31 60 VAL B C 1
ATOM 2671 O O . VAL B 1 60 ? 11.414 26.875 10.859 1 94.31 60 VAL B O 1
ATOM 2674 N N . LEU B 1 61 ? 9.984 25.312 10.133 1 94.56 61 LEU B N 1
ATOM 2675 C CA . LEU B 1 61 ? 11.07 24.344 9.977 1 94.56 61 LEU B CA 1
ATOM 2676 C C . LEU B 1 61 ? 12.094 24.844 8.961 1 94.56 61 LEU B C 1
ATOM 2678 O O . LEU B 1 61 ? 13.297 24.75 9.203 1 94.56 61 LEU B O 1
ATOM 2682 N N . THR B 1 62 ? 11.602 25.359 7.871 1 97.19 62 THR B N 1
ATOM 2683 C CA . THR B 1 62 ? 12.492 25.875 6.844 1 97.19 62 THR B CA 1
ATOM 2684 C C . THR B 1 62 ? 13.352 27 7.402 1 97.19 62 THR B C 1
ATOM 2686 O O . THR B 1 62 ? 14.57 27.031 7.199 1 97.19 62 THR B O 1
ATOM 2689 N N . HIS B 1 63 ? 12.734 27.891 8.07 1 97.62 63 HIS B N 1
ATOM 2690 C CA . HIS B 1 63 ? 13.438 29 8.688 1 97.62 63 HIS B CA 1
ATOM 2691 C C . HIS B 1 63 ? 14.523 28.516 9.648 1 97.62 63 HIS B C 1
ATOM 2693 O O . HIS B 1 63 ? 15.641 29.031 9.633 1 97.62 63 HIS B O 1
ATOM 2699 N N . ARG B 1 64 ? 14.172 27.531 10.43 1 96.44 64 ARG B N 1
ATOM 2700 C CA . ARG B 1 64 ? 15.102 26.953 11.391 1 96.44 64 ARG B CA 1
ATOM 2701 C C . ARG B 1 64 ? 16.312 26.344 10.688 1 96.44 64 ARG B C 1
ATOM 2703 O O . ARG B 1 64 ? 17.453 26.562 11.109 1 96.44 64 ARG B O 1
ATOM 2710 N N . LEU B 1 65 ? 16.062 25.641 9.633 1 96.06 65 LEU B N 1
ATOM 2711 C CA . LEU B 1 65 ? 17.125 24.984 8.898 1 96.06 65 LEU B CA 1
ATOM 2712 C C . LEU B 1 65 ? 18.047 26 8.242 1 96.06 65 LEU B C 1
ATOM 2714 O O . LEU B 1 65 ? 19.266 25.828 8.219 1 96.06 65 LEU B O 1
ATOM 2718 N N . ILE B 1 66 ? 17.5 27.078 7.762 1 96.88 66 ILE B N 1
ATOM 2719 C CA . ILE B 1 66 ? 18.281 28.156 7.148 1 96.88 66 ILE B CA 1
ATOM 2720 C C . ILE B 1 66 ? 19.094 28.875 8.211 1 96.88 66 ILE B C 1
ATOM 2722 O O . ILE B 1 66 ? 20.297 29.094 8.039 1 96.88 66 ILE B O 1
ATOM 2726 N N . SER B 1 67 ? 18.453 29.188 9.297 1 96.06 67 SER B N 1
ATOM 2727 C CA . SER B 1 67 ? 19.109 29.922 10.367 1 96.06 67 SER B CA 1
ATOM 2728 C C . SER B 1 67 ? 20.25 29.125 10.984 1 96.06 67 SER B C 1
ATOM 2730 O O . SER B 1 67 ? 21.25 29.688 11.438 1 96.06 67 SER B O 1
ATOM 2732 N N . ALA B 1 68 ? 20.094 27.875 11.008 1 94.25 68 ALA B N 1
ATOM 2733 C CA . ALA B 1 68 ? 21.125 27 11.547 1 94.25 68 ALA B CA 1
ATOM 2734 C C . ALA B 1 68 ? 22.406 27.125 10.727 1 94.25 68 ALA B C 1
ATOM 2736 O O . ALA B 1 68 ? 23.5 26.766 11.203 1 94.25 68 ALA B O 1
ATOM 2737 N N . SER B 1 69 ? 22.297 27.609 9.531 1 92.94 69 SER B N 1
ATOM 2738 C CA . SER B 1 69 ? 23.469 27.797 8.664 1 92.94 69 SER B CA 1
ATOM 2739 C C . SER B 1 69 ? 23.984 29.219 8.734 1 92.94 69 SER B C 1
ATOM 2741 O O . SER B 1 69 ? 24.75 29.656 7.863 1 92.94 69 SER B O 1
ATOM 2743 N N . ALA B 1 70 ? 23.516 30.078 9.625 1 91.69 70 ALA B N 1
ATOM 2744 C CA . ALA B 1 70 ? 23.984 31.422 9.93 1 91.69 70 ALA B CA 1
ATOM 2745 C C . ALA B 1 70 ? 23.562 32.406 8.844 1 91.69 70 ALA B C 1
ATOM 2747 O O . ALA B 1 70 ? 24.281 33.375 8.555 1 91.69 70 ALA B O 1
ATOM 2748 N N . VAL B 1 71 ? 22.578 32 8.195 1 94.38 71 VAL B N 1
ATOM 2749 C CA . VAL B 1 71 ? 21.984 32.938 7.246 1 94.38 71 VAL B CA 1
ATOM 2750 C C . VAL B 1 71 ? 20.844 33.688 7.922 1 94.38 71 VAL B C 1
ATOM 2752 O O . VAL B 1 71 ? 19.953 33.094 8.539 1 94.38 71 VAL B O 1
ATOM 2755 N N . GLU B 1 72 ? 20.906 35.031 7.805 1 94.12 72 GLU B N 1
ATOM 2756 C CA . GLU B 1 72 ? 19.906 35.875 8.461 1 94.12 72 GLU B CA 1
ATOM 2757 C C . GLU B 1 72 ? 18.734 36.156 7.52 1 94.12 72 GLU B C 1
ATOM 2759 O O . GLU B 1 72 ? 18.891 36.906 6.547 1 94.12 72 GLU B O 1
ATOM 2764 N N . VAL B 1 73 ? 17.672 3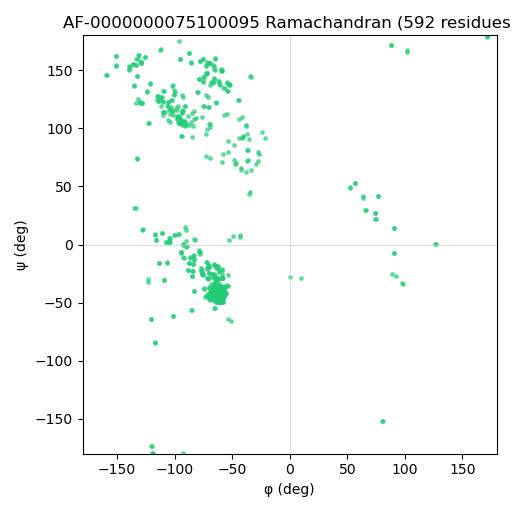5.531 7.766 1 96.81 73 VAL B N 1
ATOM 2765 C CA . VAL B 1 73 ? 16.422 35.781 7.047 1 96.81 73 VAL B CA 1
ATOM 2766 C C . VAL B 1 73 ? 15.25 35.75 8.031 1 96.81 73 VAL B C 1
ATOM 2768 O O . VAL B 1 73 ? 15.328 35.156 9.102 1 96.81 73 VAL B O 1
ATOM 2771 N N . THR B 1 74 ? 14.203 36.531 7.684 1 97.56 74 THR B N 1
ATOM 2772 C CA . THR B 1 74 ? 13.023 36.5 8.539 1 97.56 74 THR B CA 1
ATOM 2773 C C . THR B 1 74 ? 12.078 35.375 8.164 1 97.56 74 THR B C 1
ATOM 2775 O O . THR B 1 74 ? 12.148 34.844 7.047 1 97.56 74 THR B O 1
ATOM 2778 N N . LEU B 1 75 ? 11.266 34.969 9.102 1 97.44 75 LEU B N 1
ATOM 2779 C CA . LEU B 1 75 ? 10.25 33.969 8.82 1 97.44 75 LEU B CA 1
ATOM 2780 C C . LEU B 1 75 ? 9.352 34.406 7.672 1 97.44 75 LEU B C 1
ATOM 2782 O O . LEU B 1 75 ? 8.938 33.594 6.848 1 97.44 75 LEU B O 1
ATOM 2786 N N . GLU B 1 76 ? 9.086 35.688 7.617 1 97.75 76 GLU B N 1
ATOM 2787 C CA . GLU B 1 76 ? 8.25 36.219 6.555 1 97.75 76 GLU B CA 1
ATOM 2788 C C . GLU B 1 76 ? 8.891 36.031 5.184 1 97.75 76 GLU B C 1
ATOM 2790 O O . GLU B 1 76 ? 8.211 35.625 4.23 1 97.75 76 GLU B O 1
ATOM 2795 N N . GLN B 1 77 ? 10.141 36.312 5.113 1 97.81 77 GLN B N 1
ATOM 2796 C CA . GLN B 1 77 ? 10.867 36.125 3.861 1 97.81 77 GLN B CA 1
ATOM 2797 C C . GLN B 1 77 ? 10.844 34.656 3.432 1 97.81 77 GLN B C 1
ATOM 2799 O O . GLN B 1 77 ? 10.641 34.344 2.256 1 97.81 77 GLN B O 1
ATOM 2804 N N . VAL B 1 78 ? 11.078 33.812 4.367 1 98 78 VAL B N 1
ATOM 2805 C CA . VAL B 1 78 ? 11.078 32.375 4.113 1 98 78 VAL B CA 1
ATOM 2806 C C . VAL B 1 78 ? 9.695 31.922 3.635 1 98 78 VAL B C 1
ATOM 2808 O O . VAL B 1 78 ? 9.578 31.188 2.656 1 98 78 VAL B O 1
ATOM 2811 N N . THR B 1 79 ? 8.703 32.375 4.281 1 97.75 79 THR B N 1
ATOM 2812 C CA . THR B 1 79 ? 7.332 32.031 3.953 1 97.75 79 THR B CA 1
ATOM 2813 C C . THR B 1 79 ? 6.98 32.438 2.533 1 97.75 79 THR B C 1
ATOM 2815 O O . THR B 1 79 ? 6.383 31.688 1.774 1 97.75 79 THR B O 1
ATOM 2818 N N . VAL B 1 80 ? 7.352 33.625 2.162 1 97.44 80 VAL B N 1
ATOM 2819 C CA . VAL B 1 80 ? 7.078 34.156 0.832 1 97.44 80 VAL B CA 1
ATOM 2820 C C . VAL B 1 80 ? 7.766 33.281 -0.222 1 97.44 80 VAL B C 1
ATOM 2822 O O . VAL B 1 80 ? 7.148 32.875 -1.211 1 97.44 80 VAL B O 1
ATOM 2825 N N . ALA B 1 81 ? 9.023 33.031 0.019 1 97.69 81 ALA B N 1
ATOM 2826 C CA . ALA B 1 81 ? 9.789 32.219 -0.922 1 97.69 81 ALA B CA 1
ATOM 2827 C C . ALA B 1 81 ? 9.195 30.797 -1.032 1 97.69 81 ALA B C 1
ATOM 2829 O O . ALA B 1 81 ? 9.078 30.25 -2.131 1 97.69 81 ALA B O 1
ATOM 2830 N N . PHE B 1 82 ? 8.844 30.266 0.118 1 97.94 82 PHE B N 1
ATOM 2831 C CA . PHE B 1 82 ? 8.227 28.938 0.178 1 97.94 82 PHE B CA 1
ATOM 2832 C C . PHE B 1 82 ? 6.938 28.906 -0.633 1 97.94 82 PHE B C 1
ATOM 2834 O O . PHE B 1 82 ? 6.742 28.016 -1.463 1 97.94 82 PHE B O 1
ATOM 2841 N N . GLU B 1 83 ? 6.145 29.859 -0.437 1 96.94 83 GLU B N 1
ATOM 2842 C CA . GLU B 1 83 ? 4.84 29.906 -1.092 1 96.94 83 GLU B CA 1
ATOM 2843 C C . GLU B 1 83 ? 4.988 30.094 -2.6 1 96.94 83 GLU B C 1
ATOM 2845 O O . GLU B 1 83 ? 4.203 29.547 -3.377 1 96.94 83 GLU B O 1
ATOM 2850 N N . GLU B 1 84 ? 5.902 30.875 -3.01 1 97.19 84 GLU B N 1
ATOM 2851 C CA . GLU B 1 84 ? 6.148 31.047 -4.438 1 97.19 84 GLU B CA 1
ATOM 2852 C C . GLU B 1 84 ? 6.508 29.734 -5.105 1 97.19 84 GLU B C 1
ATOM 2854 O O . GLU B 1 84 ? 6.043 29.438 -6.207 1 97.19 84 GLU B O 1
ATOM 2859 N N . ILE B 1 85 ? 7.281 29 -4.43 1 97.5 85 ILE B N 1
ATOM 2860 C CA . ILE B 1 85 ? 7.75 27.719 -4.953 1 97.5 85 ILE B CA 1
ATOM 2861 C C . ILE B 1 85 ? 6.613 26.703 -4.922 1 97.5 85 ILE B C 1
ATOM 2863 O O . ILE B 1 85 ? 6.367 26 -5.91 1 97.5 85 ILE B O 1
ATOM 2867 N N . TYR B 1 86 ? 5.938 26.656 -3.883 1 97.94 86 TYR B N 1
ATOM 2868 C CA . TYR B 1 86 ? 4.883 25.672 -3.682 1 97.94 86 TYR B CA 1
ATOM 2869 C C . TYR B 1 86 ? 3.678 25.969 -4.566 1 97.94 86 TYR B C 1
ATOM 2871 O O . TYR B 1 86 ? 3.143 25.078 -5.223 1 97.94 86 TYR B O 1
ATOM 2879 N N . GLN B 1 87 ? 3.314 27.203 -4.633 1 97 87 GLN B N 1
ATOM 2880 C CA . GLN B 1 87 ? 2.129 27.594 -5.383 1 97 87 GLN B CA 1
ATOM 2881 C C . GLN B 1 87 ? 2.455 27.797 -6.859 1 97 87 GLN B C 1
ATOM 2883 O O . GLN B 1 87 ? 1.583 27.641 -7.719 1 97 87 GLN B O 1
ATOM 2888 N N . GLY B 1 88 ? 3.602 28.109 -7.117 1 96.19 88 GLY B N 1
ATOM 2889 C CA . GLY B 1 88 ? 3.998 28.453 -8.477 1 96.19 88 GLY B CA 1
ATOM 2890 C C . GLY B 1 88 ? 3.811 29.922 -8.797 1 96.19 88 GLY B C 1
ATOM 2891 O O . GLY B 1 88 ? 3.441 30.719 -7.93 1 96.19 88 GLY B O 1
ATOM 2892 N N . THR B 1 89 ? 4.336 30.203 -9.961 1 93.56 89 THR B N 1
ATOM 2893 C CA . THR B 1 89 ? 4.172 31.516 -10.555 1 93.56 89 THR B CA 1
ATOM 2894 C C . THR B 1 89 ? 3.443 31.422 -11.891 1 93.56 89 THR B C 1
ATOM 2896 O O . THR B 1 89 ? 2.994 30.344 -12.289 1 93.56 89 THR B O 1
ATOM 2899 N N . ASP B 1 90 ? 3.258 32.562 -12.508 1 91.88 90 ASP B N 1
ATOM 2900 C CA . ASP B 1 90 ? 2.604 32.562 -13.812 1 91.88 90 ASP B CA 1
ATOM 2901 C C . ASP B 1 90 ? 3.373 31.719 -14.828 1 91.88 90 ASP B C 1
ATOM 2903 O O . ASP B 1 90 ? 2.779 31.141 -15.742 1 91.88 90 ASP B O 1
ATOM 2907 N N . SER B 1 91 ? 4.602 31.578 -14.703 1 93.38 91 SER B N 1
ATOM 2908 C CA . SER B 1 91 ? 5.438 30.922 -15.703 1 93.38 91 SER B CA 1
ATOM 2909 C C . SER B 1 91 ? 5.891 29.547 -15.234 1 93.38 91 SER B C 1
ATOM 2911 O O . SER B 1 91 ? 6.402 28.75 -16.016 1 93.38 91 SER B O 1
ATOM 2913 N N . THR B 1 92 ? 5.738 29.312 -13.906 1 94.5 92 THR B N 1
ATOM 2914 C CA . THR B 1 92 ? 6.242 28.047 -13.352 1 94.5 92 THR B CA 1
ATOM 2915 C C . THR B 1 92 ? 5.156 27.344 -12.539 1 94.5 92 THR B C 1
ATOM 2917 O O . THR B 1 92 ? 4.648 27.891 -11.562 1 94.5 92 THR B O 1
ATOM 2920 N N . PRO B 1 93 ? 4.824 26.141 -12.922 1 96.25 93 PRO B N 1
ATOM 2921 C CA . PRO B 1 93 ? 3.816 25.406 -12.141 1 96.25 93 PRO B CA 1
ATOM 2922 C C . PRO B 1 93 ? 4.254 25.156 -10.703 1 96.25 93 PRO B C 1
ATOM 2924 O O . PRO B 1 93 ? 5.434 24.906 -10.445 1 96.25 93 PRO B O 1
ATOM 2927 N N . GLY B 1 94 ? 3.352 25.266 -9.797 1 97.5 94 GLY B N 1
ATOM 2928 C CA . GLY B 1 94 ? 3.635 25.016 -8.391 1 97.5 94 GLY B CA 1
ATOM 2929 C C . GLY B 1 94 ? 3.9 23.562 -8.086 1 97.5 94 GLY B C 1
ATOM 2930 O O . GLY B 1 94 ? 3.381 22.672 -8.766 1 97.5 94 GLY B O 1
ATOM 2931 N N . LEU B 1 95 ? 4.605 23.344 -7.012 1 97.81 95 LEU B N 1
ATOM 2932 C CA . LEU B 1 95 ? 4.984 22 -6.621 1 97.81 95 LEU B CA 1
ATOM 2933 C C . LEU B 1 95 ? 3.775 21.219 -6.102 1 97.81 95 LEU B C 1
ATOM 2935 O O . LEU B 1 95 ? 3.791 19.984 -6.066 1 97.81 95 LEU B O 1
ATOM 2939 N N . TYR B 1 96 ? 2.725 21.953 -5.668 1 97.44 96 TYR B N 1
ATOM 2940 C CA . TYR B 1 96 ? 1.533 21.281 -5.16 1 97.44 96 TYR B CA 1
ATOM 2941 C C . TYR B 1 96 ? 0.938 20.359 -6.219 1 97.44 96 TYR B C 1
ATOM 2943 O O . TYR B 1 96 ? 0.272 19.375 -5.887 1 97.44 96 TYR B O 1
ATOM 2951 N N . ARG B 1 97 ? 1.204 20.562 -7.5 1 96.88 97 ARG B N 1
ATOM 2952 C CA . ARG B 1 97 ? 0.65 19.797 -8.609 1 96.88 97 ARG B CA 1
ATOM 2953 C C . ARG B 1 97 ? 1.249 18.406 -8.656 1 96.88 97 ARG B C 1
ATOM 2955 O O . ARG B 1 97 ? 0.722 17.516 -9.336 1 96.88 97 ARG B O 1
ATOM 2962 N N . LEU B 1 98 ? 2.312 18.219 -7.949 1 96.75 98 LEU B N 1
ATOM 2963 C CA . LEU B 1 98 ? 3.014 16.938 -7.984 1 96.75 98 LEU B CA 1
ATOM 2964 C C . LEU B 1 98 ? 2.52 16.016 -6.871 1 96.75 98 LEU B C 1
ATOM 2966 O O . LEU B 1 98 ? 2.955 14.875 -6.773 1 96.75 98 LEU B O 1
ATOM 2970 N N . GLU B 1 99 ? 1.595 16.469 -6.086 1 97.5 99 GLU B N 1
ATOM 2971 C CA . GLU B 1 99 ? 1.076 15.664 -4.988 1 97.5 99 GLU B CA 1
ATOM 2972 C C . GLU B 1 99 ? 0.148 14.562 -5.496 1 97.5 99 GLU B C 1
ATOM 2974 O O . GLU B 1 99 ? -0.555 14.75 -6.492 1 97.5 99 GLU B O 1
ATOM 2979 N N . THR B 1 100 ? 0.214 13.414 -4.816 1 97.19 100 THR B N 1
ATOM 2980 C CA . THR B 1 100 ? -0.685 12.305 -5.109 1 97.19 100 THR B CA 1
ATOM 2981 C C . THR B 1 100 ? -1.35 11.789 -3.836 1 97.19 100 THR B C 1
ATOM 2983 O O . THR B 1 100 ? -0.87 12.055 -2.73 1 97.19 100 THR B O 1
ATOM 2986 N N . LEU B 1 101 ? -2.463 11.188 -4 1 98.44 101 LEU B N 1
ATOM 2987 C CA . LEU B 1 101 ? -3.203 10.602 -2.885 1 98.44 101 LEU B CA 1
ATOM 2988 C C . LEU B 1 101 ? -2.627 9.25 -2.496 1 98.44 101 LEU B C 1
ATOM 2990 O O . LEU B 1 101 ? -2.441 8.375 -3.354 1 98.44 101 LEU B O 1
ATOM 2994 N N . LEU B 1 102 ? -2.391 9.07 -1.221 1 98.5 102 LEU B N 1
ATOM 2995 C CA . LEU B 1 102 ? -1.741 7.84 -0.776 1 98.5 102 LEU B CA 1
ATOM 2996 C C . LEU B 1 102 ? -2.764 6.727 -0.571 1 98.5 102 LEU B C 1
ATOM 2998 O O . LEU B 1 102 ? -2.621 5.637 -1.129 1 98.5 102 LEU B O 1
ATOM 3002 N N . PRO B 1 103 ? -3.801 6.879 0.253 1 98.62 103 PRO B N 1
ATOM 3003 C CA . PRO B 1 103 ? -4.852 5.859 0.256 1 98.62 103 PRO B CA 1
ATOM 3004 C C . PRO B 1 103 ? -5.727 5.906 -0.996 1 98.62 103 PRO B C 1
ATOM 3006 O O . PRO B 1 103 ? -5.945 6.984 -1.558 1 98.62 103 PRO B O 1
ATOM 3009 N N . SER B 1 104 ? -6.211 4.781 -1.44 1 97.88 104 SER B N 1
ATOM 3010 C CA . SER B 1 104 ? -7.184 4.848 -2.527 1 97.88 104 SER B CA 1
ATOM 3011 C C . SER B 1 104 ? -8.469 5.531 -2.076 1 97.88 104 SER B C 1
ATOM 3013 O O . SER B 1 104 ? -8.805 5.516 -0.89 1 97.88 104 SER B O 1
ATOM 3015 N N . LYS B 1 105 ? -9.109 6.16 -3.031 1 97.62 105 LYS B N 1
ATOM 3016 C CA . LYS B 1 105 ? -10.383 6.797 -2.709 1 97.62 105 LYS B CA 1
ATOM 3017 C C . LYS B 1 105 ? -11.398 5.773 -2.205 1 97.62 105 LYS B C 1
ATOM 3019 O O . LYS B 1 105 ? -12.141 6.043 -1.264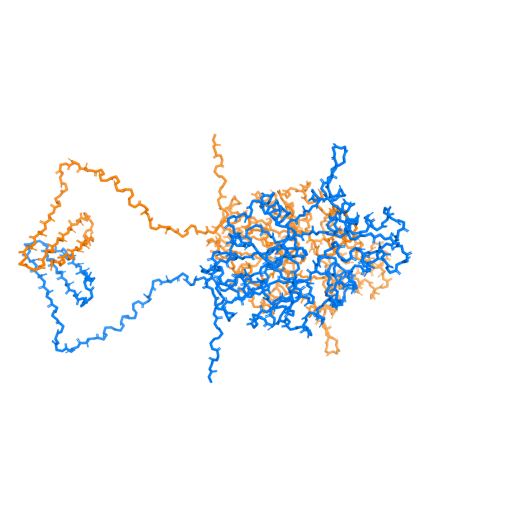 1 97.62 105 LYS B O 1
ATOM 3024 N N . GLY B 1 106 ? -11.383 4.598 -2.795 1 97.19 106 GLY B N 1
ATOM 3025 C CA . GLY B 1 106 ? -12.281 3.531 -2.369 1 97.19 106 GLY B CA 1
ATOM 3026 C C . GLY B 1 106 ? -12.07 3.119 -0.924 1 97.19 106 GLY B C 1
ATOM 3027 O O . GLY B 1 106 ? -13.031 2.807 -0.218 1 97.19 106 GLY B O 1
ATOM 3028 N N . LEU B 1 107 ? -10.859 3.131 -0.511 1 98 107 LEU B N 1
ATOM 3029 C CA . LEU B 1 107 ? -10.578 2.805 0.882 1 98 107 LEU B CA 1
ATOM 3030 C C . LEU B 1 107 ? -11.148 3.863 1.817 1 98 107 LEU B C 1
ATOM 3032 O O . LEU B 1 107 ? -11.773 3.533 2.828 1 98 107 LEU B O 1
ATOM 3036 N N . LEU B 1 108 ? -10.898 5.129 1.48 1 98.56 108 LEU B N 1
ATOM 3037 C CA . LEU B 1 108 ? -11.398 6.215 2.309 1 98.56 108 LEU B CA 1
ATOM 3038 C C . LEU B 1 108 ? -12.922 6.18 2.387 1 98.56 108 LEU B C 1
ATOM 3040 O O . LEU B 1 108 ? -13.5 6.395 3.457 1 98.56 108 LEU B O 1
ATOM 3044 N N . GLU B 1 109 ? -13.523 5.879 1.265 1 97.31 109 GLU B N 1
ATOM 3045 C CA . GLU B 1 109 ? -14.984 5.777 1.232 1 97.31 109 GLU B CA 1
ATOM 3046 C C . GLU B 1 109 ? -15.477 4.629 2.107 1 97.31 109 GLU B C 1
ATOM 3048 O O . GLU B 1 109 ? -16.453 4.77 2.832 1 97.31 109 GLU B O 1
ATOM 3053 N N . GLU B 1 110 ? -14.812 3.533 2.035 1 96.81 110 GLU B N 1
ATOM 3054 C CA . GLU B 1 110 ? -15.195 2.383 2.848 1 96.81 110 GLU B CA 1
ATOM 3055 C C . GLU B 1 110 ? -15.023 2.68 4.336 1 96.81 110 GLU B C 1
ATOM 3057 O O . GLU B 1 110 ? -15.898 2.352 5.141 1 96.81 110 GLU B O 1
ATOM 3062 N N . LEU B 1 111 ? -13.93 3.311 4.699 1 97.56 111 LEU B N 1
ATOM 3063 C CA . LEU B 1 111 ? -13.711 3.67 6.094 1 97.56 111 LEU B CA 1
ATOM 3064 C C . LEU B 1 111 ? -14.781 4.641 6.582 1 97.56 111 LEU B C 1
ATOM 3066 O O . LEU B 1 111 ? -15.305 4.484 7.691 1 97.56 111 LEU B O 1
ATOM 3070 N N . ASN B 1 112 ? -15.047 5.59 5.773 1 97.31 112 ASN B N 1
ATOM 3071 C CA . ASN B 1 112 ? -16.094 6.543 6.133 1 97.31 112 ASN B CA 1
ATOM 3072 C C . ASN B 1 112 ? -17.438 5.848 6.359 1 97.31 112 ASN B C 1
ATOM 3074 O O . ASN B 1 112 ? -18.156 6.188 7.289 1 97.31 112 ASN B O 1
ATOM 3078 N N . ARG B 1 113 ? -17.75 4.875 5.531 1 94.94 113 ARG B N 1
ATOM 3079 C CA . ARG B 1 113 ? -18.984 4.117 5.648 1 94.94 113 ARG B CA 1
ATOM 3080 C C . ARG B 1 113 ? -19.047 3.361 6.973 1 94.94 113 ARG B C 1
ATOM 3082 O O . ARG B 1 113 ? -20.125 3.211 7.559 1 94.94 113 ARG B O 1
ATOM 3089 N N . ARG B 1 114 ? -17.938 2.994 7.477 1 95.06 114 ARG B N 1
ATOM 3090 C CA . ARG B 1 114 ? -17.875 2.176 8.68 1 95.06 114 ARG B CA 1
ATOM 3091 C C . ARG B 1 114 ? -17.906 3.047 9.938 1 95.06 114 ARG B C 1
ATOM 3093 O O . ARG B 1 114 ? -18.109 2.543 11.039 1 95.06 114 ARG B O 1
ATOM 3100 N N . LEU B 1 115 ? -17.75 4.348 9.789 1 97.06 115 LEU B N 1
ATOM 3101 C CA . LEU B 1 115 ? -17.594 5.254 10.922 1 97.06 115 LEU B CA 1
ATOM 3102 C C . LEU B 1 115 ? -18.828 6.137 11.086 1 97.06 115 LEU B C 1
ATOM 3104 O O . LEU B 1 115 ? -19.016 7.086 10.32 1 97.06 115 LEU B O 1
ATOM 3108 N N . PRO B 1 116 ? -19.562 5.965 12.188 1 96.38 116 PRO B N 1
ATOM 3109 C CA . PRO B 1 116 ? -20.812 6.715 12.336 1 96.38 116 PRO B CA 1
ATOM 3110 C C . PRO B 1 116 ? -20.594 8.219 12.43 1 96.38 116 PRO B C 1
ATOM 3112 O O . PRO B 1 116 ? -21.453 9.008 12.031 1 96.38 116 PRO B O 1
ATOM 3115 N N . ASN B 1 117 ? -19.453 8.625 12.969 1 97.88 117 ASN B N 1
ATOM 3116 C CA . ASN B 1 117 ? -19.219 10.055 13.133 1 97.88 117 ASN B CA 1
ATOM 3117 C C . ASN B 1 117 ? -18.234 10.578 12.094 1 97.88 117 ASN B C 1
ATOM 3119 O O . ASN B 1 117 ? -17.844 11.75 12.133 1 97.88 117 ASN B O 1
ATOM 3123 N N . GLY B 1 118 ? -17.797 9.711 11.219 1 98.06 118 GLY B N 1
ATOM 3124 C CA . GLY B 1 118 ? -17.062 10.117 10.023 1 98.06 118 GLY B CA 1
ATOM 3125 C C . GLY B 1 118 ? -15.594 10.383 10.289 1 98.06 118 GLY B C 1
ATOM 3126 O O . GLY B 1 118 ? -14.984 9.727 11.133 1 98.06 118 GLY B O 1
ATOM 3127 N N . MET B 1 119 ? -15.016 11.297 9.43 1 98.88 119 MET B N 1
ATOM 3128 C CA . MET B 1 119 ? -13.57 11.531 9.43 1 98.88 119 MET B CA 1
ATOM 3129 C C . MET B 1 119 ? -13.258 13.023 9.414 1 98.88 119 MET B C 1
ATOM 3131 O O . MET B 1 119 ? -14.086 13.828 8.984 1 98.88 119 MET B O 1
ATOM 3135 N N . ALA B 1 120 ? -12.086 13.383 9.93 1 98.94 120 ALA B N 1
ATOM 3136 C CA . ALA B 1 120 ? -11.578 14.758 9.93 1 98.94 120 ALA B CA 1
ATOM 3137 C C . ALA B 1 120 ? -10.109 14.797 9.547 1 98.94 120 ALA B C 1
ATOM 3139 O O . ALA B 1 120 ? -9.398 13.797 9.672 1 98.94 120 ALA B O 1
ATOM 3140 N N . VAL B 1 121 ? -9.711 15.953 9.039 1 98.94 121 VAL B N 1
ATOM 3141 C CA . VAL B 1 121 ? -8.289 16.219 8.828 1 98.94 121 VAL B CA 1
ATOM 3142 C C . VAL B 1 121 ? -7.754 17.094 9.969 1 98.94 121 VAL B C 1
ATOM 3144 O O . VAL B 1 121 ? -8.414 18.047 10.391 1 98.94 121 VAL B O 1
ATOM 3147 N N . VAL B 1 122 ? -6.629 16.719 10.531 1 98.88 122 VAL B N 1
ATOM 3148 C CA . VAL B 1 122 ? -5.871 17.516 11.477 1 98.88 122 VAL B CA 1
ATOM 3149 C C . VAL B 1 122 ? -4.449 17.719 10.961 1 98.88 122 VAL B C 1
ATOM 3151 O O . VAL B 1 122 ? -3.619 16.812 11.023 1 98.88 122 VAL B O 1
ATOM 3154 N N . THR B 1 123 ? -4.168 18.922 10.461 1 98.12 123 THR B N 1
ATOM 3155 C CA . THR B 1 123 ? -2.934 19.109 9.711 1 98.12 123 THR B CA 1
ATOM 3156 C C . THR B 1 123 ? -2.303 20.453 10.062 1 98.12 123 THR B C 1
ATOM 3158 O O . THR B 1 123 ? -2.992 21.375 10.508 1 98.12 123 THR B O 1
ATOM 3161 N N . GLY B 1 124 ? -0.996 20.5 9.906 1 94.94 124 GLY B N 1
ATOM 3162 C CA . GLY B 1 124 ? -0.281 21.75 10.047 1 94.94 124 GLY B CA 1
ATOM 3163 C C . GLY B 1 124 ? -0.304 22.609 8.797 1 94.94 124 GLY B C 1
ATOM 3164 O O . GLY B 1 124 ? 0.272 23.688 8.766 1 94.94 124 GLY B O 1
ATOM 3165 N N . ARG B 1 125 ? -1.006 22.172 7.793 1 95.31 125 ARG B N 1
ATOM 3166 C CA . ARG B 1 125 ? -1.151 22.938 6.559 1 95.31 125 ARG B CA 1
ATOM 3167 C C . ARG B 1 125 ? -2.041 24.156 6.77 1 95.31 125 ARG B C 1
ATOM 3169 O O . ARG B 1 125 ? -2.986 24.125 7.562 1 95.31 125 ARG B O 1
ATOM 3176 N N . PRO B 1 126 ? -1.68 25.25 5.961 1 96.12 126 PRO B N 1
ATOM 3177 C CA . PRO B 1 126 ? -2.684 26.312 5.887 1 96.12 126 PRO B CA 1
ATOM 3178 C C . PRO B 1 126 ? -4.02 25.828 5.332 1 96.12 126 PRO B C 1
ATOM 3180 O O . PRO B 1 126 ? -4.051 24.953 4.461 1 96.12 126 PRO B O 1
ATOM 3183 N N . LYS B 1 127 ? -5.082 26.453 5.789 1 97.81 127 LYS B N 1
ATOM 3184 C CA . LYS B 1 127 ? -6.43 26.047 5.406 1 97.81 127 LYS B CA 1
ATOM 3185 C C . LYS B 1 127 ? -6.598 26.047 3.891 1 97.81 127 LYS B C 1
ATOM 3187 O O . LYS B 1 127 ? -7.176 25.109 3.326 1 97.81 127 LYS B O 1
ATOM 3192 N N . LYS B 1 128 ? -6.086 27 3.232 1 97.06 128 LYS B N 1
ATOM 3193 C CA . LYS B 1 128 ? -6.219 27.109 1.783 1 97.06 128 LYS B CA 1
ATOM 3194 C C . LYS B 1 128 ? -5.613 25.906 1.081 1 97.06 128 LYS B C 1
ATOM 3196 O O . LYS B 1 128 ? -6.188 25.391 0.12 1 97.06 128 LYS B O 1
ATOM 3201 N N . ASP B 1 129 ? -4.469 25.438 1.541 1 97.5 129 ASP B N 1
ATOM 3202 C CA . ASP B 1 129 ? -3.779 24.312 0.918 1 97.5 129 ASP B CA 1
ATOM 3203 C C . ASP B 1 129 ? -4.484 23 1.234 1 97.5 129 ASP B C 1
ATOM 3205 O O . ASP B 1 129 ? -4.547 22.094 0.387 1 97.5 129 ASP B O 1
ATOM 3209 N N . CYS B 1 130 ? -4.969 22.922 2.465 1 98.19 130 CYS B N 1
ATOM 3210 C CA . CYS B 1 130 ? -5.742 21.75 2.861 1 98.19 130 CYS B CA 1
ATOM 3211 C C . CYS B 1 130 ? -6.977 21.578 1.983 1 98.19 130 CYS B C 1
ATOM 3213 O O . CYS B 1 130 ? -7.188 20.516 1.394 1 98.19 130 CYS B O 1
ATOM 3215 N N . VAL B 1 131 ? -7.707 22.641 1.842 1 98.12 131 VAL B N 1
ATOM 3216 C CA . VAL B 1 131 ? -8.945 22.641 1.07 1 98.12 131 VAL B CA 1
ATOM 3217 C C . VAL B 1 131 ? -8.641 22.359 -0.398 1 98.12 131 VAL B C 1
ATOM 3219 O O . VAL B 1 131 ? -9.352 21.578 -1.049 1 98.12 131 VAL B O 1
ATOM 3222 N N . LYS B 1 132 ? -7.609 22.922 -0.915 1 97.62 132 LYS B N 1
ATOM 3223 C CA . LYS B 1 132 ? -7.223 22.719 -2.307 1 97.62 132 LYS B CA 1
ATOM 3224 C C . LYS B 1 132 ? -6.922 21.25 -2.572 1 97.62 132 LYS B C 1
ATOM 3226 O O . LYS B 1 132 ? -7.363 20.688 -3.576 1 97.62 132 LYS B O 1
ATOM 3231 N N . PHE B 1 133 ? -6.191 20.672 -1.682 1 98.5 133 PHE B N 1
ATOM 3232 C CA . PHE B 1 133 ? -5.859 19.266 -1.849 1 98.5 133 PHE B CA 1
ATOM 3233 C C . PHE B 1 133 ? -7.117 18.406 -1.866 1 98.5 133 PHE B C 1
ATOM 3235 O O . PHE B 1 133 ? -7.281 17.547 -2.738 1 98.5 133 PHE B O 1
ATOM 3242 N N . LEU B 1 134 ? -7.969 18.609 -0.898 1 98.75 134 LEU B N 1
ATOM 3243 C CA . LEU B 1 134 ? -9.203 17.828 -0.817 1 98.75 134 LEU B CA 1
ATOM 3244 C C . LEU B 1 134 ? -10.039 18 -2.08 1 98.75 134 LEU B C 1
ATOM 3246 O O . LEU B 1 134 ? -10.625 17.047 -2.582 1 98.75 134 LEU B O 1
ATOM 3250 N N . LYS B 1 135 ? -10.094 19.188 -2.594 1 98.31 135 LYS B N 1
ATOM 3251 C CA . LYS B 1 135 ? -10.828 19.469 -3.822 1 98.31 135 LYS B CA 1
ATOM 3252 C C . LYS B 1 135 ? -10.195 18.781 -5.02 1 98.31 135 LYS B C 1
ATOM 3254 O O . LYS B 1 135 ? -10.891 18.141 -5.816 1 98.31 135 LYS B O 1
ATOM 3259 N N . ASP B 1 136 ? -8.883 18.875 -5.145 1 97.69 136 ASP B N 1
ATOM 3260 C CA . ASP B 1 136 ? -8.156 18.312 -6.273 1 97.69 136 ASP B CA 1
ATOM 3261 C C . ASP B 1 136 ? -8.391 16.812 -6.379 1 97.69 136 ASP B C 1
ATOM 3263 O O . ASP B 1 136 ? -8.391 16.25 -7.477 1 97.69 136 ASP B O 1
ATOM 3267 N N . PHE B 1 137 ? -8.648 16.141 -5.258 1 98.12 137 PHE B N 1
ATOM 3268 C CA . PHE B 1 137 ? -8.797 14.688 -5.258 1 98.12 137 PHE B CA 1
ATOM 3269 C C . PHE B 1 137 ? -10.242 14.297 -4.969 1 98.12 137 PHE B C 1
ATOM 3271 O O . PHE B 1 137 ? -10.531 13.133 -4.684 1 98.12 137 PHE B O 1
ATOM 3278 N N . ASN B 1 138 ? -11.148 15.281 -4.973 1 97.88 138 ASN B N 1
ATOM 3279 C CA . ASN B 1 138 ? -12.578 15.07 -4.781 1 97.88 138 ASN B CA 1
ATOM 3280 C C . ASN B 1 138 ? -12.867 14.352 -3.463 1 97.88 138 ASN B C 1
ATOM 3282 O O . ASN B 1 138 ? -13.617 13.375 -3.434 1 97.88 138 ASN B O 1
ATOM 3286 N N . LEU B 1 139 ? -12.312 14.914 -2.352 1 98.56 139 LEU B N 1
ATOM 3287 C CA . LEU B 1 139 ? -12.414 14.266 -1.047 1 98.56 139 LEU B CA 1
ATOM 3288 C C . LEU B 1 139 ? -13.219 15.133 -0.078 1 98.56 139 LEU B C 1
ATOM 3290 O O . LEU B 1 139 ? -13.391 14.766 1.087 1 98.56 139 LEU B O 1
ATOM 3294 N N . GLU B 1 140 ? -13.75 16.219 -0.481 1 98.12 140 GLU B N 1
ATOM 3295 C CA . GLU B 1 140 ? -14.375 17.203 0.398 1 98.12 140 GLU B CA 1
ATOM 3296 C C . GLU B 1 140 ? -15.5 16.562 1.215 1 98.12 140 GLU B C 1
ATOM 3298 O O . GLU B 1 140 ? -15.633 16.844 2.41 1 98.12 140 GLU B O 1
ATOM 3303 N N . ALA B 1 141 ? -16.25 15.695 0.596 1 97.81 141 ALA B N 1
ATOM 3304 C CA . ALA B 1 141 ? -17.406 15.094 1.251 1 97.81 141 ALA B CA 1
ATOM 3305 C C . ALA B 1 141 ? -16.984 14.125 2.346 1 97.81 141 ALA B C 1
ATOM 3307 O O . ALA B 1 141 ? -17.719 13.898 3.309 1 97.81 141 ALA B O 1
ATOM 3308 N N . LEU B 1 142 ? -15.812 13.602 2.25 1 98.56 142 LEU B N 1
ATOM 3309 C CA . LEU B 1 142 ? -15.32 12.609 3.201 1 98.56 142 LEU B CA 1
ATOM 3310 C C . LEU B 1 142 ? -14.727 13.289 4.434 1 98.56 142 LEU B C 1
ATOM 3312 O O . LEU B 1 142 ? -14.539 12.648 5.469 1 98.56 142 LEU B O 1
ATOM 3316 N N . PHE B 1 143 ? -14.438 14.594 4.273 1 98.75 143 PHE B N 1
ATOM 3317 C CA . PHE B 1 143 ? -13.781 15.312 5.355 1 98.75 143 PHE B CA 1
ATOM 3318 C C . PHE B 1 143 ? -14.484 16.641 5.621 1 98.75 143 PHE B C 1
ATOM 3320 O O . PHE B 1 143 ? -13.891 17.703 5.434 1 98.75 143 PHE B O 1
ATOM 3327 N N . PRO B 1 144 ? -15.602 16.562 6.223 1 98.19 144 PRO B N 1
ATOM 3328 C CA . PRO B 1 144 ? -16.344 17.797 6.504 1 98.19 144 PRO B CA 1
ATOM 3329 C C . PRO B 1 144 ? -15.672 18.656 7.578 1 98.19 144 PRO B C 1
ATOM 3331 O O . PRO B 1 144 ? -15.984 19.828 7.715 1 98.19 144 PRO B O 1
ATOM 3334 N N . VAL B 1 145 ? -14.828 18.094 8.359 1 98.75 145 VAL B N 1
ATOM 3335 C CA . VAL B 1 145 ? -14.117 18.797 9.422 1 98.75 145 VAL B CA 1
ATOM 3336 C C . VAL B 1 145 ? -12.625 18.828 9.102 1 98.75 145 VAL B C 1
ATOM 3338 O O . VAL B 1 145 ? -12.008 17.797 8.867 1 98.75 145 VAL B O 1
ATOM 3341 N N . THR B 1 146 ? -12.117 20.016 9.055 1 98.88 146 THR B N 1
ATOM 3342 C CA . THR B 1 146 ? -10.68 20.219 8.867 1 98.88 146 THR B CA 1
ATOM 3343 C C . THR B 1 146 ? -10.133 21.172 9.914 1 98.88 146 THR B C 1
ATOM 3345 O O . THR B 1 146 ? -10.641 22.281 10.078 1 98.88 146 THR B O 1
ATOM 3348 N N . ILE B 1 147 ? -9.148 20.719 10.68 1 98.88 147 ILE B N 1
ATOM 3349 C CA . ILE B 1 147 ? -8.398 21.562 11.602 1 98.88 147 ILE B CA 1
ATOM 3350 C C . ILE B 1 147 ? -7.012 21.859 11.023 1 98.88 147 ILE B C 1
ATOM 3352 O O . ILE B 1 147 ? -6.199 20.953 10.844 1 98.88 147 ILE B O 1
ATOM 3356 N N . CYS B 1 148 ? -6.789 23.141 10.742 1 98.31 148 CYS B N 1
ATOM 3357 C CA . CYS B 1 148 ? -5.598 23.562 10.008 1 98.31 148 CYS B CA 1
ATOM 3358 C C . CYS B 1 148 ? -4.75 24.516 10.844 1 98.31 148 CYS B C 1
ATOM 3360 O O . CYS B 1 148 ? -4.996 24.688 12.031 1 98.31 148 CYS B O 1
ATOM 3362 N N . MET B 1 149 ? -3.725 25.047 10.219 1 96.44 149 MET B N 1
ATOM 3363 C CA . MET B 1 149 ? -2.703 25.875 10.859 1 96.44 149 MET B CA 1
ATOM 3364 C C . MET B 1 149 ? -3.338 27.031 11.609 1 96.44 149 MET B C 1
ATOM 3366 O O . MET B 1 149 ? -2.906 27.375 12.711 1 96.44 149 MET B O 1
ATOM 3370 N N . GLU B 1 150 ? -4.383 27.562 11.102 1 96.38 150 GLU B N 1
ATOM 3371 C CA . GLU B 1 150 ? -4.969 28.797 11.617 1 96.38 150 GLU B CA 1
ATOM 3372 C C . GLU B 1 150 ? -5.883 28.516 12.805 1 96.38 150 GLU B C 1
ATOM 3374 O O . GLU B 1 150 ? -6.285 29.438 13.516 1 96.38 150 GLU B O 1
ATOM 3379 N N . ASP B 1 151 ? -6.145 27.281 13.047 1 97.31 151 ASP B N 1
ATOM 3380 C CA . ASP B 1 151 ? -7.227 26.953 13.969 1 97.31 151 ASP B CA 1
ATOM 3381 C C . ASP B 1 151 ? -6.703 26.781 15.391 1 97.31 151 ASP B C 1
ATOM 3383 O O . ASP B 1 151 ? -7.48 26.75 16.344 1 97.31 151 ASP B O 1
ATOM 3387 N N . GLY B 1 152 ? -5.398 26.719 15.562 1 94.69 152 GLY B N 1
ATOM 3388 C CA . GLY B 1 152 ? -4.84 26.547 16.891 1 94.69 152 GLY B CA 1
ATOM 3389 C C . GLY B 1 152 ? -3.348 26.281 16.891 1 94.69 152 GLY B C 1
ATOM 3390 O O . GLY B 1 152 ? -2.707 26.359 15.836 1 94.69 152 GLY B O 1
ATOM 3391 N N . PRO B 1 153 ? -2.826 26.125 18.141 1 95.81 153 PRO B N 1
ATOM 3392 C CA . PRO B 1 153 ? -1.405 25.781 18.172 1 95.81 153 PRO B CA 1
ATOM 3393 C C . PRO B 1 153 ? -1.104 24.469 17.453 1 95.81 153 PRO B C 1
ATOM 3395 O O . PRO B 1 153 ? -1.956 23.578 17.391 1 95.81 153 PRO B O 1
ATOM 3398 N N . PRO B 1 154 ? 0.038 24.375 16.938 1 94.88 154 PRO B N 1
ATOM 3399 C CA . PRO B 1 154 ? 0.384 23.172 16.172 1 94.88 154 PRO B CA 1
ATOM 3400 C C . PRO B 1 154 ? 0.609 21.953 17.062 1 94.88 154 PRO B C 1
ATOM 3402 O O . PRO B 1 154 ? 0.945 22.109 18.234 1 94.88 154 PRO B O 1
ATOM 3405 N N . LYS B 1 155 ? 0.363 20.844 16.359 1 96.5 155 LYS B N 1
ATOM 3406 C CA . LYS B 1 155 ? 0.869 19.625 17 1 96.5 155 LYS B CA 1
ATOM 3407 C C . LYS B 1 155 ? 2.357 19.75 17.312 1 96.5 155 LYS B C 1
ATOM 3409 O O . LYS B 1 155 ? 3.111 20.359 16.547 1 96.5 155 LYS B O 1
ATOM 3414 N N . PRO B 1 156 ? 2.709 19.344 18.672 1 96.5 156 PRO B N 1
ATOM 3415 C CA . PRO B 1 156 ? 2.137 18.281 19.484 1 96.5 156 PRO B CA 1
ATOM 3416 C C . PRO B 1 156 ? 1.119 18.797 20.5 1 96.5 156 PRO B C 1
ATOM 3418 O O . PRO B 1 156 ? 0.75 18.078 21.438 1 96.5 156 PRO B O 1
ATOM 3421 N N . SER B 1 157 ? 0.763 20.062 20.406 1 97.88 157 SER B N 1
ATOM 3422 C CA . SER B 1 157 ? -0.396 20.469 21.188 1 97.88 157 SER B CA 1
ATOM 3423 C C . SER B 1 157 ? -1.595 19.562 20.922 1 97.88 157 SER B C 1
ATOM 3425 O O . SER B 1 157 ? -1.862 19.203 19.781 1 97.88 157 SER B O 1
ATOM 3427 N N . PRO B 1 158 ? -2.303 19.203 21.938 1 98.62 158 PRO B N 1
ATOM 3428 C CA . PRO B 1 158 ? -3.486 18.359 21.719 1 98.62 158 PRO B CA 1
ATOM 3429 C C . PRO B 1 158 ? -4.688 19.156 21.219 1 98.62 158 PRO B C 1
ATOM 3431 O O . PRO B 1 158 ? -5.695 18.578 20.812 1 98.62 158 PRO B O 1
ATOM 3434 N N . VAL B 1 159 ? -4.598 20.438 21.172 1 98.69 159 VAL B N 1
ATOM 3435 C CA . VAL B 1 159 ? -5.727 21.328 20.938 1 98.69 159 VAL B CA 1
ATOM 3436 C C . VAL B 1 159 ? -6.352 21.016 19.578 1 98.69 159 VAL B C 1
ATOM 3438 O O . VAL B 1 159 ? -7.57 20.859 19.469 1 98.69 159 VAL B O 1
ATOM 3441 N N . PRO B 1 160 ? -5.535 20.844 18.547 1 98.62 160 PRO B N 1
ATOM 3442 C CA . PRO B 1 160 ? -6.164 20.547 17.266 1 98.62 160 PRO B CA 1
ATOM 3443 C C . PRO B 1 160 ? -6.969 19.25 17.266 1 98.62 160 PRO B C 1
ATOM 3445 O O . PRO B 1 160 ? -8.016 19.172 16.625 1 98.62 160 PRO B O 1
ATOM 3448 N N . ILE B 1 161 ? -6.488 18.312 17.969 1 98.88 161 ILE B N 1
ATOM 3449 C CA . ILE B 1 161 ? -7.191 17.031 18.062 1 98.88 161 ILE B CA 1
ATOM 3450 C C . ILE B 1 161 ? -8.477 17.203 18.859 1 98.88 161 ILE B C 1
ATOM 3452 O O . ILE B 1 161 ? -9.539 16.719 18.453 1 98.88 161 ILE B O 1
ATOM 3456 N N . ILE B 1 162 ? -8.422 17.953 19.938 1 98.88 162 ILE B N 1
ATOM 3457 C CA . ILE B 1 162 ? -9.594 18.203 20.766 1 98.88 162 ILE B CA 1
ATOM 3458 C C . ILE B 1 162 ? -10.648 18.953 19.953 1 98.88 162 ILE B C 1
ATOM 3460 O O . ILE B 1 162 ? -11.836 18.641 20.031 1 98.88 162 ILE B O 1
ATOM 3464 N N . LEU B 1 163 ? -10.203 19.875 19.141 1 98.88 163 LEU B N 1
ATOM 3465 C CA . LEU B 1 163 ? -11.117 20.625 18.281 1 98.88 163 LEU B CA 1
ATOM 3466 C C . LEU B 1 163 ? -11.82 19.688 17.297 1 98.88 163 LEU B C 1
ATOM 3468 O O . LEU B 1 163 ? -13.023 19.812 17.062 1 98.88 163 LEU B O 1
ATOM 3472 N N . ALA B 1 164 ? -11.109 18.75 16.75 1 98.88 164 ALA B N 1
ATOM 3473 C CA . ALA B 1 164 ? -11.68 17.797 15.805 1 98.88 164 ALA B CA 1
ATOM 3474 C C . ALA B 1 164 ? -12.688 16.875 16.484 1 98.88 164 ALA B C 1
ATOM 3476 O O . ALA B 1 164 ? -13.758 16.609 15.93 1 98.88 164 ALA B O 1
ATOM 3477 N N . LEU B 1 165 ? -12.367 16.438 17.688 1 98.81 165 LEU B N 1
ATOM 3478 C CA . LEU B 1 165 ? -13.281 15.594 18.453 1 98.81 165 LEU B CA 1
ATOM 3479 C C . LEU B 1 165 ? -14.602 16.312 18.703 1 98.81 165 LEU B C 1
ATOM 3481 O O . LEU B 1 165 ? -15.672 15.75 18.484 1 98.81 165 LEU B O 1
ATOM 3485 N N . ASN B 1 166 ? -14.477 17.547 19.125 1 98.81 166 ASN B N 1
ATOM 3486 C CA . ASN B 1 166 ? -15.656 18.344 19.406 1 98.81 166 ASN B CA 1
ATOM 3487 C C . ASN B 1 166 ? -16.5 18.562 18.156 1 98.81 166 ASN B C 1
ATOM 3489 O O . ASN B 1 166 ? -17.734 18.422 18.188 1 98.81 166 ASN B O 1
ATOM 3493 N N . ALA B 1 167 ? -15.891 18.797 17.078 1 98.81 167 ALA B N 1
ATOM 3494 C CA . ALA B 1 167 ? -16.594 19.078 15.82 1 98.81 167 ALA B CA 1
ATOM 3495 C C . ALA B 1 167 ? -17.312 17.828 15.312 1 98.81 167 ALA B C 1
ATOM 3497 O O . ALA B 1 167 ? -18.406 17.922 14.734 1 98.81 167 ALA B O 1
ATOM 3498 N N . LEU B 1 168 ? -16.719 16.672 15.562 1 98.56 168 LEU B N 1
ATOM 3499 C CA . LEU B 1 168 ? -17.297 15.422 15.094 1 98.56 168 LEU B CA 1
ATOM 3500 C C . LEU B 1 168 ? -18.297 14.867 16.109 1 98.56 168 LEU B C 1
ATOM 3502 O O . LEU B 1 168 ? -19.031 13.93 15.805 1 98.56 168 LEU B O 1
ATOM 3506 N N . GLY B 1 169 ? -18.25 15.352 17.281 1 98.44 169 GLY B N 1
ATOM 3507 C CA . GLY B 1 169 ? -19.172 14.914 18.312 1 98.44 169 GLY B CA 1
ATOM 3508 C C . GLY B 1 169 ? -18.812 13.555 18.891 1 98.44 169 GLY B C 1
ATOM 3509 O O . GLY B 1 169 ? -19.688 12.719 19.125 1 98.44 169 GLY B O 1
ATOM 3510 N N . VAL B 1 170 ? -17.5 13.336 19.125 1 98.25 170 VAL B N 1
ATOM 3511 C CA . VAL B 1 170 ? -17.062 12.062 19.672 1 98.25 170 VAL B CA 1
ATOM 3512 C C . VAL B 1 170 ? -16.156 12.297 20.875 1 98.25 170 VAL B C 1
ATOM 3514 O O . VAL B 1 170 ? -15.555 13.367 21 1 98.25 170 VAL B O 1
ATOM 3517 N N . THR B 1 171 ? -16.078 11.297 21.734 1 98.19 171 THR B N 1
ATOM 3518 C CA . THR B 1 171 ? -15.141 11.305 22.844 1 98.19 171 THR B CA 1
ATOM 3519 C C . THR B 1 171 ? -13.797 10.734 22.422 1 98.19 171 THR B C 1
ATOM 3521 O O . THR B 1 171 ? -13.68 10.133 21.359 1 98.19 171 THR B O 1
ATOM 3524 N N . ALA B 1 172 ? -12.812 10.969 23.219 1 98.5 172 ALA B N 1
ATOM 3525 C CA . ALA B 1 172 ? -11.453 10.562 22.891 1 98.5 172 ALA B CA 1
ATOM 3526 C C . ALA B 1 172 ? -11.367 9.055 22.672 1 98.5 172 ALA B C 1
ATOM 3528 O O . ALA B 1 172 ? -10.664 8.602 21.766 1 98.5 172 ALA B O 1
ATOM 3529 N N . ASP B 1 173 ? -12.07 8.273 23.359 1 97.25 173 ASP B N 1
ATOM 3530 C CA . ASP B 1 173 ? -11.992 6.812 23.297 1 97.25 173 ASP B CA 1
ATOM 3531 C C . ASP B 1 173 ? -12.719 6.273 22.078 1 97.25 173 ASP B C 1
ATOM 3533 O O . ASP B 1 173 ? -12.578 5.102 21.719 1 97.25 173 ASP B O 1
ATOM 3537 N N . GLU B 1 174 ? -13.398 7.168 21.375 1 97.38 174 GLU B N 1
ATOM 3538 C CA . GLU B 1 174 ? -14.188 6.773 20.219 1 97.38 174 GLU B CA 1
ATOM 3539 C C . GLU B 1 174 ? -13.484 7.141 18.906 1 97.38 174 GLU B C 1
ATOM 3541 O O . GLU B 1 174 ? -14 6.891 17.828 1 97.38 174 GLU B O 1
ATOM 3546 N N . ALA B 1 175 ? -12.281 7.699 19.016 1 98.38 175 ALA B N 1
ATOM 3547 C CA . ALA B 1 175 ? -11.578 8.172 17.828 1 98.38 175 ALA B CA 1
ATOM 3548 C C . ALA B 1 175 ? -10.133 7.684 17.812 1 98.38 175 ALA B C 1
ATOM 3550 O O . ALA B 1 175 ? -9.609 7.254 18.844 1 98.38 175 ALA B O 1
ATOM 3551 N N . ALA B 1 176 ? -9.578 7.691 16.641 1 98.75 176 ALA B N 1
ATOM 3552 C CA . ALA B 1 176 ? -8.148 7.438 16.484 1 98.75 176 ALA B CA 1
ATOM 3553 C C . ALA B 1 176 ? -7.504 8.477 15.57 1 98.75 176 ALA B C 1
ATOM 3555 O O . ALA B 1 176 ? -8.141 8.969 14.633 1 98.75 176 ALA B O 1
ATOM 3556 N N . MET B 1 177 ? -6.312 8.789 15.898 1 98.88 177 MET B N 1
ATOM 3557 C CA . MET B 1 177 ? -5.484 9.68 15.094 1 98.88 177 MET B CA 1
ATOM 3558 C C . MET B 1 177 ? -4.5 8.883 14.242 1 98.88 177 MET B C 1
ATOM 3560 O O . MET B 1 177 ? -3.824 7.988 14.742 1 98.88 177 MET B O 1
ATOM 3564 N N . ILE B 1 178 ? -4.453 9.172 12.938 1 98.88 178 ILE B N 1
ATOM 3565 C CA . ILE B 1 178 ? -3.498 8.578 12.008 1 98.88 178 ILE B CA 1
ATOM 3566 C C . ILE B 1 178 ? -2.436 9.609 11.633 1 98.88 178 ILE B C 1
ATOM 3568 O O . ILE B 1 178 ? -2.752 10.648 11.047 1 98.88 178 ILE B O 1
ATOM 3572 N N . GLY B 1 179 ? -1.167 9.344 11.93 1 98.25 179 GLY B N 1
ATOM 3573 C CA . GLY B 1 179 ? -0.115 10.305 11.664 1 98.25 179 GLY B CA 1
ATOM 3574 C C . GLY B 1 179 ? 1.234 9.664 11.398 1 98.25 179 GLY B C 1
ATOM 3575 O O . GLY B 1 179 ? 1.466 8.516 11.789 1 98.25 179 GLY B O 1
ATOM 3576 N N . ASP B 1 180 ? 2.193 10.461 10.766 1 96.69 180 ASP B N 1
ATOM 3577 C CA . ASP B 1 180 ? 3.49 9.898 10.391 1 96.69 180 ASP B CA 1
ATOM 3578 C C . ASP B 1 180 ? 4.625 10.602 11.141 1 96.69 180 ASP B C 1
ATOM 3580 O O . ASP B 1 180 ? 5.797 10.422 10.805 1 96.69 180 ASP B O 1
ATOM 3584 N N . THR B 1 181 ? 4.273 11.469 12.125 1 95.75 181 THR B N 1
ATOM 3585 C CA . THR B 1 181 ? 5.312 12.164 12.867 1 95.75 181 THR B CA 1
ATOM 3586 C C . THR B 1 181 ? 5.141 11.953 14.375 1 95.75 181 THR B C 1
ATOM 3588 O O . THR B 1 181 ? 4.059 11.586 14.836 1 95.75 181 THR B O 1
ATOM 3591 N N . VAL B 1 182 ? 6.234 12.203 15.109 1 96.69 182 VAL B N 1
ATOM 3592 C CA . VAL B 1 182 ? 6.215 12.172 16.578 1 96.69 182 VAL B CA 1
ATOM 3593 C C . VAL B 1 182 ? 5.18 13.164 17.094 1 96.69 182 VAL B C 1
ATOM 3595 O O . VAL B 1 182 ? 4.426 12.852 18.016 1 96.69 182 VAL B O 1
ATOM 3598 N N . ASP B 1 183 ? 5.066 14.305 16.469 1 97.12 183 ASP B N 1
ATOM 3599 C CA . ASP B 1 183 ? 4.133 15.336 16.891 1 97.12 183 ASP B CA 1
ATOM 3600 C C . ASP B 1 183 ? 2.688 14.852 16.766 1 97.12 183 ASP B C 1
ATOM 3602 O O . ASP B 1 183 ? 1.85 15.164 17.625 1 97.12 183 ASP B O 1
ATOM 3606 N N . ASP B 1 184 ? 2.393 14.117 15.719 1 97.94 184 ASP B N 1
ATOM 3607 C CA . ASP B 1 184 ? 1.058 13.547 15.555 1 97.94 184 ASP B CA 1
ATOM 3608 C C . ASP B 1 184 ? 0.708 12.617 16.719 1 97.94 184 ASP B C 1
ATOM 3610 O O . ASP B 1 184 ? -0.376 12.719 17.297 1 97.94 184 ASP B O 1
ATOM 3614 N N . ILE B 1 185 ? 1.629 11.703 17.016 1 98.5 185 ILE B N 1
ATOM 3615 C CA . ILE B 1 185 ? 1.396 10.656 18 1 98.5 185 ILE B CA 1
ATOM 3616 C C . ILE B 1 185 ? 1.311 11.266 19.406 1 98.5 185 ILE B C 1
ATOM 3618 O O . ILE B 1 185 ? 0.38 10.977 20.156 1 98.5 185 ILE B O 1
ATOM 3622 N N . VAL B 1 186 ? 2.189 12.188 19.719 1 98.31 186 VAL B N 1
ATOM 3623 C CA . VAL B 1 186 ? 2.221 12.82 21.031 1 98.31 186 VAL B CA 1
ATOM 3624 C C . VAL B 1 186 ? 0.958 13.656 21.234 1 98.31 186 VAL B C 1
ATOM 3626 O O . VAL B 1 186 ? 0.369 13.648 22.312 1 98.31 186 VAL B O 1
ATOM 3629 N N . ALA B 1 187 ? 0.549 14.359 20.219 1 98.69 187 ALA B N 1
ATOM 3630 C CA . ALA B 1 187 ? -0.69 15.125 20.297 1 98.69 187 ALA B CA 1
ATOM 3631 C C . ALA B 1 187 ? -1.875 14.219 20.625 1 98.69 187 ALA B C 1
ATOM 3633 O O . ALA B 1 187 ? -2.73 14.57 21.438 1 98.69 187 ALA B O 1
ATOM 3634 N N . ALA B 1 188 ? -1.914 13.086 19.969 1 98.88 188 ALA B N 1
ATOM 3635 C CA . ALA B 1 188 ? -2.984 12.125 20.219 1 98.88 188 ALA B CA 1
ATOM 3636 C C . ALA B 1 188 ? -2.941 11.602 21.641 1 98.88 188 ALA B C 1
ATOM 3638 O O . ALA B 1 188 ? -3.967 11.562 22.328 1 98.88 188 ALA B O 1
ATOM 3639 N N . VAL B 1 189 ? -1.791 11.266 22.109 1 98.69 189 VAL B N 1
ATOM 3640 C CA . VAL B 1 189 ? -1.607 10.75 23.469 1 98.69 189 VAL B CA 1
ATOM 3641 C C . VAL B 1 189 ? -2.047 11.797 24.484 1 98.69 189 VAL B C 1
ATOM 3643 O O . VAL B 1 189 ? -2.781 11.492 25.422 1 98.69 189 VAL B O 1
ATOM 3646 N N . ARG B 1 190 ? -1.643 13.016 24.219 1 98.69 190 ARG B N 1
ATOM 3647 C CA . ARG B 1 190 ? -1.982 14.109 25.125 1 98.69 190 ARG B CA 1
ATOM 3648 C C . ARG B 1 190 ? -3.484 14.375 25.125 1 98.69 190 ARG B C 1
ATOM 3650 O O . ARG B 1 190 ? -4.039 14.836 26.125 1 98.69 190 ARG B O 1
ATOM 3657 N N . ALA B 1 191 ? -4.148 14.086 24.062 1 98.81 191 ALA B N 1
ATOM 3658 C CA . ALA B 1 191 ? -5.594 14.258 23.953 1 98.81 191 ALA B CA 1
ATOM 3659 C C . ALA B 1 191 ? -6.332 13 24.406 1 98.81 191 ALA B C 1
ATOM 3661 O O . ALA B 1 191 ? -7.559 12.93 24.328 1 98.81 191 ALA B O 1
ATOM 3662 N N . ASN B 1 192 ? -5.535 11.938 24.797 1 98.56 192 ASN B N 1
ATOM 3663 C CA . ASN B 1 192 ? -6.059 10.641 25.219 1 98.56 192 ASN B CA 1
ATOM 3664 C C . ASN B 1 192 ? -6.754 9.922 24.062 1 98.56 192 ASN B C 1
ATOM 3666 O O . ASN B 1 192 ? -7.777 9.266 24.266 1 98.56 192 ASN B O 1
ATOM 3670 N N . VAL B 1 193 ? -6.336 10.148 22.875 1 98.69 193 VAL B N 1
ATOM 3671 C CA . VAL B 1 193 ? -6.848 9.523 21.656 1 98.69 193 VAL B CA 1
ATOM 3672 C C . VAL B 1 193 ? -5.891 8.422 21.203 1 98.69 193 VAL B C 1
ATOM 3674 O O . VAL B 1 193 ? -4.672 8.586 21.25 1 98.69 193 VAL B O 1
ATOM 3677 N N . THR B 1 194 ? -6.445 7.254 20.781 1 98.5 194 THR B N 1
ATOM 3678 C CA . THR B 1 194 ? -5.613 6.203 20.203 1 98.5 194 THR B CA 1
ATOM 3679 C C . THR B 1 194 ? -4.855 6.719 18.984 1 98.5 194 THR B C 1
ATOM 3681 O O . THR B 1 194 ? -5.418 7.441 18.156 1 98.5 194 THR B O 1
ATOM 3684 N N . ALA B 1 195 ? -3.572 6.379 18.938 1 98.81 195 ALA B N 1
ATOM 3685 C CA . ALA B 1 195 ? -2.75 6.84 17.828 1 98.81 195 ALA B CA 1
ATOM 3686 C C . ALA B 1 195 ? -2.268 5.668 16.969 1 98.81 195 ALA B C 1
ATOM 3688 O O . ALA B 1 195 ? -1.742 4.684 17.5 1 98.81 195 ALA B O 1
ATOM 3689 N N . TYR B 1 196 ? -2.486 5.734 15.695 1 98.81 196 TYR B N 1
ATOM 3690 C CA . TYR B 1 196 ? -1.85 4.863 14.711 1 98.81 196 TYR B CA 1
ATOM 3691 C C . TYR B 1 196 ? -0.776 5.613 13.93 1 98.81 196 TYR B C 1
ATOM 3693 O O . TYR B 1 196 ? -1.043 6.672 13.352 1 98.81 196 TYR B O 1
ATOM 3701 N N . GLY B 1 197 ? 0.431 5.086 13.992 1 98.62 197 GLY B N 1
ATOM 3702 C CA . GLY B 1 197 ? 1.48 5.621 13.141 1 98.62 197 GLY B CA 1
ATOM 3703 C C . GLY B 1 197 ? 1.385 5.133 11.703 1 98.62 197 GLY B C 1
ATOM 3704 O O . GLY B 1 197 ? 0.79 4.09 11.438 1 98.62 197 GLY B O 1
ATOM 3705 N N . VAL B 1 198 ? 1.976 5.887 10.797 1 98.44 198 VAL B N 1
ATOM 3706 C CA . VAL B 1 198 ? 2.037 5.488 9.398 1 98.44 198 VAL B CA 1
ATOM 3707 C C . VAL B 1 198 ? 3.443 5.73 8.852 1 98.44 198 VAL B C 1
ATOM 3709 O O . VAL B 1 198 ? 4.055 6.766 9.133 1 98.44 198 VAL B O 1
ATOM 3712 N N . LEU B 1 199 ? 3.879 4.75 8.109 1 97.88 199 LEU B N 1
ATOM 3713 C CA . LEU B 1 199 ? 5.152 4.934 7.422 1 97.88 199 LEU B CA 1
ATOM 3714 C C . LEU B 1 199 ? 4.992 5.859 6.219 1 97.88 199 LEU B C 1
ATOM 3716 O O . LEU B 1 199 ? 3.988 5.789 5.504 1 97.88 199 LEU B O 1
ATOM 3720 N N . THR B 1 200 ? 5.969 6.707 6.035 1 95.62 200 THR B N 1
ATOM 3721 C CA . THR B 1 200 ? 6 7.418 4.762 1 95.62 200 THR B CA 1
ATOM 3722 C C . THR B 1 200 ? 6.383 6.473 3.625 1 95.62 200 THR B C 1
ATOM 3724 O O . THR B 1 200 ? 7.031 5.449 3.854 1 95.62 200 THR B O 1
ATOM 3727 N N . PRO B 1 201 ? 5.992 6.836 2.412 1 96.94 201 PRO B N 1
ATOM 3728 C CA . PRO B 1 201 ? 6.355 5.977 1.28 1 96.94 201 PRO B CA 1
ATOM 3729 C C . PRO B 1 201 ? 7.859 5.762 1.164 1 96.94 201 PRO B C 1
ATOM 3731 O O . PRO B 1 201 ? 8.305 4.645 0.883 1 96.94 201 PRO B O 1
ATOM 3734 N N . GLN B 1 202 ? 8.656 6.754 1.436 1 95.75 202 GLN B N 1
ATOM 3735 C CA . GLN B 1 202 ? 10.102 6.668 1.279 1 95.75 202 GLN B CA 1
ATOM 3736 C C . GLN B 1 202 ? 10.711 5.727 2.314 1 95.75 202 GLN B C 1
ATOM 3738 O O . GLN B 1 202 ? 11.547 4.879 1.98 1 95.75 202 GLN B O 1
ATOM 3743 N N . VAL B 1 203 ? 10.297 5.895 3.541 1 95.5 203 VAL B N 1
ATOM 3744 C CA . VAL B 1 203 ? 10.82 5.062 4.617 1 95.5 203 VAL B CA 1
ATOM 3745 C C . VAL B 1 203 ? 10.43 3.607 4.387 1 95.5 203 VAL B C 1
ATOM 3747 O O . VAL B 1 203 ? 11.242 2.699 4.559 1 95.5 203 VAL B O 1
ATOM 3750 N N . HIS B 1 204 ? 9.211 3.404 3.99 1 97.81 204 HIS B N 1
ATOM 3751 C CA . HIS B 1 204 ? 8.742 2.057 3.684 1 97.81 204 HIS B CA 1
ATOM 3752 C C . HIS B 1 204 ? 9.516 1.46 2.512 1 97.81 204 HIS B C 1
ATOM 3754 O O . HIS B 1 204 ? 9.953 0.307 2.57 1 97.81 204 HIS B O 1
ATOM 3760 N N . ALA B 1 205 ? 9.68 2.227 1.467 1 97.69 205 ALA B N 1
ATOM 3761 C CA . ALA B 1 205 ? 10.406 1.773 0.282 1 97.69 205 ALA B CA 1
ATOM 3762 C C . ALA B 1 205 ? 11.828 1.357 0.635 1 97.69 205 ALA B C 1
ATOM 3764 O O . ALA B 1 205 ? 12.305 0.313 0.185 1 97.69 205 ALA B O 1
ATOM 3765 N N . MET B 1 206 ? 12.461 2.152 1.419 1 96.44 206 MET B N 1
ATOM 3766 C CA . MET B 1 206 ? 13.828 1.833 1.836 1 96.44 206 MET B CA 1
ATOM 3767 C C . MET B 1 206 ? 13.867 0.516 2.604 1 96.44 206 MET B C 1
ATOM 3769 O O . MET B 1 206 ? 14.75 -0.312 2.381 1 96.44 206 MET B O 1
ATOM 3773 N N . SER B 1 207 ? 12.914 0.338 3.482 1 97.38 207 SER B N 1
ATOM 3774 C CA . SER B 1 207 ? 12.883 -0.879 4.289 1 97.38 207 SER B CA 1
ATOM 3775 C C . SER B 1 207 ? 12.68 -2.113 3.414 1 97.38 207 SER B C 1
ATOM 3777 O O . SER B 1 207 ? 13.227 -3.18 3.703 1 97.38 207 SER B O 1
ATOM 3779 N N . ILE B 1 208 ? 11.875 -1.997 2.373 1 96.88 208 ILE B N 1
ATOM 3780 C CA . ILE B 1 208 ? 11.633 -3.094 1.442 1 96.88 208 ILE B CA 1
ATOM 3781 C C . ILE B 1 208 ? 12.93 -3.455 0.72 1 96.88 208 ILE B C 1
ATOM 3783 O O . ILE B 1 208 ? 13.312 -4.629 0.664 1 96.88 208 ILE B O 1
ATOM 3787 N N . LEU B 1 209 ? 13.617 -2.469 0.184 1 94.81 209 LEU B N 1
ATOM 3788 C CA . LEU B 1 209 ? 14.797 -2.701 -0.639 1 94.81 209 LEU B CA 1
ATOM 3789 C C . LEU B 1 209 ? 15.969 -3.193 0.212 1 94.81 209 LEU B C 1
ATOM 3791 O O . LEU B 1 209 ? 16.797 -3.98 -0.256 1 94.81 209 LEU B O 1
ATOM 3795 N N . GLU B 1 210 ? 15.969 -2.775 1.472 1 95.19 210 GLU B N 1
ATOM 3796 C CA . GLU B 1 210 ? 17.062 -3.154 2.359 1 95.19 210 GLU B CA 1
ATOM 3797 C C . GLU B 1 210 ? 16.719 -4.406 3.162 1 95.19 210 GLU B C 1
ATOM 3799 O O . GLU B 1 210 ? 17.562 -4.949 3.873 1 95.19 210 GLU B O 1
ATOM 3804 N N . ASN B 1 211 ? 15.508 -4.883 3.07 1 92.5 211 ASN B N 1
ATOM 3805 C CA . ASN B 1 211 ? 15.016 -6.016 3.846 1 92.5 211 ASN B CA 1
ATOM 3806 C C . ASN B 1 211 ? 15.258 -5.82 5.34 1 92.5 211 ASN B C 1
ATOM 3808 O O . ASN B 1 211 ? 15.828 -6.691 6 1 92.5 211 ASN B O 1
ATOM 3812 N N . THR B 1 212 ? 14.867 -4.625 5.828 1 94.75 212 THR B N 1
ATOM 3813 C CA . THR B 1 212 ? 15 -4.273 7.238 1 94.75 212 THR B CA 1
ATOM 3814 C C . THR B 1 212 ? 13.688 -3.709 7.773 1 94.75 212 THR B C 1
ATOM 3816 O O . THR B 1 212 ? 12.789 -3.373 7.004 1 94.75 212 THR B O 1
ATOM 3819 N N . SER B 1 213 ? 13.578 -3.688 9.078 1 94.94 213 SER B N 1
ATOM 3820 C CA . SER B 1 213 ? 12.453 -2.996 9.695 1 94.94 213 SER B CA 1
ATOM 3821 C C . SER B 1 213 ? 12.539 -1.489 9.469 1 94.94 213 SER B C 1
ATOM 3823 O O . SER B 1 213 ? 13.625 -0.906 9.539 1 94.94 213 SER B O 1
ATOM 3825 N N . PRO B 1 214 ? 11.422 -0.914 9.195 1 96 214 PRO B N 1
ATOM 3826 C CA . PRO B 1 214 ? 11.461 0.535 8.992 1 96 214 PRO B CA 1
ATOM 3827 C C . PRO B 1 214 ? 11.953 1.294 10.219 1 96 214 PRO B C 1
ATOM 3829 O O . PRO B 1 214 ? 11.477 1.057 11.328 1 96 214 PRO B O 1
ATOM 3832 N N . ALA B 1 215 ? 12.812 2.299 9.992 1 91.69 215 ALA B N 1
ATOM 3833 C CA . ALA B 1 215 ? 13.445 3.045 11.078 1 91.69 215 ALA B CA 1
ATOM 3834 C C . ALA B 1 215 ? 12.414 3.871 11.852 1 91.69 215 ALA B C 1
ATOM 3836 O O . ALA B 1 215 ? 12.594 4.137 13.039 1 91.69 215 ALA B O 1
ATOM 3837 N N . LEU B 1 216 ? 11.359 4.215 11.219 1 95.06 216 LEU B N 1
ATOM 3838 C CA . LEU B 1 216 ? 10.336 5.082 11.797 1 95.06 216 LEU B CA 1
ATOM 3839 C C . LEU B 1 216 ? 9.469 4.309 12.781 1 95.06 216 LEU B C 1
ATOM 3841 O O . LEU B 1 216 ? 8.898 4.898 13.703 1 95.06 216 LEU B O 1
ATOM 3845 N N . THR B 1 217 ? 9.422 3.027 12.711 1 97.69 217 THR B N 1
ATOM 3846 C CA . THR B 1 217 ? 8.484 2.203 13.461 1 97.69 217 THR B CA 1
ATOM 3847 C C . THR B 1 217 ? 8.773 2.301 14.961 1 97.69 217 THR B C 1
ATOM 3849 O O . THR B 1 217 ? 7.895 2.682 15.742 1 97.69 217 THR B O 1
ATOM 3852 N N . PRO B 1 218 ? 10 2.033 15.414 1 97.5 218 PRO B N 1
ATOM 3853 C CA . PRO B 1 218 ? 10.242 2.104 16.859 1 97.5 218 PRO B CA 1
ATOM 3854 C C . PRO B 1 218 ? 10.039 3.506 17.422 1 97.5 218 PRO B C 1
ATOM 3856 O O . PRO B 1 218 ? 9.641 3.658 18.578 1 97.5 218 PRO B O 1
ATOM 3859 N N . ILE B 1 219 ? 10.258 4.5 16.625 1 96.5 219 ILE B N 1
ATOM 3860 C CA . ILE B 1 219 ? 10.141 5.883 17.062 1 96.5 219 ILE B CA 1
ATOM 3861 C C . ILE B 1 219 ? 8.672 6.215 17.328 1 96.5 219 ILE B C 1
ATOM 3863 O O . ILE B 1 219 ? 8.328 6.762 18.375 1 96.5 219 ILE B O 1
ATOM 3867 N N . LEU B 1 220 ? 7.828 5.852 16.406 1 97.81 220 LEU B N 1
ATOM 3868 C CA . LEU B 1 220 ? 6.41 6.152 16.562 1 97.81 220 LEU B CA 1
ATOM 3869 C C . LEU B 1 220 ? 5.797 5.316 17.672 1 97.81 220 LEU B C 1
ATOM 3871 O O . LEU B 1 220 ? 4.957 5.805 18.438 1 97.81 220 LEU B O 1
ATOM 3875 N N . LEU B 1 221 ? 6.211 4.078 17.812 1 98.56 221 LEU B N 1
ATOM 3876 C CA . LEU B 1 221 ? 5.742 3.242 18.922 1 98.56 221 LEU B CA 1
ATOM 3877 C C . LEU B 1 221 ? 6.16 3.824 20.266 1 98.56 221 LEU B C 1
ATOM 3879 O O . LEU B 1 221 ? 5.355 3.891 21.188 1 98.56 221 LEU B O 1
ATOM 3883 N N . ALA B 1 222 ? 7.383 4.27 20.328 1 97.94 222 ALA B N 1
ATOM 3884 C CA . ALA B 1 222 ? 7.906 4.848 21.562 1 97.94 222 ALA B CA 1
ATOM 3885 C C . ALA B 1 222 ? 7.168 6.137 21.922 1 97.94 222 ALA B C 1
ATOM 3887 O O . ALA B 1 222 ? 7.098 6.512 23.094 1 97.94 222 ALA B O 1
ATOM 3888 N N . SER B 1 223 ? 6.617 6.801 20.906 1 97.56 223 SER B N 1
ATOM 3889 C CA . SER B 1 223 ? 5.895 8.047 21.125 1 97.56 223 SER B CA 1
ATOM 3890 C C . SER B 1 223 ? 4.453 7.781 21.547 1 97.56 223 SER B C 1
ATOM 3892 O O . SER B 1 223 ? 3.729 8.711 21.922 1 97.56 223 SER B O 1
ATOM 3894 N N . GLY B 1 224 ? 4.004 6.527 21.391 1 98.62 224 GLY B N 1
ATOM 3895 C CA . GLY B 1 224 ? 2.695 6.199 21.938 1 98.62 224 GLY B CA 1
ATOM 3896 C C . GLY B 1 224 ? 1.771 5.566 20.906 1 98.62 224 GLY B C 1
ATOM 3897 O O . GLY B 1 224 ? 0.627 5.227 21.219 1 98.62 224 GLY B O 1
ATOM 3898 N N . ALA B 1 225 ? 2.219 5.367 19.688 1 98.75 225 ALA B N 1
ATOM 3899 C CA . ALA B 1 225 ? 1.382 4.699 18.688 1 98.75 225 ALA B CA 1
ATOM 3900 C C . ALA B 1 225 ? 1.117 3.25 19.078 1 98.75 225 ALA B C 1
ATOM 3902 O O . ALA B 1 225 ? 2.018 2.555 19.562 1 98.75 225 ALA B O 1
ATOM 3903 N N . VAL B 1 226 ? -0.089 2.744 18.812 1 98.56 226 VAL B N 1
ATOM 3904 C CA . VAL B 1 226 ? -0.435 1.378 19.203 1 98.56 226 VAL B CA 1
ATOM 3905 C C . VAL B 1 226 ? -0.025 0.414 18.078 1 98.56 226 VAL B C 1
ATOM 3907 O O . VAL B 1 226 ? 0.125 -0.787 18.312 1 98.56 226 VAL B O 1
ATOM 3910 N N . GLN B 1 227 ? 0.1 0.934 16.906 1 98.5 227 GLN B N 1
ATOM 3911 C CA . GLN B 1 227 ? 0.494 0.214 15.695 1 98.5 227 GLN B CA 1
ATOM 3912 C C . GLN B 1 227 ? 1.034 1.17 14.633 1 98.5 227 GLN B C 1
ATOM 3914 O O . GLN B 1 227 ? 0.65 2.342 14.594 1 98.5 227 GLN B O 1
ATOM 3919 N N . VAL B 1 228 ? 1.969 0.725 13.883 1 98.75 228 VAL B N 1
ATOM 3920 C CA . VAL B 1 228 ? 2.463 1.501 12.75 1 98.75 228 VAL B CA 1
ATOM 3921 C C . VAL B 1 228 ? 2.037 0.838 11.445 1 98.75 228 VAL B C 1
ATOM 3923 O O . VAL B 1 228 ? 2.35 -0.329 11.203 1 98.75 228 VAL B O 1
ATOM 3926 N N . LEU B 1 229 ? 1.352 1.571 10.633 1 98.56 229 LEU B N 1
ATOM 3927 C CA . LEU B 1 229 ? 0.748 1.077 9.398 1 98.56 229 LEU B CA 1
ATOM 3928 C C . LEU B 1 229 ? 1.66 1.338 8.211 1 98.56 229 LEU B C 1
ATOM 3930 O O . LEU B 1 229 ? 2.543 2.197 8.273 1 98.56 229 LEU B O 1
ATOM 3934 N N . ARG B 1 230 ? 1.388 0.564 7.168 1 98.06 230 ARG B N 1
ATOM 3935 C CA . ARG B 1 230 ? 2.023 0.832 5.883 1 98.06 230 ARG B CA 1
ATOM 3936 C C . ARG B 1 230 ? 1.39 2.041 5.199 1 98.06 230 ARG B C 1
ATOM 3938 O O . ARG B 1 230 ? 0.26 2.418 5.52 1 98.06 230 ARG B O 1
ATOM 3945 N N . PRO B 1 231 ? 2.15 2.646 4.234 1 98.25 231 PRO B N 1
ATOM 3946 C CA . PRO B 1 231 ? 1.528 3.732 3.473 1 98.25 231 PRO B CA 1
ATOM 3947 C C . PRO B 1 231 ? 0.211 3.316 2.82 1 98.25 231 PRO B C 1
ATOM 3949 O O . PRO B 1 231 ? 0.096 2.199 2.312 1 98.25 231 PRO B O 1
ATOM 3952 N N . GLY B 1 232 ? -0.745 4.215 2.863 1 97.5 232 GLY B N 1
ATOM 3953 C CA . GLY B 1 232 ? -2.047 3.916 2.285 1 97.5 232 GLY B CA 1
ATOM 3954 C C . GLY B 1 232 ? -3.062 3.455 3.312 1 97.5 232 GLY B C 1
ATOM 3955 O O . GLY B 1 232 ? -4.266 3.643 3.127 1 97.5 232 GLY B O 1
ATOM 3956 N N . CYS B 1 233 ? -2.633 2.729 4.391 1 98.38 233 CYS B N 1
ATOM 3957 C CA . CYS B 1 233 ? -3.395 2.504 5.613 1 98.38 233 CYS B CA 1
ATOM 3958 C C . CYS B 1 233 ? -4.52 1.501 5.383 1 98.38 233 CYS B C 1
ATOM 3960 O O . CYS B 1 233 ? -5.578 1.592 6.008 1 98.38 233 CYS B O 1
ATOM 3962 N N . ASP B 1 234 ? -4.387 0.565 4.418 1 97.81 234 ASP B N 1
ATOM 3963 C CA . ASP B 1 234 ? -5.445 -0.414 4.184 1 97.81 234 ASP B CA 1
ATOM 3964 C C . ASP B 1 234 ? -5.625 -1.323 5.398 1 97.81 234 ASP B C 1
ATOM 3966 O O . ASP B 1 234 ? -6.688 -1.923 5.574 1 97.81 234 ASP B O 1
ATOM 3970 N N . GLU B 1 235 ? -4.621 -1.375 6.289 1 98 235 GLU B N 1
ATOM 3971 C CA . GLU B 1 235 ? -4.656 -2.18 7.508 1 98 235 GLU B CA 1
ATOM 3972 C C . GLU B 1 235 ? -5.723 -1.672 8.477 1 98 235 GLU B C 1
ATOM 3974 O O . GLU B 1 235 ? -6.113 -2.379 9.406 1 98 235 GLU B O 1
ATOM 3979 N N . LEU B 1 236 ? -6.188 -0.459 8.273 1 98.19 236 LEU B N 1
ATOM 3980 C CA . LEU B 1 236 ? -7.266 0.073 9.102 1 98.19 236 LEU B CA 1
ATOM 3981 C C . LEU B 1 236 ? -8.523 -0.772 8.969 1 98.19 236 LEU B C 1
ATOM 3983 O O . LEU B 1 236 ? -9.375 -0.78 9.859 1 98.19 236 LEU B O 1
ATOM 3987 N N . LEU B 1 237 ? -8.664 -1.493 7.855 1 97.25 237 LEU B N 1
ATOM 3988 C CA . LEU B 1 237 ? -9.82 -2.359 7.652 1 97.25 237 LEU B CA 1
ATOM 3989 C C . LEU B 1 237 ? -9.766 -3.568 8.578 1 97.25 237 LEU B C 1
ATOM 3991 O O . LEU B 1 237 ? -10.773 -4.258 8.766 1 97.25 237 LEU B O 1
ATOM 3995 N N . ASP B 1 238 ? -8.617 -3.834 9.102 1 96.19 238 ASP B N 1
ATOM 3996 C CA . ASP B 1 238 ? -8.484 -4.926 10.062 1 96.19 238 ASP B CA 1
ATOM 3997 C C . ASP B 1 238 ? -9.023 -4.516 11.43 1 96.19 238 ASP B C 1
ATOM 3999 O O . ASP B 1 238 ? -9.406 -5.371 12.234 1 96.19 238 ASP B O 1
ATOM 4003 N N . VAL B 1 239 ? -9.047 -3.158 11.648 1 93.75 239 VAL B N 1
ATOM 4004 C CA . VAL B 1 239 ? -9.328 -2.715 13.016 1 93.75 239 VAL B CA 1
ATOM 4005 C C . VAL B 1 239 ? -10.719 -2.076 13.07 1 93.75 239 VAL B C 1
ATOM 4007 O O . VAL B 1 239 ? -11.375 -2.1 14.117 1 93.75 239 VAL B O 1
ATOM 4010 N N . ILE B 1 240 ? -11.086 -1.502 11.992 1 94.56 240 ILE B N 1
ATOM 4011 C CA . ILE B 1 240 ? -12.398 -0.855 11.938 1 94.56 240 ILE B CA 1
ATOM 4012 C C . ILE B 1 240 ? -13.422 -1.811 11.328 1 94.56 240 ILE B C 1
ATOM 4014 O O . ILE B 1 240 ? -13.406 -2.055 10.117 1 94.56 240 ILE B O 1
ATOM 4018 N N . THR B 1 241 ? -14.242 -2.365 12.094 1 84.5 241 THR B N 1
ATOM 4019 C CA . THR B 1 241 ? -15.164 -3.416 11.664 1 84.5 241 THR B CA 1
ATOM 4020 C C . THR B 1 241 ? -16.359 -2.824 10.922 1 84.5 241 THR B C 1
ATOM 4022 O O . THR B 1 241 ? -16.828 -1.732 11.258 1 84.5 241 THR B O 1
ATOM 4025 N N . ALA B 1 242 ? -16.797 -3.539 9.891 1 79 242 ALA B N 1
ATOM 4026 C CA . ALA B 1 242 ? -17.984 -3.125 9.156 1 79 242 ALA B CA 1
ATOM 4027 C C . ALA B 1 242 ? -19.25 -3.285 10.008 1 79 242 ALA B C 1
ATOM 4029 O O . ALA B 1 242 ? -19.312 -4.184 10.852 1 79 242 ALA B O 1
ATOM 4030 N N . PRO B 1 243 ? -20.062 -2.301 9.914 1 65.5 243 PRO B N 1
ATOM 4031 C CA . PRO B 1 243 ? -21.312 -2.469 10.672 1 65.5 243 PRO B CA 1
ATOM 4032 C C . PRO B 1 243 ? -22.047 -3.76 10.32 1 65.5 243 PRO B C 1
ATOM 4034 O O . PRO B 1 243 ? -21.953 -4.234 9.188 1 65.5 243 PRO B O 1
ATOM 4037 N N . SER B 1 244 ? -22.094 -4.668 11.273 1 56.47 244 SER B N 1
ATOM 4038 C CA . SER B 1 244 ? -22.812 -5.918 11.078 1 56.47 244 SER B CA 1
ATOM 4039 C C . SER B 1 244 ? -24.109 -5.695 10.289 1 56.47 244 SER B C 1
ATOM 4041 O O . SER B 1 244 ? -24.828 -4.723 10.523 1 56.47 244 SER B O 1
ATOM 4043 N N . VAL B 1 245 ? -24.047 -6.031 9.047 1 46.53 245 VAL B N 1
ATOM 4044 C CA . VAL B 1 245 ? -25.391 -6.086 8.469 1 46.53 245 VAL B CA 1
ATOM 4045 C C . VAL B 1 245 ? -26.344 -6.742 9.453 1 46.53 245 VAL B C 1
ATOM 4047 O O . VAL B 1 245 ? -26.062 -7.812 9.992 1 46.53 245 VAL B O 1
ATOM 4050 N N . ALA B 1 246 ? -27.047 -6.094 10.32 1 36.47 246 ALA B N 1
ATOM 4051 C CA . ALA B 1 246 ? -28.062 -6.762 11.133 1 36.47 246 ALA B CA 1
ATOM 4052 C C . ALA B 1 246 ? -28.625 -7.977 10.406 1 36.47 246 ALA B C 1
ATOM 4054 O O . ALA B 1 246 ? -29.25 -7.844 9.344 1 36.47 246 ALA B O 1
ATOM 4055 N N . GLY B 1 247 ? -27.797 -9.047 10.312 1 35.53 247 GLY B N 1
ATOM 4056 C CA . GLY B 1 247 ? -28.562 -10.195 9.875 1 35.53 247 GLY B CA 1
ATOM 4057 C C . GLY B 1 247 ? -29.984 -10.195 10.398 1 35.53 247 GLY B C 1
ATOM 4058 O O . GLY B 1 247 ? -30.297 -9.492 11.359 1 35.53 247 GLY B O 1
ATOM 4059 N N . PRO B 1 248 ? -30.969 -10.633 9.68 1 32.78 248 PRO B N 1
ATOM 4060 C CA . PRO B 1 248 ? -32.25 -10.68 10.383 1 32.78 248 PRO B CA 1
ATOM 4061 C C . PRO B 1 248 ? -32.125 -11.195 11.812 1 32.78 248 PRO B C 1
ATOM 4063 O O . PRO B 1 248 ? -31.297 -12.07 12.086 1 32.78 248 PRO B O 1
ATOM 4066 N N . ALA B 1 249 ? -32.312 -10.336 12.773 1 30.5 249 ALA B N 1
ATOM 4067 C CA . ALA B 1 249 ? -32.469 -10.82 14.141 1 30.5 249 ALA B CA 1
ATOM 4068 C C . ALA B 1 249 ? -32.906 -12.273 14.156 1 30.5 249 ALA B C 1
ATOM 4070 O O . ALA B 1 249 ? -33.906 -12.641 13.508 1 30.5 249 ALA B O 1
ATOM 4071 N N . LYS B 1 250 ? -32 -13.07 14.203 1 28.61 250 LYS B N 1
ATOM 4072 C CA . LYS B 1 250 ? -32.5 -14.406 14.539 1 28.61 250 LYS B CA 1
ATOM 4073 C C . LYS B 1 250 ? -33.656 -14.328 15.508 1 28.61 250 LYS B C 1
ATOM 4075 O O . LYS B 1 250 ? -33.531 -13.812 16.625 1 28.61 250 LYS B O 1
ATOM 4080 N N . GLU B 1 251 ? -34.875 -14.266 14.961 1 29.02 251 GLU B N 1
ATOM 4081 C CA . GLU B 1 251 ? -36.031 -14.531 15.836 1 29.02 251 GLU B CA 1
ATOM 4082 C C . GLU B 1 251 ? -35.75 -15.719 16.75 1 29.02 251 GLU B C 1
ATOM 4084 O O . GLU B 1 251 ? -35.531 -16.844 16.281 1 29.02 251 GLU B O 1
ATOM 4089 N N . ASP B 1 252 ? -34.75 -15.516 17.609 1 28.2 252 ASP B N 1
ATOM 4090 C CA . ASP B 1 252 ? -34.844 -16.484 18.688 1 28.2 252 ASP B CA 1
ATOM 4091 C C . ASP B 1 252 ? -36.281 -16.953 18.906 1 28.2 252 ASP B C 1
ATOM 4093 O O . ASP B 1 252 ? -37.125 -16.172 19.312 1 28.2 252 ASP B O 1
ATOM 4097 N N . ASP B 1 253 ? -36.656 -17.828 18.016 1 27.84 253 ASP B N 1
ATOM 4098 C CA . ASP B 1 253 ? -37.906 -18.547 18.203 1 27.84 253 ASP B CA 1
ATOM 4099 C C . ASP B 1 253 ? -38.094 -19.016 19.641 1 27.84 253 ASP B C 1
ATOM 4101 O O . ASP B 1 253 ? -38.062 -20.219 19.922 1 27.84 253 ASP B O 1
ATOM 4105 N N . THR B 1 254 ? -37.188 -18.594 20.469 1 26.95 254 THR B N 1
ATOM 4106 C CA . THR B 1 254 ? -37.688 -18.953 21.797 1 26.95 254 THR B CA 1
ATOM 4107 C C . THR B 1 254 ? -39.062 -18.297 22.047 1 26.95 254 THR B C 1
ATOM 4109 O O . THR B 1 254 ? -39.156 -17.094 22.25 1 26.95 254 THR B O 1
ATOM 4112 N N . SER B 1 255 ? -40.062 -18.844 21.312 1 25.98 255 SER B N 1
ATOM 4113 C CA . SER B 1 255 ? -41.469 -18.719 21.719 1 25.98 255 SER B CA 1
ATOM 4114 C C . SER B 1 255 ? -41.625 -18.734 23.234 1 25.98 255 SER B C 1
ATOM 4116 O O . SER B 1 255 ? -41.5 -19.781 23.875 1 25.98 255 SER B O 1
ATOM 4118 N N . HIS B 1 256 ? -40.781 -17.984 23.797 1 25.19 256 HIS B N 1
ATOM 4119 C CA . HIS B 1 256 ? -41.281 -17.828 25.172 1 25.19 256 HIS B CA 1
ATOM 4120 C C . HIS B 1 256 ? -42.75 -17.469 25.188 1 25.19 256 HIS B C 1
ATOM 4122 O O . HIS B 1 256 ? -43.188 -16.469 24.578 1 25.19 256 HIS B O 1
ATOM 4128 N N . TYR B 1 257 ? -43.594 -18.594 25.125 1 25.47 257 TYR B N 1
ATOM 4129 C CA . TYR B 1 257 ? -45 -18.578 25.578 1 25.47 257 TYR B C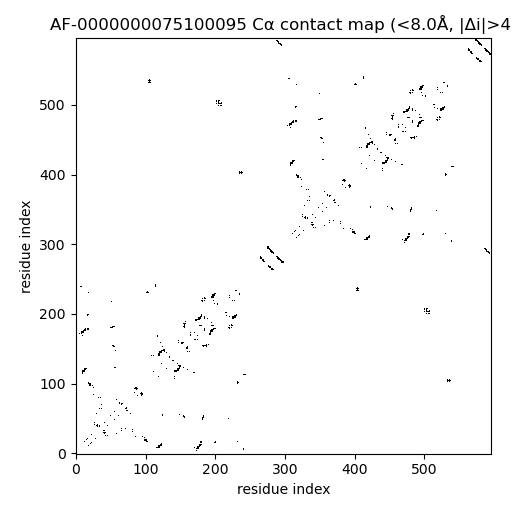A 1
ATOM 4130 C C . TYR B 1 257 ? -45.156 -17.656 26.766 1 25.47 257 TYR B C 1
ATOM 4132 O O . TYR B 1 257 ? -44.594 -17.891 27.828 1 25.47 257 TYR B O 1
ATOM 4140 N N . PHE B 1 258 ? -44.906 -16.438 26.484 1 22.73 258 PHE B N 1
ATOM 4141 C CA . PHE B 1 258 ? -45.375 -15.547 27.547 1 22.73 258 PHE B CA 1
ATOM 4142 C C . PHE B 1 258 ? -46.812 -15.883 27.953 1 22.73 258 PHE B C 1
ATOM 4144 O O . PHE B 1 258 ? -47.719 -15.75 27.156 1 22.73 258 PHE B O 1
ATOM 4151 N N . THR B 1 259 ? -46.938 -17.016 28.656 1 26.97 259 THR B N 1
ATOM 4152 C CA . THR B 1 259 ? -48.156 -17.312 29.406 1 26.97 259 THR B CA 1
ATOM 4153 C C . THR B 1 259 ? -48.562 -16.125 30.281 1 26.97 259 THR B C 1
ATOM 4155 O O . THR B 1 259 ? -49.406 -16.266 31.172 1 26.97 259 THR B O 1
ATOM 4158 N N . GLY B 1 260 ? -47.812 -14.992 30.062 1 25.27 260 GLY B N 1
ATOM 4159 C CA . GLY B 1 260 ? -48.438 -14.078 31 1 25.27 260 GLY B CA 1
ATOM 4160 C C . GLY B 1 260 ? -49.875 -13.742 30.656 1 25.27 260 GLY B C 1
ATOM 4161 O O . GLY B 1 260 ? -50.281 -13.906 29.5 1 25.27 260 GLY B O 1
ATOM 4162 N N . ALA B 1 261 ? -50.688 -13.391 31.609 1 27.41 261 ALA B N 1
ATOM 4163 C CA . ALA B 1 261 ? -52.156 -13.312 31.672 1 27.41 261 ALA B CA 1
ATOM 4164 C C . ALA B 1 261 ? -52.688 -12.453 30.531 1 27.41 261 ALA B C 1
ATOM 4166 O O . ALA B 1 261 ? -53.688 -12.805 29.906 1 27.41 261 ALA B O 1
ATOM 4167 N N . ASN B 1 262 ? -52.375 -11.094 30.438 1 28.62 262 ASN B N 1
ATOM 4168 C CA . ASN B 1 262 ? -53.375 -10.172 29.906 1 28.62 262 ASN B CA 1
ATOM 4169 C C . ASN B 1 262 ? -53.188 -9.938 28.406 1 28.62 262 ASN B C 1
ATOM 4171 O O . ASN B 1 262 ? -53.625 -8.922 27.875 1 28.62 262 ASN B O 1
ATOM 4175 N N . ALA B 1 263 ? -52.156 -10.391 27.672 1 31.28 263 ALA B N 1
ATOM 4176 C CA . ALA B 1 263 ? -52.031 -9.875 26.312 1 31.28 263 ALA B CA 1
ATOM 4177 C C . ALA B 1 263 ? -53.062 -10.547 25.391 1 31.28 263 ALA B C 1
ATOM 4179 O O . ALA B 1 263 ? -53.156 -11.773 25.344 1 31.28 263 ALA B O 1
ATOM 4180 N N . ARG B 1 264 ? -54.031 -9.75 25 1 35.59 264 ARG B N 1
ATOM 4181 C CA . ARG B 1 264 ? -55.156 -10.211 24.203 1 35.59 264 ARG B CA 1
ATOM 4182 C C . ARG B 1 264 ? -54.75 -10.5 22.766 1 35.59 264 ARG B C 1
ATOM 4184 O O . ARG B 1 264 ? -54.312 -9.594 22.047 1 35.59 264 ARG B O 1
ATOM 4191 N N . VAL B 1 265 ? -54.062 -11.617 22.438 1 34.47 265 VAL B N 1
ATOM 4192 C CA . VAL B 1 265 ? -53.75 -12.086 21.094 1 34.47 265 VAL B CA 1
ATOM 4193 C C . VAL B 1 265 ? -55.031 -12.625 20.422 1 34.47 265 VAL B C 1
ATOM 4195 O O . VAL B 1 265 ? -55.75 -13.453 21.016 1 34.47 265 VAL B O 1
ATOM 4198 N N . SER B 1 266 ? -55.625 -11.789 19.578 1 37.62 266 SER B N 1
ATOM 4199 C CA . SER B 1 266 ? -56.781 -12.328 18.875 1 37.62 266 SER B CA 1
ATOM 4200 C C . SER B 1 266 ? -56.375 -12.922 17.531 1 37.62 266 SER B C 1
ATOM 4202 O O . SER B 1 266 ? -55.531 -12.367 16.828 1 37.62 266 SER B O 1
ATOM 4204 N N . CYS B 1 267 ? -56.344 -14.188 17.359 1 35.72 267 CYS B N 1
ATOM 4205 C CA . CYS B 1 267 ? -56.062 -14.906 16.109 1 35.72 267 CYS B CA 1
ATOM 4206 C C . CYS B 1 267 ? -57.375 -15.117 15.328 1 35.72 267 CYS B C 1
ATOM 4208 O O . CYS B 1 267 ? -58.375 -15.562 15.891 1 35.72 267 CYS B O 1
ATOM 4210 N N . VAL B 1 268 ? -57.469 -14.398 14.211 1 40.91 268 VAL B N 1
ATOM 4211 C CA . VAL B 1 268 ? -58.625 -14.68 13.375 1 40.91 268 VAL B CA 1
ATOM 4212 C C . VAL B 1 268 ? -58.25 -15.641 12.25 1 40.91 268 VAL B C 1
ATOM 4214 O O . VAL B 1 268 ? -57.219 -15.445 11.594 1 40.91 268 VAL B O 1
ATOM 4217 N N . THR B 1 269 ? -58.656 -16.875 12.375 1 44.53 269 THR B N 1
ATOM 4218 C CA . THR B 1 269 ? -58.438 -17.875 11.344 1 44.53 269 THR B CA 1
ATOM 4219 C C . THR B 1 269 ? -59.656 -18.047 10.469 1 44.53 269 THR B C 1
ATOM 4221 O O . THR B 1 269 ? -60.781 -18.109 10.977 1 44.53 269 THR B O 1
ATOM 4224 N N . ARG B 1 270 ? -59.625 -17.578 9.195 1 45.66 270 ARG B N 1
ATOM 4225 C CA . ARG B 1 270 ? -60.719 -17.922 8.273 1 45.66 270 ARG B CA 1
ATOM 4226 C C . ARG B 1 270 ? -60.281 -19 7.289 1 45.66 270 ARG B C 1
ATOM 4228 O O . ARG B 1 270 ? -59.25 -18.859 6.613 1 45.66 270 ARG B O 1
ATOM 4235 N N . LYS B 1 271 ? -60.875 -20.156 7.438 1 45.75 271 LYS B N 1
ATOM 4236 C CA . LYS B 1 271 ? -60.719 -21.312 6.555 1 45.75 271 LYS B CA 1
ATOM 4237 C C . LYS B 1 271 ? -61.781 -21.344 5.48 1 45.75 271 LYS B C 1
ATOM 4239 O O . LYS B 1 271 ? -62.969 -21.25 5.785 1 45.75 271 LYS B O 1
ATOM 4244 N N . THR B 1 272 ? -61.312 -20.953 4.188 1 48.91 272 THR B N 1
ATOM 4245 C CA . THR B 1 272 ? -62.25 -21.328 3.129 1 48.91 272 THR B CA 1
ATOM 4246 C C . THR B 1 272 ? -61.844 -22.656 2.494 1 48.91 272 THR B C 1
ATOM 4248 O O . THR B 1 272 ? -60.844 -23.234 2.871 1 48.91 272 THR B O 1
ATOM 4251 N N . LYS B 1 273 ? -62.5 -23.219 1.661 1 56.03 273 LYS B N 1
ATOM 4252 C CA . LYS B 1 273 ? -62.25 -24.484 0.995 1 56.03 273 LYS B CA 1
ATOM 4253 C C . LYS B 1 273 ? -60.875 -24.5 0.353 1 56.03 273 LYS B C 1
ATOM 4255 O O . LYS B 1 273 ? -60.312 -25.578 0.106 1 56.03 273 LYS B O 1
ATOM 4260 N N . GLU B 1 274 ? -60.25 -23.453 -0.037 1 53.56 274 GLU B N 1
ATOM 4261 C CA . GLU B 1 274 ? -59.062 -23.375 -0.858 1 53.56 274 GLU B CA 1
ATOM 4262 C C . GLU B 1 274 ? -57.938 -22.594 -0.144 1 53.56 274 GLU B C 1
ATOM 4264 O O . GLU B 1 274 ? -56.781 -22.672 -0.522 1 53.56 274 GLU B O 1
ATOM 4269 N N . THR B 1 275 ? -58.312 -21.688 0.668 1 45.19 275 THR B N 1
ATOM 4270 C CA . THR B 1 275 ? -57.281 -20.828 1.257 1 45.19 275 THR B CA 1
ATOM 4271 C C . THR B 1 275 ? -57.5 -20.688 2.762 1 45.19 275 THR B C 1
ATOM 4273 O O . THR B 1 275 ? -58.625 -20.578 3.227 1 45.19 275 THR B O 1
ATOM 4276 N N . SER B 1 276 ? -56.5 -21.062 3.672 1 52.69 276 SER B N 1
ATOM 4277 C CA . SER B 1 276 ? -56.531 -20.734 5.098 1 52.69 276 SER B CA 1
ATOM 4278 C C . SER B 1 276 ? -55.719 -19.469 5.391 1 52.69 276 SER B C 1
ATOM 4280 O O . SER B 1 276 ? -54.625 -19.312 4.906 1 52.69 276 SER B O 1
ATOM 4282 N N . ILE B 1 277 ? -56.375 -18.375 5.719 1 46.47 277 ILE B N 1
ATOM 4283 C CA . ILE B 1 277 ? -55.75 -17.125 6.09 1 46.47 277 ILE B CA 1
ATOM 4284 C C . ILE B 1 277 ? -55.656 -17 7.609 1 46.47 277 ILE B C 1
ATOM 4286 O O . ILE B 1 277 ? -56.656 -17.172 8.305 1 46.47 277 ILE B O 1
ATOM 4290 N N . GLN B 1 278 ? -54.406 -17.062 8.219 1 51.03 278 GLN B N 1
ATOM 4291 C CA . GLN B 1 278 ? -54.188 -16.781 9.641 1 51.03 278 GLN B CA 1
ATOM 4292 C C . GLN B 1 278 ? -53.531 -15.43 9.844 1 51.03 278 GLN B C 1
ATOM 4294 O O . GLN B 1 278 ? -52.531 -15.125 9.219 1 51.03 278 GLN B O 1
ATOM 4299 N N . VAL B 1 279 ? -54.312 -14.492 10.32 1 50.5 279 VAL B N 1
ATOM 4300 C CA . VAL B 1 279 ? -53.812 -13.164 10.641 1 50.5 279 VAL B CA 1
ATOM 4301 C C . VAL B 1 279 ? -53.625 -13.031 12.156 1 50.5 279 VAL B C 1
ATOM 4303 O O . VAL B 1 279 ? -54.531 -13.367 12.922 1 50.5 279 VAL B O 1
ATOM 4306 N N . GLN B 1 280 ? -52.344 -12.852 12.641 1 47.31 280 GLN B N 1
ATOM 4307 C CA . GLN B 1 280 ? -52.031 -12.57 14.039 1 47.31 280 GLN B CA 1
ATOM 4308 C C . GLN B 1 280 ? -51.812 -11.078 14.266 1 47.31 280 GLN B C 1
ATOM 4310 O O . GLN B 1 280 ? -51.031 -10.453 13.539 1 47.31 280 GLN B O 1
ATOM 4315 N N . LEU B 1 281 ? -52.781 -10.477 14.961 1 45.84 281 LEU B N 1
ATOM 4316 C CA . LEU B 1 281 ? -52.75 -9.07 15.359 1 45.84 281 LEU B CA 1
ATOM 4317 C C . LEU B 1 281 ? -52.094 -8.922 16.734 1 45.84 281 LEU B C 1
ATOM 4319 O O . LEU B 1 281 ? -52.5 -9.555 17.703 1 45.84 281 LEU B O 1
ATOM 4323 N N . ASN B 1 282 ? -50.812 -8.469 16.766 1 44.88 282 ASN B N 1
ATOM 4324 C CA . ASN B 1 282 ? -50.156 -8.125 18.031 1 44.88 282 ASN B CA 1
ATOM 4325 C C . ASN B 1 282 ? -50.281 -6.629 18.328 1 44.88 282 ASN B C 1
ATOM 4327 O O . ASN B 1 282 ? -49.844 -5.801 17.516 1 44.88 282 ASN B O 1
ATOM 4331 N N . LEU B 1 283 ? -51.219 -6.168 19.031 1 41.12 283 LEU B N 1
ATOM 4332 C CA . LEU B 1 283 ? -51.406 -4.793 19.469 1 41.12 283 LEU B CA 1
ATOM 4333 C C . LEU B 1 283 ? -50.375 -4.391 20.516 1 41.12 283 LEU B C 1
ATOM 4335 O O . LEU B 1 283 ? -50.219 -5.082 21.531 1 41.12 283 LEU B O 1
ATOM 4339 N N . ASP B 1 284 ? -49.438 -3.635 20.047 1 43.59 284 ASP B N 1
ATOM 4340 C CA . ASP B 1 284 ? -48.531 -3.107 21.062 1 43.59 284 ASP B CA 1
ATOM 4341 C C . ASP B 1 284 ? -49.125 -1.838 21.688 1 43.59 284 ASP B C 1
ATOM 4343 O O . ASP B 1 284 ? -49.688 -0.994 21 1 43.59 284 ASP B O 1
ATOM 4347 N N . GLY B 1 285 ? -49.625 -1.824 22.703 1 45.94 285 GLY B N 1
ATOM 4348 C CA . GLY B 1 285 ? -50.188 -0.755 23.531 1 45.94 285 GLY B CA 1
ATOM 4349 C C . GLY B 1 285 ? -50.062 0.611 22.875 1 45.94 285 GLY B C 1
ATOM 4350 O O . GLY B 1 285 ? -50.688 1.575 23.344 1 45.94 285 GLY B O 1
ATOM 4351 N N . SER B 1 286 ? -49.188 0.904 22.094 1 48.38 286 SER B N 1
ATOM 4352 C CA . SER B 1 286 ? -48.938 2.271 21.641 1 48.38 286 SER B CA 1
ATOM 4353 C C . SER B 1 286 ? -49.75 2.586 20.375 1 48.38 286 SER B C 1
ATOM 4355 O O . SER B 1 286 ? -49.562 3.648 19.781 1 48.38 286 SER B O 1
ATOM 4357 N N . GLY B 1 287 ? -50.719 1.897 19.859 1 44.69 287 GLY B N 1
ATOM 4358 C CA . GLY B 1 287 ? -51.594 2.143 18.719 1 44.69 287 GLY B CA 1
ATOM 4359 C C . GLY B 1 287 ? -51.062 1.534 17.422 1 44.69 287 GLY B C 1
ATOM 4360 O O . GLY B 1 287 ? -51.75 1.537 16.406 1 44.69 287 GLY B O 1
ATOM 43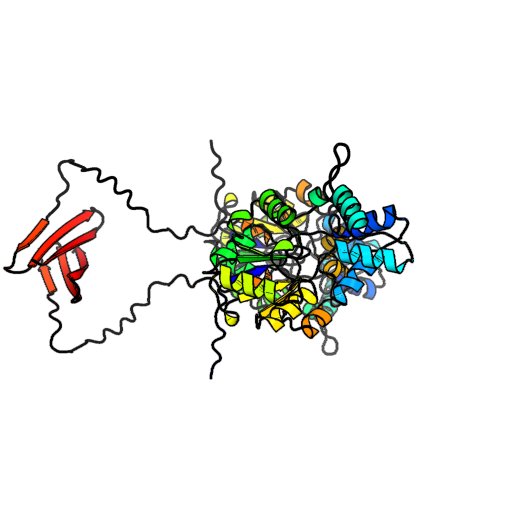61 N N . LEU B 1 288 ? -49.688 1.341 17.234 1 42.81 288 LEU B N 1
ATOM 4362 C CA . LEU B 1 288 ? -49.188 0.757 16.016 1 42.81 288 LEU B CA 1
ATOM 4363 C C . LEU B 1 288 ? -49.25 -0.766 16.062 1 42.81 288 LEU B C 1
ATOM 4365 O O . LEU B 1 288 ? -49.031 -1.367 17.109 1 42.81 288 LEU B O 1
ATOM 4369 N N . CYS B 1 289 ? -50 -1.421 15.273 1 40.38 289 CYS B N 1
ATOM 4370 C CA . CYS B 1 289 ? -50.219 -2.863 15.203 1 40.38 289 CYS B CA 1
ATOM 4371 C C . CYS B 1 289 ? -49.375 -3.479 14.094 1 40.38 289 CYS B C 1
ATOM 4373 O O . CYS B 1 289 ? -49.25 -2.898 13.008 1 40.38 289 CYS B O 1
ATOM 4375 N N . GLU B 1 290 ? -48.5 -4.328 14.469 1 46.5 290 GLU B N 1
ATOM 4376 C CA . GLU B 1 290 ? -47.906 -5.188 13.469 1 46.5 290 GLU B CA 1
ATOM 4377 C C . GLU B 1 290 ? -48.781 -6.375 13.125 1 46.5 290 GLU B C 1
ATOM 4379 O O . GLU B 1 290 ? -49.312 -7.047 14.023 1 46.5 290 GLU B O 1
ATOM 4384 N N . VAL B 1 291 ? -49.406 -6.41 11.891 1 42.66 291 VAL B N 1
ATOM 4385 C CA . VAL B 1 291 ? -50.219 -7.484 11.344 1 42.66 291 VAL B CA 1
ATOM 4386 C C . VAL B 1 291 ? -49.375 -8.438 10.523 1 42.66 291 VAL B C 1
ATOM 4388 O O . VAL B 1 291 ? -48.594 -8 9.648 1 42.66 291 VAL B O 1
ATOM 4391 N N . ARG B 1 292 ? -49.219 -9.711 10.938 1 47.38 292 ARG B N 1
ATOM 4392 C CA . ARG B 1 292 ? -48.594 -10.758 10.141 1 47.38 292 ARG B CA 1
ATOM 4393 C C . ARG B 1 292 ? -49.625 -11.758 9.641 1 47.38 292 ARG B C 1
ATOM 4395 O O . ARG B 1 292 ? -50.531 -12.156 10.383 1 47.38 292 ARG B O 1
ATOM 4402 N N . GLY B 1 293 ? -49.844 -11.805 8.211 1 43.94 293 GLY B N 1
ATOM 4403 C CA . GLY B 1 293 ? -50.781 -12.766 7.633 1 43.94 293 GLY B CA 1
ATOM 4404 C C . GLY B 1 293 ? -50.094 -13.789 6.746 1 43.94 293 GLY B C 1
ATOM 4405 O O . GLY B 1 293 ? -49.031 -13.531 6.195 1 43.94 293 GLY B O 1
ATOM 4406 N N . ARG B 1 294 ? -50.312 -15.008 7.086 1 41.94 294 ARG B N 1
ATOM 4407 C CA . ARG B 1 294 ? -49.906 -16.109 6.207 1 41.94 294 ARG B CA 1
ATOM 4408 C C . ARG B 1 294 ? -51.125 -16.672 5.469 1 41.94 294 ARG B C 1
ATOM 4410 O O . ARG B 1 294 ? -52.188 -16.875 6.066 1 41.94 294 ARG B O 1
ATOM 4417 N N . VAL B 1 295 ? -51.031 -16.547 4.047 1 41.22 295 VAL B N 1
ATOM 4418 C CA . VAL B 1 295 ? -51.969 -17.266 3.211 1 41.22 295 VAL B CA 1
ATOM 4419 C C . VAL B 1 295 ? -51.375 -18.594 2.752 1 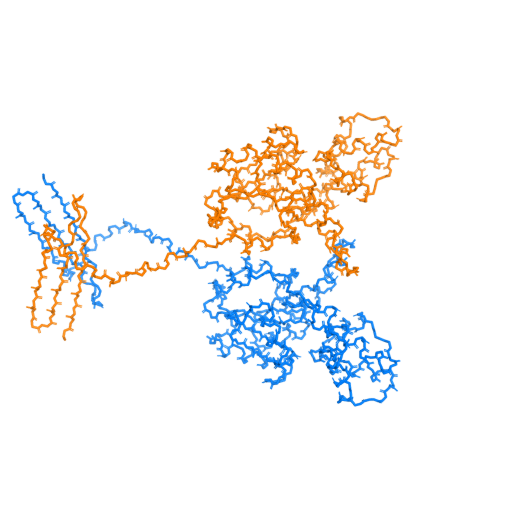41.22 295 VAL B C 1
ATOM 4421 O O . VAL B 1 295 ? -50.25 -18.625 2.236 1 41.22 295 VAL B O 1
ATOM 4424 N N . THR B 1 296 ? -51.781 -19.641 3.297 1 40.66 296 THR B N 1
ATOM 4425 C CA . THR B 1 296 ? -51.406 -20.969 2.801 1 40.66 296 THR B CA 1
ATOM 4426 C C . THR B 1 296 ? -52.469 -21.5 1.849 1 40.66 296 THR B C 1
ATOM 4428 O O . THR B 1 296 ? -53.688 -21.438 2.148 1 40.66 296 THR B O 1
ATOM 4431 N N . GLY B 1 297 ? -52.219 -21.531 0.544 1 34.47 297 GLY B N 1
ATOM 4432 C CA . GLY B 1 297 ? -53.094 -22.234 -0.406 1 34.47 297 GLY B CA 1
ATOM 4433 C C . GLY B 1 297 ? -52.969 -23.75 -0.309 1 34.47 297 GLY B C 1
ATOM 4434 O O . GLY B 1 297 ? -51.906 -24.266 0.027 1 34.47 297 GLY B O 1
ATOM 4435 N N . TYR B 1 298 ? -54.156 -24.422 -0.175 1 36.69 298 TYR B N 1
ATOM 4436 C CA . TYR B 1 298 ? -54.219 -25.859 -0.461 1 36.69 298 TYR B CA 1
ATOM 4437 C C . TYR B 1 298 ? -54.25 -26.109 -1.963 1 36.69 298 TYR B C 1
ATOM 4439 O O . TYR B 1 298 ? -54.781 -25.297 -2.725 1 36.69 298 TYR B O 1
#

Radius of gyration: 30.93 Å; Cα contacts (8 Å, |Δi|>4): 1124; chains: 2; bounding box: 95×70×60 Å

Solvent-accessible surface area (backbone atoms only — not comparable to full-atom values): 31939 Å² total; per-residue (Å²): 126,82,74,69,76,66,70,60,27,31,42,35,29,30,37,80,44,44,43,30,42,30,71,66,13,63,54,38,26,40,30,51,36,28,42,76,74,74,32,93,59,53,70,65,58,51,51,51,42,34,64,71,33,84,41,52,41,60,54,58,42,37,39,49,60,34,42,74,69,77,45,92,73,52,62,65,58,44,40,51,48,29,46,44,49,30,65,25,55,98,89,38,83,23,25,61,75,64,47,45,70,45,35,38,67,27,46,54,51,51,51,41,72,41,17,87,49,28,36,29,39,46,35,53,44,50,55,70,61,50,51,47,51,32,54,77,68,72,38,51,87,63,37,80,41,71,37,28,40,84,75,43,66,58,51,46,43,28,56,43,58,51,53,50,31,61,74,47,70,51,55,41,74,27,30,33,34,41,22,61,40,37,24,47,22,36,10,21,50,71,48,57,21,48,19,34,26,32,34,37,65,60,54,46,20,50,18,61,74,66,72,46,78,46,79,62,46,64,55,34,43,74,42,54,18,80,46,68,37,58,64,40,45,57,57,51,42,63,72,53,62,67,71,71,70,76,58,78,71,72,70,69,75,69,77,69,76,72,76,66,82,82,70,73,65,52,69,52,71,51,76,56,100,55,40,43,38,42,37,42,43,47,71,48,90,80,68,61,60,57,68,53,64,49,58,48,74,111,127,80,74,69,75,66,70,60,28,33,42,35,30,30,38,79,44,44,41,30,42,30,73,65,12,62,53,36,25,40,30,53,37,30,43,74,75,74,34,92,57,51,71,65,57,52,53,52,42,34,64,71,34,83,41,53,42,60,55,59,41,36,39,51,60,34,42,73,69,75,46,91,73,52,63,65,58,44,39,53,50,29,46,43,49,30,64,26,55,99,88,38,82,24,26,61,76,63,46,44,71,45,34,37,68,27,45,53,52,51,53,42,71,41,17,88,50,27,34,30,38,45,34,52,45,49,55,70,59,50,52,48,51,30,55,76,68,71,37,51,87,64,37,79,41,73,37,28,40,85,74,43,66,58,50,46,43,29,57,42,57,50,52,51,30,61,74,48,70,52,55,41,72,26,31,33,34,40,24,59,42,38,25,48,24,36,10,22,50,72,50,56,22,49,20,34,25,34,35,36,64,61,54,46,21,50,17,60,75,65,71,47,79,45,80,61,46,63,55,35,43,75,43,54,18,81,46,70,36,57,64,40,46,55,56,49,44,63,72,54,62,67,70,71,69,76,57,76,71,72,71,65,74,68,73,65,74,68,74,63,83,80,74,76,70,55,72,54,71,50,76,55,101,52,40,42,39,42,38,43,45,50,71,46,91,80,57,63,54,58,67,52,70,48,66,48,74,112

Secondary structure (DSSP, 8-state):
---------EEEE-TBTTTEE-TTTHHHHHHHHHHHTT----HHHHHHHHHHS----HHHHHHHHHHTTT----HHHHHHHHHHHHHB-SSSB-GGGG-EESS-HHHHHHHHHH-TT-EEEE-SS-HHHHHHHHHHTT-GGG--EEE-GGGSSPTTSSHHHHHHHHHHT--GGGEEEEESSHHHHHHHHHTT-EEEEE--HHHHHHHHHHTS--THHHHHHHTT-SEEEPTT-TTHHHHS--------------------TT---EEEEEE-SSEEEEEEEEE-TTS-EEEEEEEEE-/---------EEEE-TBTTTEE-TTTHHHHHHHHHHHTT----HHHHHHHHHHS----HHHHHHHHHHTTT----HHHHHHHHHHHHHB-SSSB-GGGG-EESS-HHHHHHHHHH-TT-EEEE-SS-HHHHHHHHHHTT-GGG--EEE-GGGSSPTTSSHHHHHHHHHHT--GGGEEEEESSHHHHHHHHHTT-EEEEE--HHHHHHHHHHTS--THHHHHHHHT-SEEEPTT-TTHHHHS--------------------TT---EEEEEE-SSEEEEEEEEE-TTS-EEEEEEEEE-

pLDDT: mean 84.77, std 23.53, range [22.73, 98.94]

InterPro domains:
  IPR006438 HAD hydrolase, TIGR01548 family [TIGR01548] (10-191)
  IPR023198 Phosphoglycolate phosphatase-like, domain 2 [G3DSA:1.10.150.240] (23-97)
  IPR023214 HAD superfamily [G3DSA:3.40.50.1000] (11-200)
  IPR036412 HAD-like superfamily [SSF56784] (8-207)
  IPR041492 Haloacid dehalogenase-like hydrolase [PF13419] (12-198)
  IPR050155 HAD-like hydrolase superfamily [PTHR43434] (4-204)